Protein AF-A0A9E6FCU4-F1 (afdb_monomer_lite)

pLDDT: mean 78.34, std 20.37, range [23.69, 98.44]

Structure (mmCIF, N/CA/C/O backbone):
data_AF-A0A9E6FCU4-F1
#
_entry.id   AF-A0A9E6FCU4-F1
#
loop_
_atom_site.group_PDB
_atom_site.id
_atom_site.type_symbol
_atom_site.label_atom_id
_atom_site.label_alt_id
_atom_site.label_comp_id
_atom_site.label_asym_id
_atom_site.label_entity_id
_atom_site.label_seq_id
_atom_site.pdbx_PDB_ins_code
_atom_site.Cartn_x
_atom_site.Cartn_y
_atom_site.Cartn_z
_atom_site.occupancy
_atom_site.B_iso_or_equiv
_atom_site.auth_seq_id
_atom_site.auth_comp_id
_atom_site.auth_asym_id
_atom_site.auth_atom_id
_atom_site.pdbx_PDB_model_num
ATOM 1 N N . MET A 1 1 ? 25.385 4.113 11.040 1.00 31.02 1 MET A N 1
ATOM 2 C CA . MET A 1 1 ? 26.387 4.066 9.957 1.00 31.02 1 MET A CA 1
ATOM 3 C C . MET A 1 1 ? 27.296 2.869 10.180 1.00 31.02 1 MET A C 1
ATOM 5 O O . MET A 1 1 ? 28.264 2.960 10.919 1.00 31.02 1 MET A O 1
ATOM 9 N N . THR A 1 2 ? 26.957 1.743 9.569 1.00 23.69 2 THR A N 1
ATOM 10 C CA . THR A 1 2 ? 27.849 0.593 9.388 1.00 23.69 2 THR A CA 1
ATOM 11 C C . THR A 1 2 ? 27.765 0.268 7.907 1.00 23.69 2 THR A C 1
ATOM 13 O O . THR A 1 2 ? 26.888 -0.458 7.452 1.00 23.69 2 THR A O 1
ATOM 16 N N . THR A 1 3 ? 28.608 0.938 7.126 1.00 30.56 3 THR A N 1
ATOM 17 C CA . THR A 1 3 ? 28.794 0.664 5.705 1.00 30.56 3 THR A CA 1
ATOM 18 C C . THR A 1 3 ? 29.503 -0.679 5.584 1.00 30.56 3 THR A C 1
ATOM 20 O O . THR A 1 3 ? 30.728 -0.763 5.656 1.00 30.56 3 THR A O 1
ATOM 23 N N . ASN A 1 4 ? 28.729 -1.752 5.419 1.00 32.12 4 ASN A N 1
ATOM 24 C CA . ASN A 1 4 ? 29.266 -3.013 4.924 1.00 32.12 4 ASN A CA 1
ATOM 25 C C . ASN A 1 4 ? 29.733 -2.779 3.483 1.00 32.12 4 ASN A C 1
ATOM 27 O O . ASN A 1 4 ? 28.962 -2.889 2.534 1.00 32.12 4 ASN A O 1
ATOM 31 N N . LYS A 1 5 ? 31.009 -2.413 3.320 1.00 40.81 5 LYS A N 1
ATOM 32 C CA . LYS A 1 5 ? 31.695 -2.514 2.031 1.00 40.81 5 LYS A CA 1
ATOM 33 C C . LYS A 1 5 ? 31.618 -3.972 1.584 1.00 40.81 5 LYS A C 1
ATOM 35 O O . LYS A 1 5 ? 32.021 -4.863 2.330 1.00 40.81 5 LYS A O 1
ATOM 40 N N . ILE A 1 6 ? 31.090 -4.182 0.379 1.00 40.72 6 ILE A N 1
ATOM 41 C CA . ILE A 1 6 ? 30.905 -5.489 -0.257 1.00 40.72 6 ILE A CA 1
ATOM 42 C C . ILE A 1 6 ? 32.173 -6.339 -0.102 1.00 40.72 6 ILE A C 1
ATOM 44 O O . ILE A 1 6 ? 33.258 -5.961 -0.556 1.00 40.72 6 ILE A O 1
ATOM 48 N N . SER A 1 7 ? 32.025 -7.513 0.515 1.00 33.94 7 SER A N 1
ATOM 49 C CA . SER A 1 7 ? 33.031 -8.567 0.427 1.00 33.94 7 SER A CA 1
ATOM 50 C C . SER A 1 7 ? 33.050 -9.099 -1.011 1.00 33.94 7 SER A C 1
ATOM 52 O O . SER A 1 7 ? 32.006 -9.390 -1.596 1.00 33.94 7 SER A O 1
ATOM 54 N N . LYS A 1 8 ? 34.240 -9.163 -1.621 1.00 34.34 8 LYS A N 1
ATOM 55 C CA . LYS A 1 8 ? 34.468 -9.732 -2.959 1.00 34.34 8 LYS A CA 1
ATOM 56 C C . LYS A 1 8 ? 33.930 -11.173 -2.998 1.00 34.34 8 LYS A C 1
ATOM 58 O O . LYS A 1 8 ? 34.639 -12.088 -2.594 1.00 34.34 8 LYS A O 1
ATOM 63 N N . GLY A 1 9 ? 32.695 -11.376 -3.461 1.00 36.59 9 GLY A N 1
ATOM 64 C CA . GLY A 1 9 ? 32.106 -12.713 -3.576 1.00 36.59 9 GLY A CA 1
ATOM 65 C C . GLY A 1 9 ? 30.594 -12.788 -3.813 1.00 36.59 9 GLY A C 1
ATOM 66 O O . GLY A 1 9 ? 30.138 -13.797 -4.347 1.00 36.59 9 GLY A O 1
ATOM 67 N N . GLU A 1 10 ? 29.804 -11.761 -3.480 1.00 49.94 10 GLU A N 1
ATOM 68 C CA . GLU A 1 10 ? 28.360 -11.797 -3.759 1.00 49.94 10 GLU A CA 1
ATOM 69 C C . GLU A 1 10 ? 28.079 -11.655 -5.262 1.00 49.94 10 GLU A C 1
ATOM 71 O O . GLU A 1 10 ? 28.396 -10.642 -5.889 1.00 49.94 10 GLU A O 1
ATOM 76 N N . LYS A 1 11 ? 27.466 -12.683 -5.862 1.00 61.94 11 LYS A N 1
ATOM 77 C CA . LYS A 1 11 ? 26.973 -12.625 -7.242 1.00 61.94 11 LYS A CA 1
ATOM 78 C C . LYS A 1 11 ? 25.772 -11.678 -7.308 1.00 61.94 11 LYS A C 1
ATOM 80 O O . LYS A 1 11 ? 24.635 -12.104 -7.129 1.00 61.94 11 LYS A O 1
ATOM 85 N N . LEU A 1 12 ? 26.023 -10.409 -7.634 1.00 76.25 12 LEU A N 1
ATOM 86 C CA . LEU A 1 12 ? 24.988 -9.388 -7.866 1.00 76.25 12 LEU A CA 1
ATOM 87 C C . LEU A 1 12 ? 23.916 -9.832 -8.886 1.00 76.25 12 LEU A C 1
ATOM 89 O O . LEU A 1 12 ? 22.788 -9.355 -8.836 1.00 76.25 12 LEU A O 1
ATOM 93 N N . SER A 1 13 ? 24.216 -10.792 -9.767 1.00 70.50 13 SER A N 1
ATOM 94 C CA . SER A 1 13 ? 23.256 -11.365 -10.722 1.00 70.50 13 SER A CA 1
ATOM 95 C C . SER A 1 13 ? 22.034 -12.039 -10.074 1.00 70.50 13 SER A C 1
ATOM 97 O O . SER A 1 13 ? 20.993 -12.161 -10.719 1.00 70.50 13 SER A O 1
ATOM 99 N N . GLU A 1 14 ? 22.146 -12.483 -8.816 1.00 82.50 14 GLU A N 1
ATOM 100 C CA . GLU A 1 14 ? 21.057 -13.115 -8.050 1.00 82.50 14 GLU A CA 1
ATOM 101 C C . GLU A 1 14 ? 20.268 -12.114 -7.186 1.00 82.50 14 GLU A C 1
ATOM 103 O O . GLU A 1 14 ? 19.263 -12.483 -6.574 1.00 82.50 14 GLU A O 1
ATOM 108 N N . LEU A 1 15 ? 20.673 -10.838 -7.179 1.00 89.94 15 LEU A N 1
ATOM 109 C CA . LEU A 1 15 ? 20.089 -9.787 -6.344 1.00 89.94 15 LEU A CA 1
ATOM 110 C C . LEU A 1 15 ? 18.553 -9.703 -6.438 1.00 89.94 15 LEU A C 1
ATOM 112 O O . LEU A 1 15 ? 17.900 -9.670 -5.394 1.00 89.94 15 LEU A O 1
ATOM 116 N N . PRO A 1 16 ? 17.925 -9.713 -7.632 1.00 92.56 16 PRO A N 1
ATOM 117 C CA . PRO A 1 16 ? 16.468 -9.600 -7.715 1.00 92.56 16 PRO A CA 1
ATOM 118 C C . PRO A 1 16 ? 15.739 -10.815 -7.119 1.00 92.56 16 PRO A C 1
ATOM 120 O O . PRO A 1 16 ? 14.671 -10.661 -6.525 1.00 92.56 16 PRO A O 1
ATOM 123 N N . LYS A 1 17 ? 16.326 -12.018 -7.200 1.00 91.31 17 LYS A N 1
ATOM 124 C CA . LYS A 1 17 ? 15.747 -13.222 -6.586 1.00 91.31 17 LYS A CA 1
ATOM 125 C C . LYS A 1 17 ? 15.840 -13.172 -5.066 1.00 91.31 17 LYS A C 1
ATOM 127 O O . LYS A 1 17 ? 14.868 -13.522 -4.397 1.00 91.31 17 LYS A O 1
ATOM 132 N N . GLU A 1 18 ? 16.971 -12.709 -4.537 1.00 93.56 18 GLU A N 1
ATOM 133 C CA . GLU A 1 18 ? 17.163 -12.465 -3.104 1.00 93.56 18 GLU A CA 1
ATOM 134 C C . GLU A 1 18 ? 16.135 -11.445 -2.585 1.00 93.56 18 GLU A C 1
ATOM 136 O O . GLU A 1 18 ? 15.407 -11.721 -1.632 1.00 93.56 18 GLU A O 1
ATOM 141 N N . LEU A 1 19 ? 15.985 -10.310 -3.277 1.00 93.25 19 LEU A N 1
ATOM 142 C CA . LEU A 1 19 ? 14.985 -9.288 -2.957 1.00 93.25 19 LEU A CA 1
ATOM 143 C C . LEU A 1 19 ? 13.560 -9.843 -2.986 1.00 93.25 19 LEU A C 1
ATOM 145 O O . LEU A 1 19 ? 12.800 -9.651 -2.037 1.00 93.25 19 LEU A O 1
ATOM 149 N N . SER A 1 20 ? 13.200 -10.563 -4.052 1.00 93.69 20 SER A N 1
ATOM 150 C CA . SER A 1 20 ? 11.894 -11.217 -4.175 1.00 93.69 20 SER A CA 1
ATOM 151 C C . SER A 1 20 ? 11.645 -12.1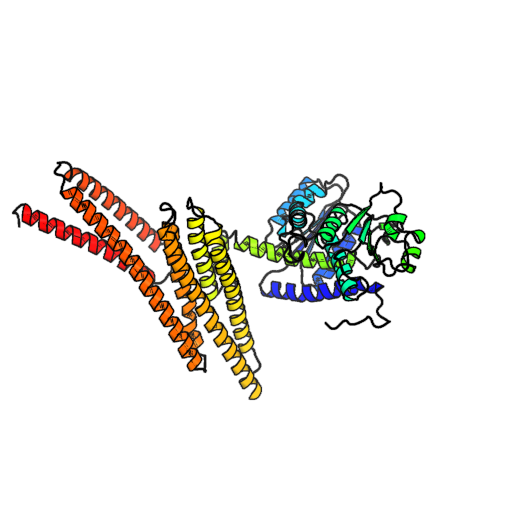62 -2.996 1.00 93.69 20 SER A C 1
ATOM 153 O O . SER A 1 20 ? 10.561 -12.147 -2.414 1.00 93.69 20 SER A O 1
ATOM 155 N N . HIS A 1 21 ? 12.640 -12.967 -2.608 1.00 94.44 21 HIS A N 1
ATOM 156 C CA . HIS A 1 21 ? 12.544 -13.859 -1.453 1.00 94.44 21 HIS A CA 1
ATOM 157 C C . HIS A 1 21 ? 12.291 -13.089 -0.152 1.00 94.44 21 HIS A C 1
ATOM 159 O O . HIS A 1 21 ? 11.331 -13.400 0.549 1.00 94.44 21 HIS A O 1
ATOM 165 N N . ASN A 1 22 ? 13.076 -12.048 0.125 1.00 93.38 22 ASN A N 1
ATOM 166 C CA . ASN A 1 22 ? 12.944 -11.242 1.340 1.00 93.38 22 ASN A CA 1
ATOM 167 C C . ASN A 1 22 ? 11.566 -10.569 1.440 1.00 93.38 22 ASN A C 1
ATOM 169 O O . ASN A 1 22 ? 10.928 -10.623 2.491 1.00 93.38 22 ASN A O 1
ATOM 173 N N . ILE A 1 23 ? 11.066 -10.007 0.332 1.00 93.62 23 ILE A N 1
ATOM 174 C CA . ILE A 1 23 ? 9.724 -9.408 0.267 1.00 93.62 23 ILE A CA 1
ATOM 175 C C . ILE A 1 23 ? 8.652 -10.465 0.555 1.00 93.62 23 ILE A C 1
ATOM 177 O O . ILE A 1 23 ? 7.757 -10.232 1.360 1.00 93.62 23 ILE A O 1
ATOM 181 N N . LYS A 1 24 ? 8.743 -11.647 -0.065 1.00 94.00 24 LYS A N 1
ATOM 182 C CA . LYS A 1 24 ? 7.774 -12.734 0.151 1.00 94.00 24 LYS A CA 1
ATOM 183 C C . LYS A 1 24 ? 7.777 -13.240 1.596 1.00 94.00 24 LYS A C 1
ATOM 185 O O . LYS A 1 24 ? 6.712 -13.537 2.126 1.00 94.00 24 LYS A O 1
ATOM 190 N N . THR A 1 25 ? 8.939 -13.311 2.241 1.00 94.25 25 THR A N 1
ATOM 191 C CA . THR A 1 25 ? 9.047 -13.705 3.654 1.00 94.25 25 THR A CA 1
ATOM 192 C C . THR A 1 25 ? 8.334 -12.711 4.571 1.00 94.25 25 THR A C 1
ATOM 194 O O . THR A 1 25 ? 7.555 -13.133 5.421 1.00 94.25 25 THR A O 1
ATOM 197 N N . ASP A 1 26 ? 8.529 -11.405 4.363 1.00 92.62 26 ASP A N 1
ATOM 198 C CA . ASP A 1 26 ? 7.813 -10.354 5.105 1.00 92.62 26 ASP A CA 1
ATOM 199 C C . ASP A 1 26 ? 6.294 -10.418 4.864 1.00 92.62 26 ASP A C 1
ATOM 201 O O . ASP A 1 26 ? 5.499 -10.403 5.805 1.00 92.62 26 ASP A O 1
ATOM 205 N N . LEU A 1 27 ? 5.878 -10.571 3.602 1.00 96.00 27 LEU A N 1
ATOM 206 C CA . LEU A 1 27 ? 4.463 -10.659 3.235 1.00 96.00 27 LEU A CA 1
ATOM 207 C C . LEU A 1 27 ? 3.765 -11.875 3.837 1.00 96.00 27 LEU A C 1
ATOM 209 O O . LEU A 1 27 ? 2.614 -11.763 4.244 1.00 96.00 27 LEU A O 1
ATOM 213 N N . ARG A 1 28 ? 4.446 -13.021 3.931 1.00 95.31 28 ARG A N 1
ATOM 214 C CA . ARG A 1 28 ? 3.875 -14.230 4.534 1.00 95.31 28 ARG A CA 1
ATOM 215 C C . ARG A 1 28 ? 3.437 -13.988 5.978 1.00 95.31 28 ARG A C 1
ATOM 217 O O . ARG A 1 28 ? 2.366 -14.443 6.364 1.00 95.31 28 ARG A O 1
ATOM 224 N N . THR A 1 29 ? 4.240 -13.266 6.757 1.00 92.38 29 THR A N 1
ATOM 225 C CA . THR A 1 29 ? 3.880 -12.898 8.133 1.00 92.38 29 THR A CA 1
ATOM 226 C C . THR A 1 29 ? 2.654 -11.989 8.143 1.00 92.38 29 THR A C 1
ATOM 228 O O . THR A 1 29 ? 1.695 -12.265 8.852 1.00 92.38 29 THR A O 1
ATOM 231 N N . LYS A 1 30 ? 2.622 -10.967 7.280 1.00 93.00 30 LYS A N 1
ATOM 232 C CA . LYS A 1 30 ? 1.506 -10.009 7.227 1.00 93.00 30 LYS A CA 1
ATOM 233 C C . LYS A 1 30 ? 0.189 -10.634 6.766 1.00 93.00 30 LYS A C 1
ATOM 235 O O . LYS A 1 30 ? -0.863 -10.286 7.286 1.00 93.00 30 LYS A O 1
ATOM 240 N N . PHE A 1 31 ? 0.225 -11.568 5.817 1.00 96.44 31 PHE A N 1
ATOM 241 C CA . PHE A 1 31 ? -0.972 -12.312 5.419 1.00 96.44 31 PHE A CA 1
ATOM 242 C C . PHE A 1 31 ? -1.431 -13.295 6.500 1.00 96.44 31 PHE A C 1
ATOM 244 O O . PHE A 1 31 ? -2.633 -13.480 6.667 1.00 96.44 31 PHE A O 1
ATOM 251 N N . ALA A 1 32 ? -0.510 -13.875 7.276 1.00 90.62 32 ALA A N 1
ATOM 252 C CA . ALA A 1 32 ? -0.879 -14.673 8.443 1.00 90.62 32 ALA A CA 1
ATOM 253 C C . ALA A 1 32 ? -1.564 -13.822 9.527 1.00 90.62 32 ALA A C 1
ATOM 255 O O . ALA A 1 32 ? -2.546 -14.274 10.114 1.00 90.62 32 ALA A O 1
ATOM 256 N N . ASP A 1 33 ? -1.097 -12.589 9.748 1.00 87.88 33 ASP A N 1
ATOM 257 C CA . ASP A 1 33 ? -1.744 -11.640 10.660 1.00 87.88 33 ASP A CA 1
ATOM 258 C C . ASP A 1 33 ? -3.163 -11.286 10.179 1.00 87.88 33 ASP A C 1
ATOM 260 O O . ASP A 1 33 ? -4.108 -11.345 10.962 1.00 87.88 33 ASP A O 1
ATOM 264 N N . LEU A 1 34 ? -3.350 -11.020 8.879 1.00 88.31 34 LEU A N 1
ATOM 265 C CA . LEU A 1 34 ? -4.681 -10.775 8.303 1.00 88.31 34 LEU A CA 1
ATOM 266 C C . LEU A 1 34 ? -5.623 -11.965 8.454 1.00 88.31 34 LEU A C 1
ATOM 268 O O . LEU A 1 34 ? -6.785 -11.788 8.816 1.00 88.31 34 LEU A O 1
ATOM 272 N N . LEU A 1 35 ? -5.119 -13.177 8.233 1.00 89.50 35 LEU A N 1
ATOM 273 C CA . LEU A 1 35 ? -5.906 -14.385 8.431 1.00 89.50 35 LEU A CA 1
ATOM 274 C C . LEU A 1 35 ? -6.330 -14.539 9.900 1.00 89.50 35 LEU A C 1
ATOM 276 O O . LEU A 1 35 ? -7.462 -14.931 10.174 1.00 89.50 35 LEU A O 1
ATOM 280 N N . ALA A 1 36 ? -5.458 -14.185 10.851 1.00 82.00 36 ALA A N 1
ATOM 281 C CA . ALA A 1 36 ? -5.790 -14.171 12.276 1.00 82.00 36 ALA A CA 1
ATOM 282 C C . ALA A 1 36 ? -6.834 -13.095 12.639 1.00 82.00 36 ALA A C 1
ATOM 284 O O . ALA A 1 36 ? -7.600 -13.288 13.582 1.00 82.00 36 ALA A O 1
ATOM 285 N N . GLU A 1 37 ? -6.904 -12.001 11.877 1.00 81.44 37 GLU A N 1
ATOM 286 C CA . GLU A 1 37 ? -7.974 -10.993 11.943 1.00 81.44 37 GLU A CA 1
ATOM 287 C C . GLU A 1 37 ? -9.275 -11.434 11.232 1.00 81.44 37 GLU A C 1
ATOM 289 O O . GLU A 1 37 ? -10.272 -10.711 11.254 1.00 81.44 37 GLU A O 1
ATOM 294 N N . GLY A 1 38 ? -9.294 -12.622 10.616 1.00 85.25 38 GLY A N 1
ATOM 295 C CA . GLY A 1 38 ? -10.441 -13.162 9.882 1.00 85.25 38 GLY A CA 1
ATOM 296 C C . GLY A 1 38 ? -10.545 -12.690 8.429 1.00 85.25 38 GLY A C 1
ATOM 297 O O . GLY A 1 38 ? -11.595 -12.861 7.813 1.00 85.25 38 GLY A O 1
ATOM 298 N N . ILE A 1 39 ? -9.483 -12.097 7.877 1.00 88.19 39 ILE A N 1
ATOM 299 C CA . ILE A 1 39 ? -9.415 -11.642 6.485 1.00 88.19 39 ILE A CA 1
ATOM 300 C C . ILE A 1 39 ? -8.640 -12.672 5.660 1.00 88.19 39 ILE A C 1
ATOM 302 O O . ILE A 1 39 ? -7.412 -12.756 5.713 1.00 88.19 39 ILE A O 1
ATOM 306 N N . GLU A 1 40 ? -9.365 -13.441 4.853 1.00 94.81 40 GLU A N 1
ATOM 307 C CA . GLU A 1 40 ? -8.783 -14.361 3.874 1.00 94.81 40 GLU A CA 1
ATOM 308 C C . GLU A 1 40 ? -8.384 -13.585 2.612 1.00 94.81 40 GLU A C 1
ATOM 310 O O . GLU A 1 40 ? -9.202 -13.326 1.730 1.00 94.81 40 GLU A O 1
ATOM 315 N N . ALA A 1 41 ? -7.117 -13.169 2.538 1.00 97.50 41 ALA A N 1
ATOM 316 C CA . ALA A 1 41 ? -6.607 -12.410 1.401 1.00 97.50 41 ALA A CA 1
ATOM 317 C C . ALA A 1 41 ? -6.791 -13.186 0.087 1.00 97.50 41 ALA A C 1
ATOM 319 O O . ALA A 1 41 ? -6.353 -14.332 -0.041 1.00 97.50 41 ALA A O 1
ATOM 320 N N . ARG A 1 42 ? -7.387 -12.524 -0.910 1.00 97.94 42 ARG A N 1
ATOM 321 C CA . ARG A 1 42 ? -7.747 -13.131 -2.194 1.00 97.94 42 ARG A CA 1
ATOM 322 C C . ARG A 1 42 ? -7.466 -12.202 -3.370 1.00 97.94 42 ARG A C 1
ATOM 324 O O . ARG A 1 42 ? -7.858 -11.035 -3.345 1.00 97.94 42 ARG A O 1
ATOM 331 N N . LEU A 1 43 ? -6.829 -12.749 -4.401 1.00 98.44 43 LEU A N 1
ATOM 332 C CA . LEU A 1 43 ? -6.536 -12.098 -5.675 1.00 98.44 43 LEU A CA 1
ATOM 333 C C . LEU A 1 43 ? -7.205 -12.856 -6.831 1.00 98.44 43 LEU A C 1
ATOM 335 O O . LEU A 1 43 ? -6.975 -14.048 -7.027 1.00 98.44 43 LEU A O 1
ATOM 339 N N . ASP A 1 44 ? -7.969 -12.142 -7.649 1.00 98.38 44 ASP A N 1
ATOM 340 C CA . ASP A 1 44 ? -8.640 -12.691 -8.821 1.00 98.38 44 ASP A CA 1
ATOM 341 C C . ASP A 1 44 ? -7.908 -12.252 -10.096 1.00 98.38 44 ASP A C 1
ATOM 343 O O . ASP A 1 44 ? -7.785 -11.064 -10.392 1.00 98.38 44 ASP A O 1
ATOM 347 N N . VAL A 1 45 ? -7.414 -13.225 -10.860 1.00 97.81 45 VAL A N 1
ATOM 348 C CA . VAL A 1 45 ? -6.710 -13.003 -12.130 1.00 97.81 45 VAL A CA 1
ATOM 349 C C . VAL A 1 45 ? -7.675 -13.260 -13.281 1.00 97.81 45 VAL A C 1
ATOM 351 O O . VAL A 1 45 ? -8.268 -14.333 -13.358 1.00 97.81 45 VAL A O 1
ATOM 354 N N . VAL A 1 46 ? -7.838 -12.293 -14.179 1.00 97.12 46 VAL A N 1
ATOM 355 C CA . VAL A 1 46 ? -8.677 -12.392 -15.378 1.00 97.12 46 VAL A CA 1
ATOM 356 C C . VAL A 1 46 ? -7.774 -12.623 -16.587 1.00 97.12 46 VAL A C 1
ATOM 358 O O . VAL A 1 46 ? -6.985 -11.752 -16.952 1.00 97.12 46 VAL A O 1
ATOM 361 N N . LEU A 1 47 ? -7.893 -13.806 -17.189 1.00 95.31 47 LEU A N 1
ATOM 362 C CA . LEU A 1 47 ? -7.257 -14.170 -18.454 1.00 95.31 47 LEU A CA 1
ATOM 363 C C . LEU A 1 47 ? -8.282 -14.017 -19.571 1.00 95.31 47 LEU A C 1
ATOM 365 O O . LEU A 1 47 ? -9.394 -14.536 -19.454 1.00 95.31 47 LEU A O 1
ATOM 369 N N . VAL A 1 48 ? -7.914 -13.309 -20.633 1.00 94.38 48 VAL A N 1
ATOM 370 C CA . VAL A 1 48 ? -8.795 -13.061 -21.774 1.00 94.38 48 VAL A CA 1
ATOM 371 C C . VAL A 1 48 ? -8.100 -13.535 -23.039 1.00 94.38 48 VAL A C 1
ATOM 373 O O . VAL A 1 48 ? -7.176 -12.872 -23.508 1.00 94.38 48 VAL A O 1
ATOM 376 N N . GLY A 1 49 ? -8.533 -14.688 -23.544 1.00 90.44 49 GLY A N 1
ATOM 377 C CA . GLY A 1 49 ? -7.903 -15.375 -24.667 1.00 90.44 49 GLY A CA 1
ATOM 378 C C . GLY A 1 49 ? -7.024 -16.552 -24.266 1.00 90.44 49 GLY A C 1
ATOM 379 O O . GLY A 1 49 ? -6.867 -16.867 -23.086 1.00 90.44 49 GLY A O 1
ATOM 380 N N . ASP A 1 50 ? -6.426 -17.186 -25.273 1.00 86.19 50 ASP A N 1
ATOM 381 C CA . ASP A 1 50 ? -5.706 -18.463 -25.133 1.00 86.19 50 ASP A CA 1
ATOM 382 C C . ASP A 1 50 ? -4.168 -18.298 -25.139 1.00 86.19 50 ASP A C 1
ATOM 384 O O . ASP A 1 50 ? -3.419 -19.156 -25.612 1.00 86.19 50 ASP A O 1
ATOM 388 N N . ASN A 1 51 ? -3.651 -17.177 -24.620 1.00 85.62 51 ASN A N 1
ATOM 389 C CA . ASN A 1 51 ? -2.209 -16.926 -24.587 1.00 85.62 51 ASN A CA 1
ATOM 390 C C . ASN A 1 51 ? -1.492 -17.794 -23.528 1.00 85.62 51 ASN A C 1
ATOM 392 O O . ASN A 1 51 ? -1.571 -17.538 -22.324 1.00 85.62 51 ASN A O 1
ATOM 396 N N . GLU A 1 52 ? -0.717 -18.784 -23.981 1.00 85.38 52 GLU A N 1
ATOM 397 C CA . GLU A 1 52 ? 0.018 -19.713 -23.105 1.00 85.38 52 GLU A CA 1
ATOM 398 C C . GLU A 1 52 ? 1.027 -19.019 -22.169 1.00 85.38 52 GLU A C 1
ATOM 400 O O . GLU A 1 52 ? 1.206 -19.444 -21.027 1.00 85.38 52 GLU A O 1
ATOM 405 N N . SER A 1 53 ? 1.654 -17.915 -22.595 1.00 82.88 53 SER A N 1
ATOM 406 C CA . SER A 1 53 ? 2.582 -17.161 -21.737 1.00 82.88 53 SER A CA 1
ATOM 407 C C . SER A 1 53 ? 1.848 -16.457 -20.590 1.00 82.88 53 SER A C 1
ATOM 409 O O . SER A 1 53 ? 2.310 -16.499 -19.447 1.00 82.88 53 SER A O 1
ATOM 411 N N . ALA A 1 54 ? 0.698 -15.839 -20.873 1.00 86.50 54 ALA A N 1
ATOM 412 C CA . ALA A 1 54 ? -0.156 -15.208 -19.867 1.00 86.50 54 ALA A CA 1
ATOM 413 C C . ALA A 1 54 ? -0.663 -16.246 -18.853 1.00 86.50 54 ALA A C 1
ATOM 415 O O . ALA A 1 54 ? -0.560 -16.049 -17.639 1.00 86.50 54 ALA A O 1
ATOM 416 N N . LYS A 1 55 ? -1.111 -17.408 -19.342 1.00 88.50 55 LYS A N 1
ATOM 417 C CA . LYS A 1 55 ? -1.551 -18.530 -18.507 1.00 88.50 55 LYS A CA 1
ATOM 418 C C . LYS A 1 55 ? -0.438 -19.054 -17.598 1.00 88.50 55 LYS A C 1
ATOM 420 O O . LYS A 1 55 ? -0.634 -19.152 -16.386 1.00 88.50 55 LYS A O 1
ATOM 425 N N . ALA A 1 56 ? 0.750 -19.318 -18.143 1.00 87.31 56 ALA A N 1
ATOM 426 C CA . ALA A 1 56 ? 1.895 -19.783 -17.362 1.00 87.31 56 ALA A CA 1
ATOM 427 C C . ALA A 1 56 ? 2.299 -18.779 -16.265 1.00 87.31 56 ALA A C 1
ATOM 429 O O . ALA A 1 56 ? 2.692 -19.172 -15.159 1.00 87.31 56 ALA A O 1
ATOM 430 N N . TYR A 1 57 ? 2.183 -17.478 -16.545 1.00 85.31 57 TYR A N 1
ATOM 431 C CA . TYR A 1 57 ? 2.474 -16.429 -15.572 1.00 85.31 57 TYR A CA 1
ATOM 432 C C . TYR A 1 57 ? 1.401 -16.333 -14.474 1.00 85.31 57 TYR A C 1
ATOM 434 O O . TYR A 1 57 ? 1.744 -16.218 -13.293 1.00 85.31 57 TYR A O 1
ATOM 442 N N . ALA A 1 58 ? 0.119 -16.490 -14.814 1.00 91.31 58 ALA A N 1
ATOM 443 C CA . ALA A 1 58 ? -0.964 -16.579 -13.833 1.00 91.31 58 ALA A CA 1
ATOM 444 C C . ALA A 1 58 ? -0.816 -17.806 -12.913 1.00 91.31 58 ALA A C 1
ATOM 446 O O . ALA A 1 58 ? -0.903 -17.687 -11.687 1.00 91.31 58 ALA A O 1
ATOM 447 N N . GLU A 1 59 ? -0.487 -18.975 -13.468 1.00 91.19 59 GLU A N 1
ATOM 448 C CA . GLU A 1 59 ? -0.198 -20.190 -12.692 1.00 91.19 59 GLU A CA 1
ATOM 449 C C . GLU A 1 59 ? 1.038 -20.018 -11.793 1.00 91.19 59 GLU A C 1
ATOM 451 O O . GLU A 1 59 ? 1.089 -20.499 -10.655 1.00 91.19 59 GLU A O 1
ATOM 456 N N . PHE A 1 60 ? 2.057 -19.294 -12.263 1.00 89.38 60 PHE A N 1
ATOM 457 C CA . PHE A 1 60 ? 3.207 -18.931 -11.440 1.00 89.38 60 PHE A CA 1
ATOM 458 C C . PHE A 1 60 ? 2.816 -18.055 -10.240 1.00 89.38 60 PHE A C 1
ATOM 460 O O . PHE A 1 60 ? 3.232 -18.362 -9.117 1.00 89.38 60 PHE A O 1
ATOM 467 N N . LYS A 1 61 ? 1.968 -17.035 -10.436 1.00 91.56 61 LYS A N 1
ATOM 468 C CA . LYS A 1 61 ? 1.420 -16.216 -9.339 1.00 91.56 61 LYS A CA 1
ATOM 469 C C . LYS A 1 61 ? 0.625 -17.072 -8.353 1.00 91.56 61 LYS A C 1
ATOM 471 O O . LYS A 1 61 ? 0.838 -16.949 -7.149 1.00 91.56 61 LYS A O 1
ATOM 476 N N . GLN A 1 62 ? -0.206 -17.996 -8.837 1.00 94.25 62 GLN A N 1
ATOM 477 C CA . GLN A 1 62 ? -0.976 -18.904 -7.982 1.00 94.25 62 GLN A CA 1
ATOM 478 C C . GLN A 1 62 ? -0.073 -19.792 -7.105 1.00 94.25 62 GLN A C 1
ATOM 480 O O . GLN A 1 62 ? -0.329 -19.959 -5.910 1.00 94.25 62 GLN A O 1
ATOM 485 N N . ARG A 1 63 ? 1.037 -20.310 -7.652 1.00 93.12 63 ARG A N 1
ATOM 486 C CA . ARG A 1 63 ? 2.027 -21.070 -6.862 1.00 93.12 63 ARG A CA 1
ATOM 487 C C . ARG A 1 63 ? 2.666 -20.225 -5.761 1.00 93.12 63 ARG A C 1
ATOM 489 O O . ARG A 1 63 ? 2.841 -20.721 -4.650 1.00 93.12 63 ARG A O 1
ATOM 496 N N . ILE A 1 64 ? 3.001 -18.966 -6.050 1.00 92.38 64 ILE A N 1
ATOM 497 C CA . ILE A 1 64 ? 3.554 -18.042 -5.048 1.00 92.38 64 ILE A CA 1
ATOM 498 C C . ILE A 1 64 ? 2.513 -17.718 -3.974 1.00 92.38 64 ILE A C 1
ATOM 500 O O . ILE A 1 64 ? 2.832 -17.791 -2.789 1.00 92.38 64 ILE A O 1
ATOM 504 N N . ALA A 1 65 ? 1.275 -17.426 -4.369 1.00 94.44 65 ALA A N 1
ATOM 505 C CA . ALA A 1 65 ? 0.181 -17.104 -3.457 1.00 94.44 65 ALA A CA 1
ATOM 506 C C . ALA A 1 65 ? -0.050 -18.203 -2.414 1.00 94.44 65 ALA A C 1
ATOM 508 O O . ALA A 1 65 ? -0.152 -17.915 -1.222 1.00 94.44 65 ALA A O 1
ATOM 509 N N . LYS A 1 66 ? 0.009 -19.474 -2.833 1.00 93.50 66 LYS A N 1
ATOM 510 C CA . LYS A 1 66 ? -0.106 -20.625 -1.927 1.00 93.50 66 LYS A CA 1
ATOM 511 C C . LYS A 1 66 ? 0.960 -20.629 -0.825 1.00 93.50 66 LYS A C 1
ATOM 513 O O . LYS A 1 66 ? 0.668 -21.008 0.304 1.00 93.50 66 LYS A O 1
ATOM 518 N N . VAL A 1 67 ? 2.188 -20.201 -1.129 1.00 92.25 67 VAL A N 1
ATOM 519 C CA . VAL A 1 67 ? 3.276 -20.089 -0.136 1.00 92.25 67 VAL A CA 1
ATOM 520 C C . VAL A 1 67 ? 3.040 -18.919 0.825 1.00 92.25 67 VAL A C 1
ATOM 522 O O . VAL A 1 67 ? 3.436 -18.990 1.989 1.00 92.25 67 VAL A O 1
ATOM 525 N N . LEU A 1 68 ? 2.392 -17.857 0.345 1.00 94.69 68 LEU A N 1
ATOM 526 C CA . LEU A 1 68 ? 2.064 -16.661 1.121 1.00 94.69 68 LEU A CA 1
ATOM 527 C C . LEU A 1 68 ? 0.790 -16.805 1.966 1.00 94.69 68 LEU A C 1
ATOM 529 O O . LEU A 1 68 ? 0.566 -15.966 2.830 1.00 94.69 68 LEU A O 1
ATOM 533 N N . GLY A 1 69 ? -0.016 -17.850 1.747 1.00 94.94 69 GLY A N 1
ATOM 534 C CA . GLY A 1 69 ? -1.320 -18.009 2.401 1.00 94.94 69 GLY A CA 1
ATOM 535 C C . GLY A 1 69 ? -2.421 -17.142 1.781 1.00 94.94 69 GLY A C 1
ATOM 536 O O . GLY A 1 69 ? -3.353 -16.760 2.477 1.00 94.94 69 GLY A O 1
ATOM 537 N N . VAL A 1 70 ? -2.298 -16.817 0.492 1.00 97.50 70 VAL A N 1
ATOM 538 C CA . VAL A 1 70 ? -3.247 -15.991 -0.270 1.00 97.50 70 VAL A CA 1
ATOM 539 C C . VAL A 1 70 ? -4.018 -16.876 -1.248 1.00 97.50 70 VAL A C 1
ATOM 541 O O . VAL A 1 70 ? -3.420 -17.700 -1.947 1.00 97.50 70 VAL A O 1
ATOM 544 N N . GLU A 1 71 ? -5.335 -16.697 -1.333 1.00 97.44 71 GLU A N 1
ATOM 545 C CA . GLU A 1 71 ? -6.162 -17.343 -2.351 1.00 97.44 71 GLU A CA 1
ATOM 546 C C . GLU A 1 71 ? -5.961 -16.650 -3.708 1.00 97.44 71 GLU A C 1
ATOM 548 O O . GLU A 1 71 ? -6.039 -15.427 -3.813 1.00 97.44 71 GLU A O 1
ATOM 553 N N . VAL A 1 72 ? -5.707 -17.425 -4.768 1.00 97.62 72 VAL A N 1
ATOM 554 C CA . VAL A 1 72 ? -5.692 -16.911 -6.145 1.00 97.62 72 VAL A CA 1
ATOM 555 C C . VAL A 1 72 ? -6.670 -17.689 -7.004 1.00 97.62 72 VAL A C 1
ATOM 557 O O . VAL A 1 72 ? -6.496 -18.894 -7.217 1.00 97.62 72 VAL A O 1
ATOM 560 N N . VAL A 1 73 ? -7.656 -16.972 -7.542 1.00 97.56 73 VAL A N 1
ATOM 561 C CA . VAL A 1 73 ? -8.663 -17.513 -8.457 1.00 97.56 73 VAL A CA 1
ATOM 562 C C . VAL A 1 73 ? -8.374 -17.012 -9.865 1.00 97.56 73 VAL A C 1
ATOM 564 O O . VAL A 1 73 ? -8.335 -15.809 -10.107 1.00 97.56 73 VAL A O 1
ATOM 567 N N . ILE A 1 74 ? -8.173 -17.939 -10.800 1.00 97.12 74 ILE A N 1
ATOM 568 C CA . ILE A 1 74 ? -7.934 -17.624 -12.210 1.00 97.12 74 ILE A CA 1
ATOM 569 C C . ILE A 1 74 ? -9.255 -17.775 -12.965 1.00 97.12 74 ILE A C 1
ATOM 571 O O . ILE A 1 74 ? -9.862 -18.845 -12.967 1.00 97.12 74 ILE A O 1
ATOM 575 N N . HIS A 1 75 ? -9.693 -16.702 -13.615 1.00 96.50 75 HIS A N 1
ATOM 576 C CA . HIS A 1 75 ? -10.887 -16.660 -14.452 1.00 96.50 75 HIS A CA 1
ATOM 577 C C . HIS A 1 75 ? -10.464 -16.663 -15.910 1.00 96.50 75 HIS A C 1
ATOM 579 O O . HIS A 1 75 ? -9.967 -15.657 -16.409 1.00 96.50 75 HIS A O 1
ATOM 585 N N . HIS A 1 76 ? -10.667 -17.793 -16.577 1.00 95.56 76 HIS A N 1
ATOM 586 C CA . HIS A 1 76 ? -10.366 -17.935 -17.993 1.00 95.56 76 HIS A CA 1
ATOM 587 C C . HIS A 1 76 ? -11.582 -17.541 -18.833 1.00 95.56 76 HIS A C 1
ATOM 589 O O . HIS A 1 76 ? -12.638 -18.169 -18.725 1.00 95.56 76 HIS A O 1
ATOM 595 N N . LEU A 1 77 ? -11.439 -16.506 -19.656 1.00 94.44 77 LEU A N 1
ATOM 596 C CA . LEU A 1 77 ? -12.413 -16.108 -20.668 1.00 94.44 77 LEU A CA 1
ATOM 597 C C . LEU A 1 77 ? -11.856 -16.502 -22.039 1.00 94.44 77 LEU A C 1
ATOM 599 O O . LEU A 1 77 ? -10.679 -16.278 -22.310 1.00 94.44 77 LEU A O 1
ATOM 603 N N . HIS A 1 78 ? -12.679 -17.155 -22.857 1.00 91.31 78 HIS A N 1
ATOM 604 C CA . HIS A 1 78 ? -12.236 -17.748 -24.121 1.00 91.31 78 HIS A CA 1
ATOM 605 C C . HIS A 1 78 ? -11.782 -16.692 -25.142 1.00 91.31 78 HIS A C 1
ATOM 607 O O . HIS A 1 78 ? -12.190 -15.531 -25.077 1.00 91.31 78 HIS A O 1
ATOM 613 N N . GLU A 1 79 ? -11.000 -17.118 -26.135 1.00 91.19 79 GLU A N 1
ATOM 614 C CA . GLU A 1 79 ? -10.648 -16.282 -27.287 1.00 91.19 79 GLU A CA 1
ATOM 615 C C . GLU A 1 79 ? -11.907 -15.780 -28.015 1.00 91.19 79 GLU A C 1
ATOM 617 O O . GLU A 1 79 ? -12.846 -16.542 -28.257 1.00 91.19 79 GLU A O 1
ATOM 622 N N . GLY A 1 80 ? -11.962 -14.487 -28.339 1.00 87.62 80 GLY A N 1
ATOM 623 C CA . GLY A 1 80 ? -13.129 -13.869 -28.981 1.00 87.62 80 GLY A CA 1
ATOM 624 C C . GLY A 1 80 ? -14.331 -13.617 -28.059 1.00 87.62 80 GLY A C 1
ATOM 625 O O . GLY A 1 80 ? -15.429 -13.355 -28.553 1.00 87.62 80 GLY A O 1
ATOM 626 N N . VAL A 1 81 ? -14.161 -13.700 -26.732 1.00 91.81 81 VAL A N 1
ATOM 627 C CA . VAL A 1 81 ? -15.193 -13.281 -25.769 1.00 91.81 81 VAL A CA 1
ATOM 628 C C . VAL A 1 81 ? -15.607 -11.817 -26.018 1.00 91.81 81 VAL A C 1
ATOM 630 O O . VAL A 1 81 ? -14.737 -10.963 -26.209 1.00 91.81 81 VAL A O 1
ATOM 633 N N . PRO A 1 82 ? -16.913 -11.477 -26.012 1.00 90.88 82 PRO A N 1
ATOM 634 C CA . PRO A 1 82 ? -17.337 -10.088 -26.147 1.00 90.88 82 PRO A CA 1
ATOM 635 C C . PRO A 1 82 ? -16.803 -9.225 -24.996 1.00 90.88 82 PRO A C 1
ATOM 637 O O . PRO A 1 82 ? -16.907 -9.612 -23.831 1.00 90.88 82 PRO A O 1
ATOM 640 N N . GLU A 1 83 ? -16.311 -8.017 -25.297 1.00 89.00 83 GLU A N 1
ATOM 641 C CA . GLU A 1 83 ? -15.762 -7.095 -24.284 1.00 89.00 83 GLU A CA 1
ATOM 642 C C . GLU A 1 83 ? -16.749 -6.854 -23.125 1.00 89.00 83 GLU A C 1
ATOM 644 O O . GLU A 1 83 ? -16.358 -6.852 -21.958 1.00 89.00 83 GLU A O 1
ATOM 649 N N . ASP A 1 84 ? -18.051 -6.749 -23.412 1.00 84.94 84 ASP A N 1
ATOM 650 C CA . ASP A 1 84 ? -19.095 -6.571 -22.396 1.00 84.94 84 ASP A CA 1
ATOM 651 C C . ASP A 1 84 ? -19.185 -7.721 -21.380 1.00 84.94 84 ASP A C 1
ATOM 653 O O . ASP A 1 84 ? -19.570 -7.497 -20.228 1.00 84.94 84 ASP A O 1
ATOM 657 N N . GLU A 1 85 ? -18.831 -8.949 -21.758 1.00 89.19 85 GLU A N 1
ATOM 658 C CA . GLU A 1 85 ? -18.767 -10.066 -20.812 1.00 89.19 85 GLU A CA 1
ATOM 659 C C . GLU A 1 85 ? -17.563 -9.937 -19.878 1.00 89.19 85 GLU A C 1
ATOM 661 O O . GLU A 1 85 ? -17.698 -10.143 -18.666 1.00 89.19 85 GLU A O 1
ATOM 666 N N . VAL A 1 86 ? -16.418 -9.494 -20.406 1.00 91.88 86 VAL A N 1
ATOM 667 C CA . VAL A 1 86 ? -15.230 -9.174 -19.603 1.00 91.88 86 VAL A CA 1
ATOM 668 C C . VAL A 1 86 ? -15.540 -8.037 -18.625 1.00 91.88 86 VAL A C 1
ATOM 670 O O . VAL A 1 86 ? -15.255 -8.145 -17.430 1.00 91.88 86 VAL A O 1
ATOM 673 N N . ARG A 1 87 ? -16.230 -6.985 -19.086 1.00 88.81 87 ARG A N 1
ATOM 674 C CA . ARG A 1 87 ? -16.693 -5.874 -18.236 1.00 88.81 87 ARG A CA 1
ATOM 675 C C . ARG A 1 87 ? -17.601 -6.359 -17.109 1.00 88.81 87 ARG A C 1
ATOM 677 O O . ARG A 1 87 ? -17.361 -6.032 -15.948 1.00 88.81 87 ARG A O 1
ATOM 684 N N . LYS A 1 88 ? -18.623 -7.166 -17.421 1.00 85.06 88 LYS A N 1
ATOM 685 C CA . LYS A 1 88 ? -19.530 -7.751 -16.411 1.00 85.06 88 LYS A CA 1
ATOM 686 C C . LYS A 1 88 ? -18.764 -8.577 -15.384 1.00 85.06 88 LYS A C 1
ATOM 688 O O . LYS A 1 88 ? -19.088 -8.526 -14.196 1.00 85.06 88 LYS A O 1
ATOM 693 N N . LYS A 1 89 ? -17.745 -9.319 -15.824 1.00 94.00 89 LYS A N 1
ATOM 694 C CA . LYS A 1 89 ? -16.888 -10.092 -14.930 1.00 94.00 89 LYS A CA 1
ATOM 695 C C . LYS A 1 89 ? -16.119 -9.188 -13.966 1.00 94.00 89 LYS A C 1
ATOM 697 O O . LYS A 1 89 ? -16.194 -9.431 -12.765 1.00 94.00 89 LYS A O 1
ATOM 702 N N . ILE A 1 90 ? -15.455 -8.143 -14.458 1.00 90.50 90 ILE A N 1
ATOM 703 C CA . ILE A 1 90 ? -14.711 -7.186 -13.620 1.00 90.50 90 ILE A CA 1
ATOM 704 C C . ILE A 1 90 ? -15.646 -6.487 -12.624 1.00 90.50 90 ILE A C 1
ATOM 706 O O . ILE A 1 90 ? -15.349 -6.450 -11.434 1.00 90.50 90 ILE A O 1
ATOM 710 N N . ILE A 1 91 ? -16.823 -6.028 -13.067 1.00 85.25 91 ILE A N 1
ATOM 711 C CA . ILE A 1 91 ? -17.831 -5.403 -12.191 1.00 85.25 91 ILE A CA 1
ATOM 712 C C . ILE A 1 91 ? -18.268 -6.363 -11.078 1.00 85.25 91 ILE A C 1
ATOM 714 O O . ILE A 1 91 ? -18.361 -5.970 -9.916 1.00 85.25 91 ILE A O 1
ATOM 718 N N . LYS A 1 92 ? -18.509 -7.638 -11.407 1.00 89.00 92 LYS A N 1
ATOM 719 C CA . LYS A 1 92 ? -18.847 -8.654 -10.405 1.00 89.00 92 LYS A CA 1
ATOM 720 C C . LYS A 1 92 ? -17.727 -8.834 -9.377 1.00 89.00 92 LYS A C 1
ATOM 722 O O . LYS A 1 92 ? -18.029 -8.956 -8.198 1.00 89.00 92 LYS A O 1
ATOM 727 N N . LEU A 1 93 ? -16.468 -8.859 -9.817 1.00 93.94 93 LEU A N 1
ATOM 728 C CA . LEU A 1 93 ? -15.310 -8.993 -8.928 1.00 93.94 93 LEU A CA 1
ATOM 729 C C . LEU A 1 93 ? -15.126 -7.762 -8.031 1.00 93.94 93 LEU A C 1
ATOM 731 O O . LEU A 1 93 ? -14.840 -7.912 -6.849 1.00 93.94 93 LEU A O 1
ATOM 735 N N . ASN A 1 94 ? -15.351 -6.554 -8.551 1.00 85.88 94 ASN A N 1
ATOM 736 C CA . ASN A 1 94 ? -15.310 -5.337 -7.739 1.00 85.88 94 ASN A CA 1
ATOM 737 C C . ASN A 1 94 ? -16.333 -5.367 -6.601 1.00 85.88 94 ASN A C 1
ATOM 739 O O . ASN A 1 94 ? -15.992 -5.016 -5.477 1.00 85.88 94 ASN A O 1
ATOM 743 N N . ASN A 1 95 ? -17.554 -5.828 -6.880 1.00 84.50 95 ASN A N 1
ATOM 744 C CA . ASN A 1 95 ? -18.644 -5.869 -5.900 1.00 84.50 95 ASN A CA 1
ATOM 745 C C . ASN A 1 95 ? -18.555 -7.050 -4.916 1.00 84.50 95 ASN A C 1
ATOM 747 O O . ASN A 1 95 ? -19.349 -7.129 -3.981 1.00 84.50 95 ASN A O 1
ATOM 751 N N . ASP A 1 96 ? -17.630 -7.989 -5.121 1.00 88.62 96 ASP A N 1
ATOM 752 C CA . ASP A 1 96 ? -17.426 -9.110 -4.207 1.00 88.62 96 ASP A CA 1
ATOM 753 C C . ASP A 1 96 ? -16.502 -8.687 -3.056 1.00 88.62 96 ASP A C 1
ATOM 755 O O . ASP A 1 96 ? -15.315 -8.420 -3.254 1.00 88.62 96 ASP A O 1
ATOM 759 N N . GLN A 1 97 ? -17.053 -8.647 -1.842 1.00 88.94 97 GLN A N 1
ATOM 760 C CA . GLN A 1 97 ? -16.328 -8.288 -0.617 1.00 88.94 97 GLN A CA 1
ATOM 761 C C . GLN A 1 97 ? -15.250 -9.310 -0.230 1.00 88.94 97 GLN A C 1
ATOM 763 O O . GLN A 1 97 ? -14.380 -9.013 0.580 1.00 88.94 97 GLN A O 1
ATOM 768 N N . LYS A 1 98 ? -15.272 -10.516 -0.812 1.00 94.06 98 LYS A N 1
ATOM 769 C CA . LYS A 1 98 ? -14.200 -11.503 -0.626 1.00 94.06 98 LYS A CA 1
ATOM 770 C C . LYS A 1 98 ? -13.017 -11.265 -1.559 1.00 94.06 98 LYS A C 1
ATOM 772 O O . LYS A 1 98 ? -11.955 -11.835 -1.334 1.00 94.06 98 LYS A O 1
ATOM 777 N N . VAL A 1 99 ? -13.186 -10.479 -2.623 1.00 97.06 99 VAL A N 1
ATOM 778 C CA . VAL A 1 99 ? -12.135 -10.205 -3.611 1.00 97.06 99 VAL A CA 1
ATOM 779 C C . VAL A 1 99 ? -11.401 -8.939 -3.207 1.00 97.06 99 VAL A C 1
ATOM 781 O O . VAL A 1 99 ? -11.973 -7.854 -3.245 1.00 97.06 99 VAL A O 1
ATOM 784 N N . HIS A 1 100 ? -10.121 -9.073 -2.878 1.00 98.06 100 HIS A N 1
ATOM 785 C CA . HIS A 1 100 ? -9.310 -7.961 -2.388 1.00 98.06 100 HIS A CA 1
ATOM 786 C C . HIS A 1 100 ? -8.405 -7.360 -3.463 1.00 98.06 100 HIS A C 1
ATOM 788 O O . HIS A 1 100 ? -7.950 -6.228 -3.329 1.00 98.06 100 HIS A O 1
ATOM 794 N N . GLY A 1 101 ? -8.129 -8.111 -4.526 1.00 98.19 101 GLY A N 1
ATOM 795 C CA . GLY A 1 101 ? -7.334 -7.651 -5.650 1.00 98.19 101 GLY A CA 1
ATOM 796 C C . GLY A 1 101 ? -7.821 -8.248 -6.956 1.00 98.19 101 GLY A C 1
ATOM 797 O O . GLY A 1 101 ? -8.295 -9.382 -6.986 1.00 98.19 101 GLY A O 1
ATOM 798 N N . ILE A 1 102 ? -7.684 -7.485 -8.033 1.00 98.44 102 ILE A N 1
ATOM 799 C CA . ILE A 1 102 ? -8.021 -7.882 -9.394 1.00 98.44 102 ILE A CA 1
ATOM 800 C C . ILE A 1 102 ? -6.817 -7.575 -10.279 1.00 98.44 102 ILE A C 1
ATOM 802 O O . ILE A 1 102 ? -6.230 -6.497 -10.194 1.00 98.44 102 ILE A O 1
ATOM 806 N N . LEU A 1 103 ? -6.457 -8.529 -11.132 1.00 96.88 103 LEU A N 1
ATOM 807 C CA . LEU A 1 103 ? -5.409 -8.369 -12.132 1.00 96.88 103 LEU A CA 1
ATOM 808 C C . LEU A 1 103 ? -5.922 -8.870 -13.480 1.00 96.88 103 LEU A C 1
ATOM 810 O O . LEU A 1 103 ? -6.376 -10.006 -13.573 1.00 96.88 103 LEU A O 1
ATOM 814 N N . ILE A 1 104 ? -5.832 -8.045 -14.521 1.00 95.38 104 ILE A N 1
ATOM 815 C CA . ILE A 1 104 ? -6.065 -8.473 -15.906 1.00 95.38 104 ILE A CA 1
ATOM 816 C C . ILE A 1 104 ? -4.703 -8.827 -16.489 1.00 95.38 104 ILE A C 1
ATOM 818 O O . ILE A 1 104 ? -3.801 -7.993 -16.495 1.00 95.38 104 ILE A O 1
ATOM 822 N N . GLU A 1 105 ? -4.525 -10.067 -16.931 1.00 91.81 105 GLU A N 1
ATOM 823 C CA . GLU A 1 105 ? -3.250 -10.475 -17.516 1.00 91.81 105 GLU A CA 1
ATOM 824 C C . GLU A 1 105 ? -3.142 -9.993 -18.963 1.00 91.81 105 GLU A C 1
ATOM 826 O O . GLU A 1 105 ? -4.109 -10.038 -19.722 1.00 91.81 105 GLU A O 1
ATOM 831 N N . SER A 1 106 ? -1.945 -9.553 -19.339 1.00 86.69 106 SER A N 1
ATOM 832 C CA . SER A 1 106 ? -1.618 -9.116 -20.694 1.00 86.69 106 SER A CA 1
ATOM 833 C C . SER A 1 106 ? -0.707 -10.149 -21.379 1.00 86.69 106 SER A C 1
ATOM 835 O O . SER A 1 106 ? 0.144 -10.736 -20.701 1.00 86.69 106 SER A O 1
ATOM 837 N N . PRO A 1 107 ? -0.831 -10.377 -22.703 1.00 87.31 107 PRO A N 1
ATOM 838 C CA . PRO A 1 107 ? -1.762 -9.728 -23.631 1.00 87.31 107 PRO A CA 1
ATOM 839 C C . PRO A 1 107 ? -3.201 -10.248 -23.500 1.00 87.31 107 PRO A C 1
ATOM 841 O O . PRO A 1 107 ? -3.417 -11.412 -23.171 1.00 87.31 107 PRO A O 1
ATOM 844 N N . VAL A 1 108 ? -4.166 -9.376 -23.796 1.00 89.62 108 VAL A N 1
ATOM 845 C CA . VAL A 1 108 ? -5.587 -9.733 -23.960 1.00 89.62 108 VAL A CA 1
ATOM 846 C C . VAL A 1 108 ? -5.889 -10.052 -25.428 1.00 89.62 108 VAL A C 1
ATOM 848 O O . VAL A 1 108 ? -5.148 -9.606 -26.308 1.00 89.62 108 VAL A O 1
ATOM 851 N N . SER A 1 109 ? -6.967 -10.801 -25.693 1.00 88.56 109 SER A N 1
ATOM 852 C CA . SER A 1 109 ? -7.454 -11.093 -27.052 1.00 88.56 109 SER A CA 1
ATOM 853 C C . SER A 1 109 ? -7.562 -9.854 -27.945 1.00 88.56 109 SER A C 1
ATOM 855 O O . SER A 1 109 ? -7.835 -8.739 -27.488 1.00 88.56 109 SER A O 1
ATOM 857 N N . GLU A 1 110 ? -7.390 -10.066 -29.248 1.00 86.69 110 GLU A N 1
ATOM 858 C CA . GLU A 1 110 ? -7.458 -9.002 -30.247 1.00 86.69 110 GLU A CA 1
ATOM 859 C C . GLU A 1 110 ? -8.845 -8.330 -30.263 1.00 86.69 110 GLU A C 1
ATOM 861 O O . GLU A 1 110 ? -9.881 -8.983 -30.145 1.00 86.69 110 GLU A O 1
ATOM 866 N N . GLY A 1 111 ? -8.870 -7.000 -30.396 1.00 84.44 111 GLY A N 1
ATOM 867 C CA . GLY A 1 111 ? -10.107 -6.210 -30.413 1.00 84.44 111 GLY A CA 1
ATOM 868 C C . GLY A 1 111 ? -10.649 -5.804 -29.038 1.00 84.44 111 GLY A C 1
ATOM 869 O O . GLY A 1 111 ? -11.614 -5.044 -28.991 1.00 84.44 111 GLY A O 1
ATOM 870 N N . ILE A 1 112 ? -10.027 -6.247 -27.942 1.00 89.00 112 ILE A N 1
ATOM 871 C CA . ILE A 1 112 ? -10.379 -5.825 -26.581 1.00 89.00 112 ILE A CA 1
ATOM 872 C C . ILE A 1 112 ? -9.562 -4.605 -26.165 1.00 89.00 112 ILE A C 1
ATOM 874 O O . ILE A 1 112 ? -8.332 -4.589 -26.254 1.00 89.00 112 ILE A O 1
ATOM 878 N N . ASP A 1 113 ? -10.248 -3.586 -25.653 1.00 88.81 113 ASP A N 1
ATOM 879 C CA . ASP A 1 113 ? -9.606 -2.383 -25.134 1.00 88.81 113 ASP A CA 1
ATOM 880 C C . ASP A 1 113 ? -9.122 -2.597 -23.688 1.00 88.81 113 ASP A C 1
ATOM 882 O O . ASP A 1 113 ? -9.859 -2.408 -22.714 1.00 88.81 113 ASP A O 1
ATOM 886 N N . TYR A 1 114 ? -7.857 -3.009 -23.548 1.00 90.31 114 TYR A N 1
ATOM 887 C CA . TYR A 1 114 ? -7.219 -3.248 -22.248 1.00 90.31 114 TYR A CA 1
ATOM 888 C C . TYR A 1 114 ? -7.333 -2.045 -21.303 1.00 90.31 114 TYR A C 1
ATOM 890 O O . TYR A 1 114 ? -7.622 -2.219 -20.121 1.00 90.31 114 TYR A O 1
ATOM 898 N N . ASP A 1 115 ? -7.138 -0.825 -21.810 1.00 87.69 115 ASP A N 1
ATOM 899 C CA . ASP A 1 115 ? -7.139 0.380 -20.982 1.00 87.69 115 ASP A CA 1
ATOM 900 C C . ASP A 1 115 ? -8.541 0.695 -20.445 1.00 87.69 115 ASP A C 1
ATOM 902 O O . ASP A 1 115 ? -8.683 1.076 -19.278 1.00 87.69 115 ASP A O 1
ATOM 906 N N . LYS A 1 116 ? -9.593 0.474 -21.245 1.00 87.75 116 LYS A N 1
ATOM 907 C CA . LYS A 1 116 ? -10.975 0.579 -20.751 1.00 87.75 116 LYS A CA 1
ATOM 908 C C . LYS A 1 116 ? -11.269 -0.442 -19.665 1.00 87.75 116 LYS A C 1
ATOM 910 O O . LYS A 1 116 ? -11.865 -0.079 -18.655 1.00 87.75 116 LYS A O 1
ATOM 915 N N . LEU A 1 117 ? -10.865 -1.698 -19.855 1.00 89.62 117 LEU A N 1
ATOM 916 C CA . LEU A 1 117 ? -11.087 -2.744 -18.856 1.00 89.62 117 LEU A CA 1
ATOM 917 C C . LEU A 1 117 ? -10.311 -2.475 -17.565 1.00 89.62 117 LEU A C 1
ATOM 919 O O . LEU A 1 117 ? -10.867 -2.626 -16.478 1.00 89.62 117 LEU A O 1
ATOM 923 N N . MET A 1 118 ? -9.058 -2.033 -17.680 1.00 91.94 118 MET A N 1
ATOM 924 C CA . MET A 1 118 ? -8.208 -1.706 -16.539 1.00 91.94 118 MET A CA 1
ATOM 925 C C . MET A 1 118 ? -8.857 -0.639 -15.655 1.00 91.94 118 MET A C 1
ATOM 927 O O . MET A 1 118 ? -8.934 -0.805 -14.442 1.00 91.94 118 MET A O 1
ATOM 931 N N . ASN A 1 119 ? -9.402 0.418 -16.260 1.00 89.50 119 ASN A N 1
ATOM 932 C CA . ASN A 1 119 ? -10.068 1.507 -15.544 1.00 89.50 119 ASN A CA 1
ATOM 933 C C . ASN A 1 119 ? -11.437 1.138 -14.943 1.00 89.50 119 ASN A C 1
ATOM 935 O O . ASN A 1 119 ? -12.027 1.955 -14.238 1.00 89.50 119 ASN A O 1
ATOM 939 N N . LEU A 1 120 ? -11.953 -0.073 -15.184 1.00 89.69 120 LEU A N 1
ATOM 940 C CA . LEU A 1 120 ? -13.123 -0.579 -14.462 1.00 89.69 120 LEU A CA 1
ATOM 941 C C . LEU A 1 120 ? -12.761 -1.158 -13.099 1.00 89.69 120 LEU A C 1
ATOM 943 O O . LEU A 1 120 ? -13.651 -1.300 -12.267 1.00 89.69 120 LEU A O 1
ATOM 947 N N . ILE A 1 121 ? -11.503 -1.535 -12.863 1.00 94.56 121 ILE A N 1
ATOM 948 C CA . ILE A 1 121 ? -11.068 -2.090 -11.579 1.00 94.56 121 ILE A CA 1
ATOM 949 C C . ILE A 1 121 ? -11.122 -0.990 -10.517 1.00 94.56 121 ILE A C 1
ATOM 951 O O . ILE A 1 121 ? -10.641 0.121 -10.736 1.00 94.56 121 ILE A O 1
ATOM 955 N N . HIS A 1 122 ? -11.691 -1.301 -9.349 1.00 93.81 122 HIS A N 1
ATOM 956 C CA . HIS A 1 122 ? -11.692 -0.364 -8.231 1.00 93.81 122 HIS A CA 1
ATOM 957 C C . HIS A 1 122 ? -10.242 -0.024 -7.830 1.00 93.81 122 HIS A C 1
ATOM 959 O O . HIS A 1 122 ? -9.446 -0.952 -7.662 1.00 93.81 122 HIS A O 1
ATOM 965 N N . PRO A 1 123 ? -9.865 1.252 -7.619 1.00 92.00 123 PRO A N 1
ATOM 966 C CA . PRO A 1 123 ? -8.470 1.624 -7.362 1.00 92.00 123 PRO A CA 1
ATOM 967 C C . PRO A 1 123 ? -7.831 0.915 -6.159 1.00 92.00 123 PRO A C 1
ATOM 969 O O . PRO A 1 123 ? -6.636 0.630 -6.189 1.00 92.00 123 PRO A O 1
ATOM 972 N N . SER A 1 124 ? -8.607 0.581 -5.119 1.00 94.38 124 SER A N 1
ATOM 973 C CA . SER A 1 124 ? -8.120 -0.187 -3.958 1.00 94.38 124 SER A CA 1
ATOM 974 C C . SER A 1 124 ? -7.974 -1.696 -4.216 1.00 94.38 124 SER A C 1
ATOM 976 O O . SER A 1 124 ? -7.339 -2.387 -3.422 1.00 94.38 124 SER A O 1
ATOM 978 N N . LYS A 1 125 ? -8.502 -2.213 -5.336 1.00 97.81 125 LYS A N 1
ATOM 979 C CA . LYS A 1 125 ? -8.348 -3.605 -5.803 1.00 97.81 125 LYS A CA 1
ATOM 980 C C . LYS A 1 125 ? -7.364 -3.738 -6.974 1.00 97.81 125 LYS A C 1
ATOM 982 O O . LYS A 1 125 ? -7.049 -4.851 -7.384 1.00 97.81 125 LYS A O 1
ATOM 987 N N . ASP A 1 126 ? -6.851 -2.635 -7.506 1.00 97.00 126 ASP A N 1
ATOM 988 C CA . ASP A 1 126 ? -5.877 -2.609 -8.600 1.00 97.00 126 ASP A CA 1
ATOM 989 C C . ASP A 1 126 ? -4.463 -2.941 -8.093 1.00 97.00 126 ASP A C 1
ATOM 991 O O . ASP A 1 126 ? -3.668 -2.066 -7.749 1.00 97.00 126 ASP A O 1
ATOM 995 N N . VAL A 1 127 ? -4.140 -4.234 -8.044 1.00 96.81 127 VAL A N 1
ATOM 996 C CA . VAL A 1 127 ? -2.848 -4.708 -7.518 1.00 96.81 127 VAL A CA 1
ATOM 997 C C . VAL A 1 127 ? -1.667 -4.421 -8.447 1.00 96.81 127 VAL A C 1
ATOM 999 O O . VAL A 1 127 ? -0.517 -4.497 -8.008 1.00 96.81 127 VAL A O 1
ATOM 1002 N N . ASP A 1 128 ? -1.929 -4.092 -9.712 1.00 94.44 128 ASP A N 1
ATOM 1003 C CA . ASP A 1 128 ? -0.887 -3.751 -10.682 1.00 94.44 128 ASP A CA 1
ATOM 1004 C C . ASP A 1 128 ? -0.621 -2.240 -10.750 1.00 94.44 128 ASP A C 1
ATOM 1006 O O . ASP A 1 128 ? 0.406 -1.825 -11.279 1.00 94.44 128 ASP A O 1
ATOM 1010 N N . GLY A 1 129 ? -1.497 -1.421 -10.156 1.00 94.31 129 GLY A N 1
ATOM 1011 C CA . GLY A 1 129 ? -1.379 0.033 -10.034 1.00 94.31 129 GLY A CA 1
ATOM 1012 C C . GLY A 1 129 ? -1.622 0.803 -11.336 1.00 94.31 129 GLY A C 1
ATOM 1013 O O . GLY A 1 129 ? -1.172 1.942 -11.449 1.00 94.31 129 GLY A O 1
ATOM 1014 N N . LEU A 1 130 ? -2.269 0.195 -12.336 1.00 93.94 130 LEU A N 1
ATOM 1015 C CA . LEU A 1 130 ? -2.377 0.746 -13.696 1.00 93.94 130 LEU A CA 1
ATOM 1016 C C . LEU A 1 130 ? -3.676 1.513 -13.981 1.00 93.94 130 LEU A C 1
ATOM 1018 O O . LEU A 1 130 ? -3.809 2.080 -15.069 1.00 93.94 130 LEU A O 1
ATOM 1022 N N . THR A 1 131 ? -4.621 1.557 -13.039 1.00 93.12 131 THR A N 1
ATOM 1023 C CA . THR A 1 131 ? -5.803 2.427 -13.155 1.00 93.12 131 THR A CA 1
ATOM 1024 C C . THR A 1 131 ? -5.370 3.888 -13.235 1.00 93.12 131 THR A C 1
ATOM 1026 O O . THR A 1 131 ? -4.440 4.324 -12.553 1.00 93.12 131 THR A O 1
ATOM 1029 N N . GLU A 1 132 ? -6.071 4.688 -14.034 1.00 90.44 132 GLU A N 1
ATOM 1030 C CA . GLU A 1 132 ? -5.791 6.120 -14.168 1.00 90.44 132 GLU A CA 1
ATOM 1031 C C . GLU A 1 132 ? -5.905 6.855 -12.834 1.00 90.44 132 GLU A C 1
ATOM 1033 O O . GLU A 1 132 ? -5.143 7.785 -12.582 1.00 90.44 132 GLU A O 1
ATOM 1038 N N . THR A 1 133 ? -6.791 6.407 -11.940 1.00 88.56 133 THR A N 1
ATOM 1039 C CA . THR A 1 133 ? -6.885 6.946 -10.581 1.00 88.56 133 THR A CA 1
ATOM 1040 C C . THR A 1 133 ? -5.610 6.697 -9.783 1.00 88.56 133 THR A C 1
ATOM 1042 O O . THR A 1 133 ? -5.077 7.640 -9.199 1.00 88.56 133 THR A O 1
ATOM 1045 N N . ASN A 1 134 ? -5.091 5.463 -9.752 1.00 91.19 134 ASN A N 1
ATOM 1046 C CA . ASN A 1 134 ? -3.841 5.178 -9.047 1.00 91.19 134 ASN A CA 1
ATOM 1047 C C . ASN A 1 134 ? -2.671 5.928 -9.684 1.00 91.19 134 ASN A C 1
ATOM 1049 O O . ASN A 1 134 ? -1.946 6.620 -8.973 1.00 91.19 134 ASN A O 1
ATOM 1053 N N . LEU A 1 135 ? -2.540 5.888 -11.012 1.00 91.06 135 LEU A N 1
ATOM 1054 C CA . LEU A 1 135 ? -1.508 6.629 -11.737 1.00 91.06 135 LEU A CA 1
ATOM 1055 C C . LEU A 1 135 ? -1.573 8.134 -11.449 1.00 91.06 135 LEU A C 1
ATOM 1057 O O . LEU A 1 135 ? -0.549 8.737 -11.139 1.00 91.06 135 LEU A O 1
ATOM 1061 N N . GLY A 1 136 ? -2.766 8.731 -11.485 1.00 89.25 136 GLY A N 1
ATOM 1062 C CA . GLY A 1 136 ? -2.995 10.134 -11.151 1.00 89.25 136 GLY A CA 1
ATOM 1063 C C . GLY A 1 136 ? -2.547 10.454 -9.729 1.00 89.25 136 GLY A C 1
ATOM 1064 O O . GLY A 1 136 ? -1.753 11.371 -9.534 1.00 89.25 136 GLY A O 1
ATOM 1065 N N . LYS A 1 137 ? -2.949 9.638 -8.746 1.00 87.12 137 LYS A N 1
ATOM 1066 C CA . LYS A 1 137 ? -2.491 9.776 -7.357 1.00 87.12 137 LYS A CA 1
ATOM 1067 C C . LYS A 1 137 ? -0.968 9.720 -7.260 1.00 87.12 137 LYS A C 1
ATOM 1069 O O . LYS A 1 137 ? -0.399 10.581 -6.599 1.00 87.12 137 LYS A O 1
ATOM 1074 N N . ILE A 1 138 ? -0.306 8.767 -7.931 1.00 88.06 138 ILE A N 1
ATOM 1075 C CA . ILE A 1 138 ? 1.164 8.651 -7.930 1.00 88.06 138 ILE A CA 1
ATOM 1076 C C . ILE A 1 138 ? 1.834 9.884 -8.551 1.00 88.06 138 ILE A C 1
ATOM 1078 O O . ILE A 1 138 ? 2.781 10.439 -7.993 1.00 88.06 138 ILE A O 1
ATOM 1082 N N . LEU A 1 139 ? 1.343 10.351 -9.696 1.00 84.75 139 LEU A N 1
ATOM 1083 C CA . LEU A 1 139 ? 1.919 11.496 -10.402 1.00 84.75 139 LEU A CA 1
ATOM 1084 C C . LEU A 1 139 ? 1.662 12.829 -9.683 1.00 84.75 139 LEU A C 1
ATOM 1086 O O . LEU A 1 139 ? 2.477 13.749 -9.784 1.00 84.75 139 LEU A O 1
ATOM 1090 N N . SER A 1 140 ? 0.585 12.926 -8.905 1.00 81.69 140 SER A N 1
ATOM 1091 C CA . SER A 1 140 ? 0.258 14.090 -8.075 1.00 81.69 140 SER A CA 1
ATOM 1092 C C . SER A 1 140 ? 1.019 14.145 -6.745 1.00 81.69 140 SER A C 1
ATOM 1094 O O . SER A 1 140 ? 0.874 15.117 -6.007 1.00 81.69 140 SER A O 1
ATOM 1096 N N . MET A 1 141 ? 1.855 13.152 -6.426 1.00 77.75 141 MET A N 1
ATOM 1097 C CA . MET A 1 141 ? 2.621 13.137 -5.174 1.00 77.75 141 MET A CA 1
ATOM 1098 C C . MET A 1 141 ? 3.601 14.299 -5.077 1.00 77.75 141 MET A C 1
ATOM 1100 O O . MET A 1 141 ? 4.249 14.667 -6.060 1.00 77.75 141 MET A O 1
ATOM 1104 N N . LYS A 1 142 ? 3.761 14.832 -3.865 1.00 69.31 142 LYS A N 1
ATOM 1105 C CA . LYS A 1 142 ? 4.789 15.833 -3.564 1.00 69.31 142 LYS A CA 1
ATOM 1106 C C . LYS A 1 142 ? 6.178 15.208 -3.708 1.00 69.31 142 LYS A C 1
ATOM 1108 O O . LYS A 1 142 ? 6.402 14.090 -3.245 1.00 69.31 142 LYS A O 1
ATOM 1113 N N . GLY A 1 143 ? 7.075 15.908 -4.397 1.00 60.62 143 GLY A N 1
ATOM 1114 C CA . GLY A 1 143 ? 8.462 15.480 -4.600 1.00 60.62 143 GLY A CA 1
ATOM 1115 C C . GLY A 1 143 ? 9.420 16.070 -3.565 1.00 60.62 143 GLY A C 1
ATOM 1116 O O . GLY A 1 143 ? 9.035 16.913 -2.754 1.00 60.62 143 GLY A O 1
ATOM 1117 N N . GLU A 1 144 ? 10.691 15.683 -3.653 1.00 56.72 144 GLU A N 1
ATOM 1118 C CA . GLU A 1 144 ? 11.752 16.160 -2.751 1.00 56.72 144 GLU A CA 1
ATOM 1119 C C . GLU A 1 144 ? 11.964 17.676 -2.788 1.00 56.72 144 GLU A C 1
ATOM 1121 O O . GLU A 1 144 ? 12.250 18.289 -1.759 1.00 56.72 144 GLU A O 1
ATOM 1126 N N . ALA A 1 145 ? 11.735 18.305 -3.945 1.00 51.34 145 ALA A N 1
ATOM 1127 C CA . ALA A 1 145 ? 11.818 19.756 -4.114 1.00 51.34 145 ALA A CA 1
ATOM 1128 C C . ALA A 1 145 ? 10.820 20.540 -3.232 1.00 51.34 145 ALA A C 1
ATOM 1130 O O . ALA A 1 145 ? 11.019 21.728 -2.993 1.00 51.34 145 ALA A O 1
ATOM 1131 N N . GLU A 1 146 ? 9.775 19.887 -2.708 1.00 53.25 146 GLU A N 1
ATOM 1132 C CA . GLU A 1 146 ? 8.823 20.471 -1.752 1.00 53.25 146 GLU A CA 1
ATOM 1133 C C . GLU A 1 146 ? 9.211 20.208 -0.279 1.00 53.25 146 GLU A C 1
ATOM 1135 O O . GLU A 1 146 ? 8.386 20.360 0.625 1.00 53.25 146 GLU A O 1
ATOM 1140 N N . GLY A 1 147 ? 10.461 19.799 -0.016 1.00 36.41 147 GLY A N 1
ATOM 1141 C CA . GLY A 1 147 ? 11.007 19.604 1.332 1.00 36.41 147 GLY A CA 1
ATOM 1142 C C . GLY A 1 147 ? 10.517 18.339 2.047 1.00 36.41 147 GLY A C 1
ATOM 1143 O O . GLY A 1 147 ? 10.620 18.249 3.271 1.00 36.41 147 GLY A O 1
ATOM 1144 N N . LYS A 1 148 ? 9.962 17.367 1.311 1.00 45.41 148 LYS A N 1
ATOM 1145 C CA . LYS A 1 148 ? 9.486 16.078 1.840 1.00 45.41 148 LYS A CA 1
ATOM 1146 C C . LYS A 1 148 ? 10.129 14.921 1.080 1.00 45.41 148 LYS A C 1
ATOM 1148 O O . LYS A 1 148 ? 10.101 14.908 -0.142 1.00 45.41 148 LYS A O 1
ATOM 1153 N N . GLU A 1 149 ? 10.651 13.932 1.804 1.00 48.97 149 GLU A N 1
ATOM 1154 C CA . GLU A 1 149 ? 11.155 12.681 1.220 1.00 48.97 149 GLU A CA 1
ATOM 1155 C C . GLU A 1 149 ? 10.056 12.021 0.369 1.00 48.97 149 GLU A C 1
ATOM 1157 O O . GLU A 1 149 ? 8.924 11.844 0.840 1.00 48.97 149 GLU A O 1
ATOM 1162 N N . CYS A 1 150 ? 10.371 11.668 -0.884 1.00 54.47 150 CYS A N 1
ATOM 1163 C CA . CYS A 1 150 ? 9.423 11.005 -1.776 1.00 54.47 150 CYS A CA 1
ATOM 1164 C C . CYS A 1 150 ? 9.140 9.586 -1.259 1.00 54.47 150 CYS A C 1
ATOM 1166 O O . CYS A 1 150 ? 9.860 8.627 -1.537 1.00 54.47 150 CYS A O 1
ATOM 1168 N N . ASN A 1 151 ? 8.083 9.449 -0.458 1.00 63.00 151 ASN A N 1
ATOM 1169 C CA . ASN A 1 151 ? 7.754 8.198 0.204 1.00 63.00 151 ASN A CA 1
ATOM 1170 C C . ASN A 1 151 ? 6.628 7.459 -0.529 1.00 63.00 151 ASN A C 1
ATOM 1172 O O . ASN A 1 151 ? 5.446 7.627 -0.229 1.00 63.00 151 ASN A O 1
ATOM 1176 N N . LEU A 1 152 ? 7.019 6.568 -1.443 1.00 64.31 152 LEU A N 1
ATOM 1177 C CA . LEU A 1 152 ? 6.119 5.681 -2.195 1.00 64.31 152 LEU A CA 1
ATOM 1178 C C . LEU A 1 152 ? 5.270 4.751 -1.308 1.00 64.31 152 LEU A C 1
ATOM 1180 O O . LEU A 1 152 ? 4.290 4.174 -1.777 1.00 64.31 152 LEU A O 1
ATOM 1184 N N . VAL A 1 153 ? 5.617 4.598 -0.026 1.00 57.88 153 VAL A N 1
ATOM 1185 C CA . VAL A 1 153 ? 4.824 3.829 0.944 1.00 57.88 153 VAL A CA 1
ATOM 1186 C C . VAL A 1 153 ? 3.670 4.663 1.508 1.00 57.88 153 VAL A C 1
ATOM 1188 O O . VAL A 1 153 ? 2.582 4.125 1.680 1.00 57.88 153 VAL A O 1
ATOM 1191 N N . LYS A 1 154 ? 3.860 5.972 1.732 1.00 60.94 154 LYS A N 1
ATOM 1192 C CA . LYS A 1 154 ? 2.840 6.909 2.274 1.00 60.94 154 LYS A CA 1
ATOM 1193 C C .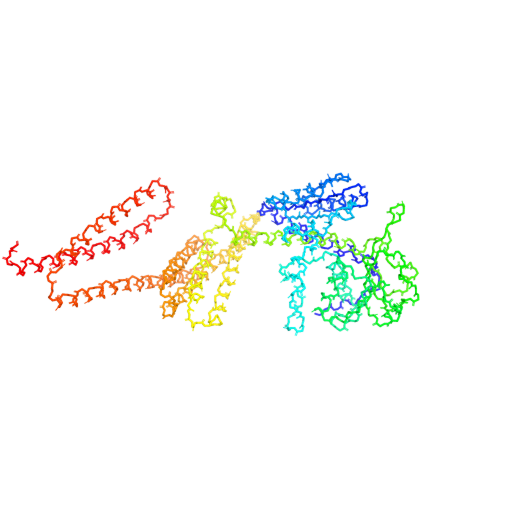 LYS A 1 154 ? 1.926 7.507 1.204 1.00 60.94 154 LYS A C 1
ATOM 1195 O O . LYS A 1 154 ? 1.431 8.619 1.315 1.00 60.94 154 LYS A O 1
ATOM 1200 N N . SER A 1 155 ? 1.810 6.784 0.117 1.00 67.44 155 SER A N 1
ATOM 1201 C CA . SER A 1 155 ? 1.295 7.257 -1.143 1.00 67.44 155 SER A CA 1
ATOM 1202 C C . SER A 1 155 ? -0.199 6.905 -1.213 1.00 67.44 155 SER A C 1
ATOM 1204 O O . SER A 1 155 ? -0.554 5.768 -0.902 1.00 67.44 155 SER A O 1
ATOM 1206 N N . ASP A 1 156 ? -1.079 7.840 -1.591 1.00 75.25 156 ASP A N 1
ATOM 1207 C CA . ASP A 1 156 ? -2.546 7.633 -1.528 1.00 75.25 156 ASP A CA 1
ATOM 1208 C C . ASP A 1 156 ? -3.087 6.632 -2.574 1.00 75.25 156 ASP A C 1
ATOM 1210 O O . ASP A 1 156 ? -4.272 6.281 -2.572 1.00 75.25 156 ASP A O 1
ATOM 1214 N N . GLY A 1 157 ? -2.236 6.204 -3.515 1.00 86.69 157 GLY A N 1
ATOM 1215 C CA . GLY A 1 157 ? -2.557 5.260 -4.590 1.00 86.69 157 GLY A CA 1
ATOM 1216 C C . GLY A 1 157 ? -1.613 4.061 -4.623 1.00 86.69 157 GLY A C 1
ATOM 1217 O O . GLY A 1 157 ? -0.547 4.062 -4.003 1.00 86.69 157 GLY A O 1
ATOM 1218 N N . ILE A 1 158 ? -1.986 3.012 -5.348 1.00 92.75 158 ILE A N 1
ATOM 1219 C CA . ILE A 1 158 ? -1.120 1.844 -5.553 1.00 92.75 158 ILE A CA 1
ATOM 1220 C C . ILE A 1 158 ? -0.070 2.175 -6.623 1.00 92.75 158 ILE A C 1
ATOM 1222 O O . ILE A 1 158 ? -0.400 2.643 -7.709 1.00 92.75 158 ILE A O 1
ATOM 1226 N N . VAL A 1 159 ? 1.213 1.965 -6.307 1.00 92.81 159 VAL A N 1
ATOM 1227 C CA . VAL A 1 159 ? 2.311 2.224 -7.252 1.00 92.81 159 VAL A CA 1
ATOM 1228 C C . VAL A 1 159 ? 2.390 1.072 -8.254 1.00 92.81 159 VAL A C 1
ATOM 1230 O O . VAL A 1 159 ? 2.358 -0.086 -7.816 1.00 92.81 159 VAL A O 1
ATOM 1233 N N . PRO A 1 160 ? 2.560 1.350 -9.561 1.00 94.62 160 PRO A N 1
ATOM 1234 C CA . PRO A 1 160 ? 2.697 0.296 -10.549 1.00 94.62 160 PRO A CA 1
ATOM 1235 C C . PRO A 1 160 ? 3.787 -0.719 -10.214 1.00 94.62 160 PRO A C 1
ATOM 1237 O O . PRO A 1 160 ? 4.910 -0.342 -9.852 1.00 94.62 160 PRO A O 1
ATOM 1240 N N . ALA A 1 161 ? 3.471 -2.008 -10.346 1.00 94.75 161 ALA A N 1
ATOM 1241 C CA . ALA A 1 161 ? 4.310 -3.067 -9.791 1.00 94.75 161 ALA A CA 1
ATOM 1242 C C . ALA A 1 161 ? 5.717 -3.111 -10.413 1.00 94.75 161 ALA A C 1
ATOM 1244 O O . ALA A 1 161 ? 6.709 -3.253 -9.694 1.00 94.75 161 ALA A O 1
ATOM 1245 N N . THR A 1 162 ? 5.825 -2.939 -11.735 1.00 94.81 162 THR A N 1
ATOM 1246 C CA . THR A 1 162 ? 7.116 -2.959 -12.447 1.00 94.81 162 THR A CA 1
ATOM 1247 C C . THR A 1 162 ? 7.968 -1.713 -12.168 1.00 94.81 162 THR A C 1
ATOM 1249 O O . THR A 1 162 ? 9.124 -1.878 -11.777 1.00 94.81 162 THR A O 1
ATOM 1252 N N . PRO A 1 163 ? 7.443 -0.473 -12.256 1.00 95.06 163 PRO A N 1
ATOM 1253 C CA . PRO A 1 163 ? 8.134 0.713 -11.748 1.00 95.06 163 PRO A CA 1
ATOM 1254 C C . PRO A 1 163 ? 8.642 0.564 -10.311 1.00 95.06 163 PRO A C 1
ATOM 1256 O O . PRO A 1 163 ? 9.820 0.804 -10.040 1.00 95.06 163 PRO A O 1
ATOM 1259 N N . GLN A 1 164 ? 7.795 0.092 -9.396 1.00 94.69 164 GLN A N 1
ATOM 1260 C CA . GLN A 1 164 ? 8.180 -0.129 -8.005 1.00 94.69 164 GLN A CA 1
ATOM 1261 C C . GLN A 1 164 ? 9.269 -1.207 -7.870 1.00 94.69 164 GLN A C 1
ATOM 1263 O O . GLN A 1 164 ? 10.147 -1.081 -7.012 1.00 94.69 164 GLN A O 1
ATOM 1268 N N . ALA A 1 165 ? 9.257 -2.247 -8.710 1.00 96.00 165 ALA A N 1
ATOM 1269 C CA . ALA A 1 165 ? 10.305 -3.264 -8.753 1.00 96.00 165 ALA A CA 1
ATOM 1270 C C . ALA A 1 165 ? 11.657 -2.683 -9.195 1.00 96.00 165 ALA A C 1
ATOM 1272 O O . ALA A 1 165 ? 12.660 -2.920 -8.519 1.00 96.00 165 ALA A O 1
ATOM 1273 N N . CYS A 1 166 ? 11.686 -1.870 -10.257 1.00 96.56 166 CYS A N 1
ATOM 1274 C CA . CYS A 1 166 ? 12.900 -1.182 -10.707 1.00 96.56 166 CYS A CA 1
ATOM 1275 C C . CYS A 1 166 ? 13.478 -0.277 -9.611 1.00 96.56 166 CYS A C 1
ATOM 1277 O O . CYS A 1 166 ? 14.672 -0.341 -9.328 1.00 96.56 166 CYS A O 1
ATOM 1279 N N . ILE A 1 167 ? 12.627 0.507 -8.940 1.00 95.62 167 ILE A N 1
ATOM 1280 C CA . ILE A 1 167 ? 13.039 1.371 -7.822 1.00 95.62 167 ILE A CA 1
ATOM 1281 C C . ILE A 1 167 ? 13.586 0.538 -6.663 1.00 95.62 167 ILE A C 1
ATOM 1283 O O . ILE A 1 167 ? 14.614 0.881 -6.090 1.00 95.62 167 ILE A O 1
ATOM 1287 N N . THR A 1 168 ? 12.938 -0.583 -6.337 1.00 95.00 168 THR A N 1
ATOM 1288 C CA . THR A 1 168 ? 13.383 -1.473 -5.253 1.00 95.00 168 THR A CA 1
ATOM 1289 C C . THR A 1 168 ? 14.768 -2.055 -5.544 1.00 95.00 168 THR A C 1
ATOM 1291 O O . THR A 1 168 ? 15.617 -2.091 -4.655 1.00 95.00 168 THR A O 1
ATOM 1294 N N . ILE A 1 169 ? 15.023 -2.469 -6.790 1.00 95.69 169 ILE A N 1
ATOM 1295 C CA . ILE A 1 169 ? 16.343 -2.946 -7.224 1.00 95.69 169 ILE A CA 1
ATOM 1296 C C . ILE A 1 169 ? 17.370 -1.812 -7.144 1.00 95.69 169 ILE A C 1
ATOM 1298 O O . ILE A 1 169 ? 18.439 -2.009 -6.573 1.00 95.69 169 ILE A O 1
ATOM 1302 N N . LEU A 1 170 ? 17.045 -0.620 -7.652 1.00 95.31 170 LEU A N 1
ATOM 1303 C CA . LEU A 1 170 ? 17.937 0.541 -7.608 1.00 95.31 170 LEU A CA 1
ATOM 1304 C C . LEU A 1 170 ? 18.309 0.929 -6.169 1.00 95.31 170 LEU A C 1
ATOM 1306 O O . LEU A 1 170 ? 19.483 1.115 -5.861 1.00 95.31 170 LEU A O 1
ATOM 1310 N N . GLN A 1 171 ? 17.331 0.988 -5.266 1.00 93.81 171 GLN A N 1
ATOM 1311 C CA . GLN A 1 171 ? 17.556 1.274 -3.848 1.00 93.81 171 GLN A CA 1
ATOM 1312 C C . GLN A 1 171 ? 18.461 0.233 -3.186 1.00 93.81 171 GLN A C 1
ATOM 1314 O O . GLN A 1 171 ? 19.293 0.575 -2.348 1.00 93.81 171 GLN A O 1
ATOM 1319 N N . GLU A 1 172 ? 18.324 -1.039 -3.551 1.00 94.00 172 GLU A N 1
ATOM 1320 C CA . GLU A 1 172 ? 19.200 -2.085 -3.036 1.00 94.00 172 GLU A CA 1
ATOM 1321 C C . GLU A 1 172 ? 20.627 -1.967 -3.590 1.00 94.00 172 GLU A C 1
ATOM 1323 O O . GLU A 1 172 ? 21.595 -2.105 -2.843 1.00 94.00 172 GLU A O 1
ATOM 1328 N N . LEU A 1 173 ? 20.779 -1.632 -4.874 1.00 94.19 173 LEU A N 1
ATOM 1329 C CA . LEU A 1 173 ? 22.086 -1.337 -5.468 1.00 94.19 173 LEU A CA 1
ATOM 1330 C C . LEU A 1 173 ? 22.767 -0.149 -4.776 1.00 94.19 173 LEU A C 1
ATOM 1332 O O . LEU A 1 173 ? 23.981 -0.182 -4.571 1.00 94.19 173 LEU A O 1
ATOM 1336 N N . ILE A 1 174 ? 21.995 0.856 -4.357 1.00 93.25 174 ILE A N 1
ATOM 1337 C CA . ILE A 1 174 ? 22.488 1.981 -3.553 1.00 93.25 174 ILE A CA 1
ATOM 1338 C C . ILE A 1 174 ? 22.952 1.514 -2.174 1.00 93.25 174 ILE A C 1
ATOM 1340 O O . ILE A 1 174 ? 24.077 1.798 -1.769 1.00 93.25 174 ILE A O 1
ATOM 1344 N N . LYS A 1 175 ? 22.137 0.724 -1.465 1.00 91.56 175 LYS A N 1
ATOM 1345 C CA . LYS A 1 175 ? 22.503 0.180 -0.144 1.00 91.56 175 LYS A CA 1
ATOM 1346 C C . LYS A 1 175 ? 23.788 -0.641 -0.180 1.00 91.56 175 LYS A C 1
ATOM 1348 O O . LYS A 1 175 ? 24.562 -0.606 0.775 1.00 91.56 175 LYS A O 1
ATOM 1353 N N . ARG A 1 176 ? 24.024 -1.365 -1.277 1.00 92.06 176 ARG A N 1
ATOM 1354 C CA . ARG A 1 176 ? 25.250 -2.146 -1.489 1.00 92.06 176 ARG A CA 1
ATOM 1355 C C . ARG A 1 176 ? 26.429 -1.293 -1.979 1.00 92.06 176 ARG A C 1
ATOM 1357 O O . ARG A 1 176 ? 27.542 -1.795 -2.053 1.00 92.06 176 ARG A O 1
ATOM 1364 N N . GLY A 1 177 ? 26.233 -0.010 -2.283 1.00 91.75 177 GLY A N 1
ATOM 1365 C CA . GLY A 1 177 ? 27.283 0.886 -2.778 1.00 91.75 177 GLY A CA 1
ATOM 1366 C C . GLY A 1 177 ? 27.669 0.635 -4.239 1.00 91.75 177 GLY A C 1
ATOM 1367 O O . GLY A 1 177 ? 28.771 0.987 -4.660 1.00 91.75 177 GLY A O 1
ATOM 1368 N N . VAL A 1 178 ? 26.787 -0.003 -5.017 1.00 93.00 178 VAL A N 1
ATOM 1369 C CA . VAL A 1 178 ? 26.940 -0.145 -6.475 1.00 93.00 178 VAL A CA 1
ATOM 1370 C C . VAL A 1 178 ? 26.572 1.165 -7.173 1.00 93.00 178 VAL A C 1
ATOM 1372 O O . VAL A 1 178 ? 27.237 1.544 -8.136 1.00 93.00 178 VAL A O 1
ATOM 1375 N N . VAL A 1 179 ? 25.564 1.867 -6.660 1.00 93.44 179 VAL A N 1
ATOM 1376 C CA . VAL A 1 179 ? 25.152 3.223 -7.056 1.00 93.44 179 VAL A CA 1
ATOM 1377 C C . VAL A 1 179 ? 25.282 4.123 -5.822 1.00 93.44 179 VAL A C 1
ATOM 1379 O O . VAL A 1 179 ? 25.171 3.630 -4.704 1.00 93.44 179 VAL A O 1
ATOM 1382 N N . GLU A 1 180 ? 25.578 5.412 -5.987 1.00 89.75 180 GLU A N 1
ATOM 1383 C CA . GLU A 1 180 ? 25.835 6.299 -4.842 1.00 89.75 180 GLU A CA 1
ATOM 1384 C C . GLU A 1 180 ? 24.547 6.690 -4.104 1.00 89.75 180 GLU A C 1
ATOM 1386 O O . GLU A 1 180 ? 24.421 6.433 -2.907 1.00 89.75 180 GLU A O 1
ATOM 1391 N N . LYS A 1 181 ? 23.595 7.296 -4.820 1.00 92.50 181 LYS A N 1
ATOM 1392 C CA . LYS A 1 181 ? 22.274 7.728 -4.335 1.00 92.50 181 LYS A CA 1
ATOM 1393 C C . LYS A 1 181 ? 21.359 8.060 -5.524 1.00 92.50 181 LYS A C 1
ATOM 1395 O O . LYS A 1 181 ? 21.817 7.972 -6.659 1.00 92.50 181 LYS A O 1
ATOM 1400 N N . ILE A 1 182 ? 20.087 8.396 -5.288 1.00 90.88 182 ILE A N 1
ATOM 1401 C CA . ILE A 1 182 ? 19.138 8.743 -6.370 1.00 90.88 182 ILE A CA 1
ATOM 1402 C C . ILE A 1 182 ? 19.213 10.238 -6.706 1.00 90.88 182 ILE A C 1
ATOM 1404 O O . ILE A 1 182 ? 19.094 10.617 -7.869 1.00 90.88 182 ILE A O 1
ATOM 1408 N N . GLU A 1 183 ? 19.452 11.089 -5.713 1.00 91.50 183 GLU A N 1
ATOM 1409 C CA . GLU A 1 183 ? 19.454 12.539 -5.870 1.00 91.50 183 GLU A CA 1
ATOM 1410 C C . GLU A 1 183 ? 20.623 12.998 -6.750 1.00 91.50 183 GLU A C 1
ATOM 1412 O O . GLU A 1 183 ? 21.793 12.790 -6.414 1.00 91.50 183 GLU A O 1
ATOM 1417 N N . GLY A 1 184 ? 20.306 13.658 -7.865 1.00 90.12 184 GLY A N 1
ATOM 1418 C CA . GLY A 1 184 ? 21.269 14.103 -8.873 1.00 90.12 184 GLY A CA 1
ATOM 1419 C C . GLY A 1 184 ? 21.791 12.995 -9.791 1.00 90.12 184 GLY A C 1
ATOM 1420 O O . GLY A 1 184 ? 22.672 13.270 -10.598 1.00 90.12 184 GLY A O 1
ATOM 1421 N N . LEU A 1 185 ? 21.271 11.768 -9.677 1.00 93.88 185 LEU A N 1
ATOM 1422 C CA . LEU A 1 185 ? 21.672 10.641 -10.518 1.00 93.88 185 LEU A CA 1
ATOM 1423 C C . LEU A 1 185 ? 21.170 10.836 -11.954 1.00 93.88 185 LEU A C 1
ATOM 1425 O O . LEU A 1 185 ? 19.988 11.123 -12.157 1.00 93.88 185 LEU A O 1
ATOM 1429 N N . GLU A 1 186 ? 22.035 10.629 -12.946 1.00 96.19 186 GLU A N 1
ATOM 1430 C CA . GLU A 1 186 ? 21.666 10.680 -14.363 1.00 96.19 186 GLU A CA 1
ATOM 1431 C C . GLU A 1 186 ? 21.121 9.317 -14.811 1.00 96.19 186 GLU A C 1
ATOM 1433 O O . GLU A 1 186 ? 21.856 8.335 -14.963 1.00 96.19 186 GLU A O 1
ATOM 1438 N N . ILE A 1 187 ? 19.806 9.243 -15.031 1.00 97.44 187 ILE A N 1
ATOM 1439 C CA . ILE A 1 187 ? 19.110 8.022 -15.444 1.00 97.44 187 ILE A CA 1
ATOM 1440 C C . ILE A 1 187 ? 18.644 8.139 -16.895 1.00 97.44 187 ILE A C 1
ATOM 1442 O O . ILE A 1 187 ? 17.860 9.022 -17.245 1.00 97.44 187 ILE A O 1
ATOM 1446 N N . VAL A 1 188 ? 19.043 7.188 -17.739 1.00 97.56 188 VAL A N 1
ATOM 1447 C CA . VAL A 1 188 ? 18.496 7.038 -19.095 1.00 97.56 188 VAL A CA 1
ATOM 1448 C C . VAL A 1 188 ? 17.400 5.974 -19.094 1.00 97.56 188 VAL A C 1
ATOM 1450 O O . VAL A 1 188 ? 17.655 4.796 -18.853 1.00 97.56 188 VAL A O 1
ATOM 1453 N N . MET A 1 189 ? 16.169 6.392 -19.383 1.00 97.50 189 MET A N 1
ATOM 1454 C CA . MET A 1 189 ? 15.000 5.523 -19.522 1.00 97.50 189 MET A CA 1
ATOM 1455 C C . MET A 1 189 ? 14.791 5.164 -20.994 1.00 97.50 189 MET A C 1
ATOM 1457 O O . MET A 1 189 ? 14.403 6.021 -21.781 1.00 97.50 189 MET A O 1
ATOM 1461 N N . VAL A 1 190 ? 14.998 3.909 -21.385 1.00 96.69 190 VAL A N 1
ATOM 1462 C CA . VAL A 1 190 ? 14.805 3.432 -22.763 1.00 96.69 190 VAL A CA 1
ATOM 1463 C C . VAL A 1 190 ? 13.476 2.694 -22.873 1.00 96.69 190 VAL A C 1
ATOM 1465 O O . VAL A 1 190 ? 13.354 1.545 -22.456 1.00 96.69 190 VAL A O 1
ATOM 1468 N N . GLY A 1 191 ? 12.484 3.357 -23.465 1.00 92.75 191 GLY A N 1
ATOM 1469 C CA . GLY A 1 191 ? 11.106 2.878 -23.561 1.00 92.75 191 GLY A CA 1
ATOM 1470 C C . GLY A 1 191 ? 10.172 3.730 -22.705 1.00 92.75 191 GLY A C 1
ATOM 1471 O O . GLY A 1 191 ? 10.303 3.776 -21.489 1.00 92.75 191 GLY A O 1
ATOM 1472 N N . TYR A 1 192 ? 9.207 4.397 -23.344 1.00 89.00 192 TYR A N 1
ATOM 1473 C CA . TYR A 1 192 ? 8.234 5.293 -22.702 1.00 89.00 192 TYR A CA 1
ATOM 1474 C C . TYR A 1 192 ? 6.806 4.727 -22.792 1.00 89.00 192 TYR A C 1
ATOM 1476 O O . TYR A 1 192 ? 5.872 5.389 -23.233 1.00 89.00 192 TYR A O 1
ATOM 1484 N N . GLY A 1 193 ? 6.649 3.448 -22.449 1.00 86.88 193 GLY A N 1
ATOM 1485 C CA . GLY A 1 193 ? 5.338 2.797 -22.387 1.00 86.88 193 GLY A CA 1
ATOM 1486 C C . GLY A 1 193 ? 4.573 3.158 -21.111 1.00 86.88 193 GLY A C 1
ATOM 1487 O O . GLY A 1 193 ? 5.192 3.431 -20.082 1.00 86.88 193 GLY A O 1
ATOM 1488 N N . LYS A 1 194 ? 3.234 3.102 -21.161 1.00 79.94 194 LYS A N 1
ATOM 1489 C CA . LYS A 1 194 ? 2.338 3.405 -20.025 1.00 79.94 194 LYS A CA 1
ATOM 1490 C C . LYS A 1 194 ? 2.660 2.582 -18.771 1.00 79.94 194 LYS A C 1
ATOM 1492 O O . LYS A 1 194 ? 2.613 3.112 -17.673 1.00 79.94 194 LYS A O 1
ATOM 1497 N N . THR A 1 195 ? 3.014 1.309 -18.934 1.00 83.44 195 THR A N 1
ATOM 1498 C CA . THR A 1 195 ? 3.202 0.358 -17.824 1.00 83.44 195 THR A CA 1
ATOM 1499 C C . THR A 1 195 ? 4.517 0.526 -17.068 1.00 83.44 195 THR A C 1
ATOM 1501 O O . THR A 1 195 ? 4.599 0.154 -15.898 1.00 83.44 195 THR A O 1
ATOM 1504 N N . VAL A 1 196 ? 5.558 1.060 -17.718 1.00 91.69 196 VAL A N 1
ATOM 1505 C CA . VAL A 1 196 ? 6.896 1.176 -17.120 1.00 91.69 196 VAL A CA 1
ATOM 1506 C C . VAL A 1 196 ? 7.436 2.592 -17.253 1.00 91.69 196 VAL A C 1
ATOM 1508 O O . VAL A 1 196 ? 7.320 3.370 -16.311 1.00 91.69 196 VAL A O 1
ATOM 1511 N N . GLY A 1 197 ? 8.024 2.955 -18.396 1.00 91.31 197 GLY A N 1
ATOM 1512 C CA . GLY A 1 197 ? 8.772 4.209 -18.522 1.00 91.31 197 GLY A CA 1
ATOM 1513 C C . GLY A 1 197 ? 7.934 5.476 -18.357 1.00 91.31 197 GLY A C 1
ATOM 1514 O O . GLY A 1 197 ? 8.419 6.443 -17.774 1.00 91.31 197 GLY A O 1
ATOM 1515 N N . GLY A 1 198 ? 6.672 5.454 -18.797 1.00 90.25 198 GLY A N 1
ATOM 1516 C CA . GLY A 1 198 ? 5.724 6.564 -18.662 1.00 90.25 198 GLY A CA 1
ATOM 1517 C C . GLY A 1 198 ? 5.457 6.966 -17.213 1.00 90.25 198 GLY A C 1
ATOM 1518 O O . GLY A 1 198 ? 5.292 8.148 -16.923 1.00 90.25 198 GLY A O 1
ATOM 1519 N N . THR A 1 199 ? 5.486 5.997 -16.297 1.00 90.88 199 THR A N 1
ATOM 1520 C CA . THR A 1 199 ? 5.259 6.222 -14.865 1.00 90.88 199 THR A CA 1
ATOM 1521 C C . THR A 1 199 ? 6.556 6.264 -14.066 1.00 90.88 199 THR A C 1
ATOM 1523 O O . THR A 1 199 ? 6.695 7.063 -13.146 1.00 90.88 199 THR A O 1
ATOM 1526 N N . LEU A 1 200 ? 7.537 5.437 -14.418 1.00 94.69 200 LEU A N 1
ATOM 1527 C CA . LEU A 1 200 ? 8.793 5.342 -13.683 1.00 94.69 200 LEU A CA 1
ATOM 1528 C C . LEU A 1 200 ? 9.651 6.603 -13.839 1.00 94.69 200 LEU A C 1
ATOM 1530 O O . LEU A 1 200 ? 10.226 7.059 -12.855 1.00 94.69 200 LEU A O 1
ATOM 1534 N N . ALA A 1 201 ? 9.705 7.199 -15.035 1.00 95.12 201 ALA A N 1
ATOM 1535 C CA . ALA A 1 201 ? 10.464 8.428 -15.262 1.00 95.12 201 ALA A CA 1
ATOM 1536 C C . ALA A 1 201 ? 10.029 9.590 -14.341 1.00 95.12 201 ALA A C 1
ATOM 1538 O O . ALA A 1 201 ? 10.880 10.104 -13.616 1.00 95.12 201 ALA A O 1
ATOM 1539 N N . PRO A 1 202 ? 8.738 9.982 -14.274 1.00 92.19 202 PRO A N 1
ATOM 1540 C CA . PRO A 1 202 ? 8.315 11.057 -13.377 1.00 92.19 202 PRO A CA 1
ATOM 1541 C C . PRO A 1 202 ? 8.470 10.704 -11.892 1.00 92.19 202 PRO A C 1
ATOM 1543 O O . PRO A 1 202 ? 8.751 11.602 -11.100 1.00 92.19 202 PRO A O 1
ATOM 1546 N N . ILE A 1 203 ? 8.333 9.430 -11.495 1.00 91.75 203 ILE A N 1
ATOM 1547 C CA . ILE A 1 203 ? 8.613 9.012 -10.111 1.00 91.75 203 ILE A CA 1
ATOM 1548 C C . ILE A 1 203 ? 10.087 9.254 -9.773 1.00 91.75 203 ILE A C 1
ATOM 1550 O O . ILE A 1 203 ? 10.379 9.901 -8.772 1.00 91.75 203 ILE A O 1
ATOM 1554 N N . LEU A 1 204 ? 11.011 8.793 -10.618 1.00 93.50 204 LEU A N 1
ATOM 1555 C CA . LEU A 1 204 ? 12.449 8.981 -10.406 1.00 93.50 204 LEU A CA 1
ATOM 1556 C C . LEU A 1 204 ? 12.828 10.466 -10.363 1.00 93.50 204 LEU A C 1
ATOM 1558 O O . LEU A 1 204 ? 13.611 10.867 -9.507 1.00 93.50 204 LEU A O 1
ATOM 1562 N N . SER A 1 205 ? 12.214 11.301 -11.207 1.00 92.44 205 SER A N 1
ATOM 1563 C CA . SER A 1 205 ? 12.401 12.755 -11.138 1.00 92.44 205 SER A CA 1
ATOM 1564 C C . SER A 1 205 ? 11.892 13.364 -9.827 1.00 92.44 205 SER A C 1
ATOM 1566 O O . SER A 1 205 ? 12.541 14.247 -9.273 1.00 92.44 205 SER A O 1
ATOM 1568 N N . LYS A 1 206 ? 10.764 12.890 -9.278 1.00 89.31 206 LYS A N 1
ATOM 1569 C CA . LYS A 1 206 ? 10.276 13.328 -7.953 1.00 89.31 206 LYS A CA 1
ATOM 1570 C C . LYS A 1 206 ? 11.184 12.888 -6.801 1.00 89.31 206 LYS A C 1
ATOM 1572 O O . LYS A 1 206 ? 11.189 13.561 -5.771 1.00 89.31 206 LYS A O 1
ATOM 1577 N N . MET A 1 207 ? 11.930 11.799 -6.989 1.00 89.56 207 MET A N 1
ATOM 1578 C CA . MET A 1 207 ? 12.981 11.301 -6.091 1.00 89.56 207 MET A CA 1
ATOM 1579 C C . MET A 1 207 ? 14.346 11.983 -6.328 1.00 89.56 207 MET A C 1
ATOM 1581 O O . MET A 1 207 ? 15.369 11.487 -5.872 1.00 89.56 207 MET A O 1
ATOM 1585 N N . GLY A 1 208 ? 14.391 13.069 -7.110 1.00 89.94 208 GLY A N 1
ATOM 1586 C CA . GLY A 1 208 ? 15.589 13.893 -7.272 1.00 89.94 208 GLY A CA 1
ATOM 1587 C C . GLY A 1 208 ? 16.552 13.476 -8.388 1.00 89.94 208 GLY A C 1
ATOM 1588 O O . GLY A 1 208 ? 17.595 14.114 -8.523 1.00 89.94 208 GLY A O 1
ATOM 1589 N N . ALA A 1 209 ? 16.241 12.461 -9.201 1.00 94.19 209 ALA A N 1
ATOM 1590 C CA . ALA A 1 209 ? 17.088 12.063 -10.332 1.00 94.19 209 ALA A CA 1
ATOM 1591 C C . ALA A 1 209 ? 16.883 12.956 -11.574 1.00 94.19 209 ALA A C 1
ATOM 1593 O O . ALA A 1 209 ? 15.760 13.378 -11.878 1.00 94.19 209 ALA A O 1
ATOM 1594 N N . THR A 1 210 ? 17.941 13.157 -12.364 1.00 95.75 210 THR A N 1
ATOM 1595 C CA . THR A 1 210 ? 17.825 13.684 -13.732 1.00 95.75 210 THR A CA 1
ATOM 1596 C C . THR A 1 210 ? 17.469 12.526 -14.658 1.00 95.75 210 THR A C 1
ATOM 1598 O O . THR A 1 210 ? 18.226 11.567 -14.777 1.00 95.75 210 THR A O 1
ATOM 1601 N N . VAL A 1 211 ? 16.311 12.582 -15.324 1.00 96.69 211 VAL A N 1
ATOM 1602 C CA . VAL A 1 211 ? 15.842 11.474 -16.172 1.00 96.69 211 VAL A CA 1
ATOM 1603 C C . VAL A 1 211 ? 15.791 11.889 -17.639 1.00 96.69 211 VAL A C 1
ATOM 1605 O O . VAL A 1 211 ? 15.002 12.748 -18.028 1.00 96.69 211 VAL A O 1
ATOM 1608 N N . THR A 1 212 ? 16.586 11.225 -18.480 1.00 96.94 212 THR A N 1
ATOM 1609 C CA . THR A 1 212 ? 16.503 11.328 -19.942 1.00 96.94 212 THR A CA 1
ATOM 1610 C C . THR A 1 212 ? 15.624 10.206 -20.486 1.00 96.94 212 THR A C 1
ATOM 1612 O O . THR A 1 212 ? 15.983 9.032 -20.416 1.00 96.94 212 THR A O 1
ATOM 1615 N N . VAL A 1 213 ? 14.474 10.558 -21.061 1.00 96.69 213 VAL A N 1
ATOM 1616 C CA . VAL A 1 213 ? 13.538 9.589 -21.645 1.00 96.69 213 VAL A CA 1
ATOM 1617 C C . VAL A 1 213 ? 13.832 9.376 -23.130 1.00 96.69 213 VAL A C 1
ATOM 1619 O O . VAL A 1 213 ? 13.763 10.303 -23.937 1.00 96.69 213 VAL A O 1
ATOM 1622 N N . CYS A 1 214 ? 14.109 8.129 -23.500 1.00 96.12 214 CYS A N 1
ATOM 1623 C CA . CYS A 1 214 ? 14.349 7.671 -24.860 1.00 96.12 214 CYS A CA 1
ATOM 1624 C C . CYS A 1 214 ? 13.187 6.805 -25.368 1.00 96.12 214 CYS A C 1
ATOM 1626 O O . CYS A 1 214 ? 12.580 6.023 -24.635 1.00 96.12 214 CYS A O 1
ATOM 1628 N N . ASN A 1 215 ? 12.882 6.925 -26.656 1.00 93.94 215 ASN A N 1
ATOM 1629 C CA . ASN A 1 215 ? 11.854 6.156 -27.348 1.00 93.94 215 ASN A CA 1
ATOM 1630 C C . ASN A 1 215 ? 12.333 5.789 -28.763 1.00 93.94 215 ASN A C 1
ATOM 1632 O O . ASN A 1 215 ? 13.448 6.117 -29.160 1.00 93.94 215 ASN A O 1
ATOM 1636 N N . ARG A 1 216 ? 11.482 5.124 -29.551 1.00 92.25 216 ARG A N 1
ATOM 1637 C CA . ARG A 1 216 ? 11.822 4.679 -30.916 1.00 92.25 216 ARG A CA 1
ATOM 1638 C C . ARG A 1 216 ? 12.218 5.801 -31.893 1.00 92.25 216 ARG A C 1
ATOM 1640 O O . ARG A 1 216 ? 12.731 5.508 -32.964 1.00 92.25 216 ARG A O 1
ATOM 1647 N N . HIS A 1 217 ? 11.944 7.063 -31.561 1.00 93.56 217 HIS A N 1
ATOM 1648 C CA . HIS A 1 217 ? 12.290 8.238 -32.365 1.00 93.56 217 HIS A CA 1
ATOM 1649 C C . HIS A 1 217 ? 13.553 8.955 -31.861 1.00 93.56 217 HIS A C 1
ATOM 1651 O O . HIS A 1 217 ? 13.978 9.944 -32.461 1.00 93.56 217 HIS A O 1
ATOM 1657 N N . THR A 1 218 ? 14.151 8.490 -30.761 1.00 94.38 218 THR A N 1
ATOM 1658 C CA . THR A 1 218 ? 15.381 9.058 -30.210 1.00 94.38 218 THR A CA 1
ATOM 1659 C C . THR A 1 218 ? 16.548 8.825 -31.164 1.00 94.38 218 THR A C 1
ATOM 1661 O O . THR A 1 218 ? 16.836 7.695 -31.552 1.00 94.38 218 THR A O 1
ATO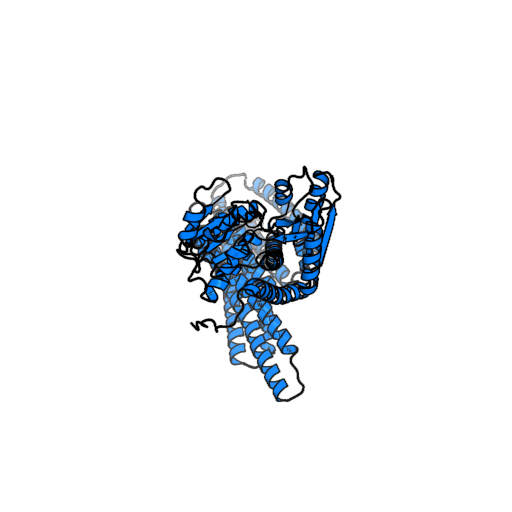M 1664 N N . LYS A 1 219 ? 17.233 9.912 -31.523 1.00 94.06 219 LYS A N 1
ATOM 1665 C CA . LYS A 1 219 ? 18.503 9.876 -32.252 1.00 94.06 219 LYS A CA 1
ATOM 1666 C C . LYS A 1 219 ? 19.660 9.717 -31.270 1.00 94.06 219 LYS A C 1
ATOM 1668 O O . LYS A 1 219 ? 19.538 10.130 -30.117 1.00 94.06 219 LYS A O 1
ATOM 1673 N N . ASP A 1 220 ? 20.753 9.132 -31.750 1.00 90.94 220 ASP A N 1
ATOM 1674 C CA . ASP A 1 220 ? 22.033 9.071 -31.036 1.00 90.94 220 ASP A CA 1
ATOM 1675 C C . ASP A 1 220 ? 21.912 8.450 -29.633 1.00 90.94 220 ASP A C 1
ATOM 1677 O O . ASP A 1 220 ? 22.421 8.973 -28.642 1.00 90.94 220 ASP A O 1
ATOM 1681 N N . LEU A 1 221 ? 21.201 7.316 -29.543 1.00 91.00 221 LEU A N 1
ATOM 1682 C CA . LEU A 1 221 ? 20.952 6.609 -28.279 1.00 91.00 221 LEU A CA 1
ATOM 1683 C C . LEU A 1 221 ? 22.258 6.284 -27.530 1.00 91.00 221 LEU A C 1
ATOM 1685 O O . LEU A 1 221 ? 22.311 6.409 -26.310 1.00 91.00 221 LEU A O 1
ATOM 1689 N N . GLU A 1 222 ? 23.319 5.945 -28.264 1.00 91.00 222 GLU A N 1
ATOM 1690 C CA . GLU A 1 222 ? 24.654 5.672 -27.721 1.00 91.00 222 GLU A CA 1
ATOM 1691 C C . GLU A 1 222 ? 25.237 6.870 -26.952 1.00 91.00 222 GLU A C 1
ATOM 1693 O O . GLU A 1 222 ? 25.776 6.696 -25.862 1.00 91.00 222 GLU A O 1
ATOM 1698 N N . GLU A 1 223 ? 25.065 8.102 -27.449 1.00 92.69 223 GLU A N 1
ATOM 1699 C CA . GLU A 1 223 ? 25.568 9.308 -26.772 1.00 92.69 223 GLU A CA 1
ATOM 1700 C C . GLU A 1 223 ? 24.894 9.506 -25.407 1.00 92.69 223 GLU A C 1
ATOM 1702 O O . GLU A 1 223 ? 25.516 9.967 -24.448 1.00 92.69 223 GLU A O 1
ATOM 1707 N N . LYS A 1 224 ? 23.612 9.136 -25.298 1.00 94.06 224 LYS A N 1
ATOM 1708 C CA . LYS A 1 224 ? 22.862 9.232 -24.040 1.00 94.06 224 LYS A CA 1
ATOM 1709 C C . LYS A 1 224 ? 23.395 8.253 -23.002 1.00 94.06 224 LYS A C 1
ATOM 1711 O O . LYS A 1 224 ? 23.521 8.624 -21.840 1.00 94.06 224 LYS A O 1
ATOM 1716 N N . PHE A 1 225 ? 23.769 7.047 -23.423 1.00 92.94 225 PHE A N 1
ATOM 1717 C CA . PHE A 1 225 ? 24.323 6.030 -22.528 1.00 92.94 225 PHE A CA 1
ATOM 1718 C C . PHE A 1 225 ? 25.658 6.455 -21.910 1.00 92.94 225 PHE A C 1
ATOM 1720 O O . PHE A 1 225 ? 25.913 6.138 -20.753 1.00 92.94 225 PHE A O 1
ATOM 1727 N N . GLN A 1 226 ? 26.483 7.225 -22.629 1.00 87.81 226 GLN A N 1
ATOM 1728 C CA . GLN A 1 226 ? 27.772 7.693 -22.099 1.00 87.81 226 GLN A CA 1
ATOM 1729 C C . GLN A 1 226 ? 27.635 8.657 -20.913 1.00 87.81 226 GLN A C 1
ATOM 1731 O O . GLN A 1 226 ? 28.570 8.796 -20.129 1.00 87.81 226 GLN A O 1
ATOM 1736 N N . LYS A 1 227 ? 26.483 9.325 -20.783 1.00 86.88 227 LYS A N 1
ATOM 1737 C CA . LYS A 1 227 ? 26.178 10.261 -19.691 1.00 86.88 227 LYS A CA 1
ATOM 1738 C C . LYS A 1 227 ? 25.397 9.606 -18.547 1.00 86.88 227 LYS A C 1
ATOM 1740 O O . LYS A 1 227 ? 25.167 10.261 -17.542 1.00 86.88 227 LYS A O 1
ATOM 1745 N N . ALA A 1 228 ? 24.962 8.357 -18.713 1.00 93.56 228 ALA A N 1
ATOM 1746 C CA . ALA A 1 228 ? 24.084 7.685 -17.768 1.00 93.56 228 ALA A CA 1
ATOM 1747 C C . ALA A 1 228 ? 24.874 7.019 -16.637 1.00 93.56 228 ALA A C 1
ATOM 1749 O O . ALA A 1 228 ? 25.739 6.177 -16.890 1.00 93.56 228 ALA A O 1
ATOM 1750 N N . ASP A 1 229 ? 24.497 7.306 -15.394 1.00 92.69 229 ASP A N 1
ATOM 1751 C CA . ASP A 1 229 ? 24.909 6.505 -14.242 1.00 92.69 229 ASP A CA 1
ATOM 1752 C C . ASP A 1 229 ? 24.134 5.179 -14.213 1.00 92.69 229 ASP A C 1
ATOM 1754 O O . ASP A 1 229 ? 24.681 4.110 -13.919 1.00 92.69 229 ASP A O 1
ATOM 1758 N N . VAL A 1 230 ? 22.841 5.247 -14.551 1.00 97.19 230 VAL A N 1
ATOM 1759 C CA . VAL A 1 230 ? 21.932 4.100 -14.611 1.00 97.19 230 VAL A CA 1
ATOM 1760 C C . VAL A 1 230 ? 21.113 4.138 -15.898 1.00 97.19 230 VAL A C 1
ATOM 1762 O O . VAL A 1 230 ? 20.552 5.162 -16.279 1.00 97.19 230 VAL A O 1
ATOM 1765 N N . VAL A 1 231 ? 20.985 2.985 -16.547 1.00 97.69 231 VAL A N 1
ATOM 1766 C CA . VAL A 1 231 ? 20.070 2.764 -17.666 1.00 97.69 231 VAL A CA 1
ATOM 1767 C C . VAL A 1 231 ? 18.927 1.878 -17.190 1.00 97.69 231 VAL A C 1
ATOM 1769 O O . VAL A 1 231 ? 19.151 0.809 -16.626 1.00 97.69 231 VAL A O 1
ATOM 1772 N N . ILE A 1 232 ? 17.690 2.290 -17.442 1.00 97.88 232 ILE A N 1
ATOM 1773 C CA . ILE A 1 232 ? 16.507 1.452 -17.232 1.00 97.88 232 ILE A CA 1
ATOM 1774 C C . ILE A 1 232 ? 15.858 1.226 -18.590 1.00 97.88 232 ILE A C 1
ATOM 1776 O O . ILE A 1 232 ? 15.541 2.190 -19.278 1.00 97.88 232 ILE A O 1
ATOM 1780 N N . THR A 1 233 ? 15.670 -0.028 -18.997 1.00 97.12 233 THR A N 1
ATOM 1781 C CA . THR A 1 233 ? 15.114 -0.368 -20.315 1.00 97.12 233 THR A CA 1
ATOM 1782 C C . THR A 1 233 ? 13.838 -1.198 -20.193 1.00 97.12 233 THR A C 1
ATOM 1784 O O . THR A 1 233 ? 13.732 -2.054 -19.319 1.00 97.12 233 THR A O 1
ATOM 1787 N N . ALA A 1 234 ? 12.835 -0.871 -21.010 1.00 95.50 234 ALA A N 1
ATOM 1788 C CA . ALA A 1 234 ? 11.502 -1.475 -21.011 1.00 95.50 234 ALA A CA 1
ATOM 1789 C C . ALA A 1 234 ? 10.870 -1.413 -22.418 1.00 95.50 234 ALA A C 1
ATOM 1791 O O . ALA A 1 234 ? 9.748 -0.936 -22.597 1.00 95.50 234 ALA A O 1
ATOM 1792 N N . THR A 1 235 ? 11.630 -1.815 -23.437 1.00 93.38 235 THR A N 1
ATOM 1793 C CA . THR A 1 235 ? 11.219 -1.797 -24.850 1.00 93.38 235 THR A CA 1
ATOM 1794 C C . THR A 1 235 ? 10.635 -3.121 -25.330 1.00 93.38 235 THR A C 1
ATOM 1796 O O . THR A 1 235 ? 9.820 -3.106 -26.250 1.00 93.38 235 THR A O 1
ATOM 1799 N N . GLY A 1 236 ? 11.026 -4.246 -24.720 1.00 91.75 236 GLY A N 1
ATOM 1800 C CA . GLY A 1 236 ? 10.621 -5.581 -25.171 1.00 91.75 236 GLY A CA 1
ATOM 1801 C C . GLY A 1 236 ? 11.261 -5.982 -26.505 1.00 91.75 236 GLY A C 1
ATOM 1802 O O . GLY A 1 236 ? 10.728 -6.828 -27.221 1.00 91.75 236 GLY A O 1
ATOM 1803 N N . VAL A 1 237 ? 12.386 -5.362 -26.869 1.00 93.31 237 VAL A N 1
ATOM 1804 C CA . VAL A 1 237 ? 13.116 -5.624 -28.111 1.00 93.31 237 VAL A CA 1
ATOM 1805 C C . VAL A 1 237 ? 14.415 -6.337 -27.771 1.00 93.31 237 VAL A C 1
ATOM 1807 O O . VAL A 1 237 ? 15.384 -5.727 -27.318 1.00 93.31 237 VAL A O 1
ATOM 1810 N N . ARG A 1 238 ? 14.442 -7.644 -28.045 1.00 94.19 238 ARG A N 1
ATOM 1811 C CA . ARG A 1 238 ? 15.581 -8.519 -27.761 1.00 94.19 238 ARG A CA 1
ATOM 1812 C C . ARG A 1 238 ? 16.902 -7.931 -28.259 1.00 94.19 238 ARG A C 1
ATOM 1814 O O . ARG A 1 238 ? 17.096 -7.763 -29.461 1.00 94.19 238 ARG A O 1
ATOM 1821 N N . GLY A 1 239 ? 17.844 -7.733 -27.338 1.00 91.75 239 GLY A N 1
ATOM 1822 C CA . GLY A 1 239 ? 19.212 -7.325 -27.667 1.00 91.75 239 GLY A CA 1
ATOM 1823 C C . GLY A 1 239 ? 19.330 -5.938 -28.308 1.00 91.75 239 GLY A C 1
ATOM 1824 O O . GLY A 1 239 ? 20.312 -5.686 -29.007 1.00 91.75 239 GLY A O 1
ATOM 1825 N N . LEU A 1 240 ? 18.349 -5.055 -28.091 1.00 95.19 240 LEU A N 1
ATOM 1826 C CA . LEU A 1 240 ? 18.411 -3.653 -28.496 1.00 95.19 240 LEU A CA 1
ATOM 1827 C C . LEU A 1 240 ? 19.659 -2.956 -27.936 1.00 95.19 240 LEU A C 1
ATOM 1829 O O . LEU A 1 240 ? 20.288 -2.172 -28.647 1.00 95.19 240 LEU A O 1
ATOM 1833 N N . ILE A 1 241 ? 20.021 -3.251 -26.683 1.00 96.00 241 ILE A N 1
ATOM 1834 C CA . ILE A 1 241 ? 21.199 -2.672 -26.034 1.00 96.00 241 ILE A CA 1
ATOM 1835 C C . ILE A 1 241 ? 22.437 -3.499 -26.383 1.00 96.00 241 ILE A C 1
ATOM 1837 O O . ILE A 1 241 ? 22.596 -4.653 -25.958 1.00 96.00 241 ILE A O 1
ATOM 1841 N N . LYS A 1 242 ? 23.320 -2.881 -27.167 1.00 95.56 242 LYS A N 1
ATOM 1842 C CA . LYS A 1 242 ? 24.507 -3.504 -27.757 1.00 95.56 242 LYS A CA 1
ATOM 1843 C C . LYS A 1 242 ? 25.798 -3.149 -27.004 1.00 95.56 242 LYS A C 1
ATOM 1845 O O . LYS A 1 242 ? 25.804 -2.162 -26.266 1.00 95.56 242 LYS A O 1
ATOM 1850 N N . PRO A 1 243 ? 26.885 -3.926 -27.178 1.00 94.94 243 PRO A N 1
ATOM 1851 C CA . PRO A 1 243 ? 28.152 -3.720 -26.469 1.00 94.94 243 PRO A CA 1
ATOM 1852 C C . PRO A 1 243 ? 28.732 -2.312 -26.604 1.00 94.94 243 PRO A C 1
ATOM 1854 O O . PRO A 1 243 ? 29.215 -1.761 -25.624 1.00 94.94 243 PRO A O 1
ATOM 1857 N N . GLU A 1 244 ? 28.641 -1.716 -27.792 1.00 93.62 244 GLU A N 1
ATOM 1858 C CA . GLU A 1 244 ? 29.141 -0.370 -28.091 1.00 93.62 244 GLU A CA 1
ATOM 1859 C C . GLU A 1 244 ? 28.471 0.733 -27.253 1.00 93.62 244 GLU A C 1
ATOM 1861 O O . GLU A 1 244 ? 29.082 1.760 -26.974 1.00 93.62 244 GLU A O 1
ATOM 1866 N N . MET A 1 245 ? 27.247 0.498 -26.771 1.00 93.88 245 MET A N 1
ATOM 1867 C CA . MET A 1 245 ? 26.506 1.459 -25.951 1.00 93.88 245 MET A CA 1
ATOM 1868 C C . MET A 1 245 ? 26.905 1.418 -24.472 1.00 93.88 245 MET A C 1
ATOM 1870 O O . MET A 1 245 ? 26.531 2.308 -23.717 1.00 93.88 245 MET A O 1
ATOM 1874 N N . VAL A 1 246 ? 27.618 0.383 -24.022 1.00 93.12 246 VAL A N 1
ATOM 1875 C CA . VAL A 1 246 ? 27.793 0.064 -22.599 1.00 93.12 246 VAL A CA 1
ATOM 1876 C C . VAL A 1 246 ? 29.262 0.159 -22.198 1.00 93.12 246 VAL A C 1
ATOM 1878 O O . VAL A 1 246 ? 30.154 -0.259 -22.930 1.00 93.12 246 VAL A O 1
ATOM 1881 N N . ASN A 1 247 ? 29.536 0.674 -20.997 1.00 90.88 247 ASN A N 1
ATOM 1882 C CA . ASN A 1 247 ? 30.882 0.716 -20.428 1.00 90.88 247 ASN A CA 1
ATOM 1883 C C . ASN A 1 247 ? 30.936 0.052 -19.037 1.00 90.88 247 ASN A C 1
ATOM 1885 O O . ASN A 1 247 ? 29.918 -0.331 -18.461 1.00 90.88 247 ASN A O 1
ATOM 1889 N N . LYS A 1 248 ? 32.145 -0.084 -18.473 1.00 92.31 248 LYS A N 1
ATOM 1890 C CA . LYS A 1 248 ? 32.388 -0.788 -17.194 1.00 92.31 248 LYS A CA 1
ATOM 1891 C C . LYS A 1 248 ? 31.755 -0.136 -15.963 1.00 92.31 248 LYS A C 1
ATOM 1893 O O . LYS A 1 248 ? 31.761 -0.744 -14.896 1.00 92.31 248 LYS A O 1
ATOM 1898 N N . ASN A 1 249 ? 31.247 1.088 -16.091 1.00 90.44 249 ASN A N 1
ATOM 1899 C CA . ASN A 1 249 ? 30.567 1.802 -15.016 1.00 90.44 249 ASN A CA 1
ATOM 1900 C C . ASN A 1 249 ? 29.040 1.742 -15.152 1.00 90.44 249 ASN A C 1
ATOM 1902 O O . ASN A 1 249 ? 28.354 1.989 -14.165 1.00 90.44 249 ASN A O 1
ATOM 1906 N N . THR A 1 250 ? 28.513 1.366 -16.321 1.00 91.12 250 THR A N 1
ATOM 1907 C CA . THR A 1 250 ? 27.075 1.340 -16.602 1.00 91.12 250 THR A CA 1
ATOM 1908 C C . THR A 1 250 ? 26.349 0.317 -15.725 1.00 91.12 250 THR A C 1
ATOM 1910 O O . THR A 1 250 ? 26.699 -0.865 -15.705 1.00 91.12 250 THR A O 1
ATOM 1913 N N . VAL A 1 251 ? 25.304 0.765 -15.032 1.00 96.00 251 VAL A N 1
ATOM 1914 C CA . VAL A 1 251 ? 24.349 -0.086 -14.308 1.00 96.00 251 VAL A CA 1
ATOM 1915 C C . VAL A 1 251 ? 23.061 -0.160 -15.120 1.00 96.00 251 VAL A C 1
ATOM 1917 O O . VAL A 1 251 ? 22.493 0.875 -15.450 1.00 96.00 251 VAL A O 1
ATOM 1920 N N . ILE A 1 252 ? 22.585 -1.365 -15.437 1.00 96.69 252 ILE A N 1
ATOM 1921 C CA . ILE A 1 252 ? 21.389 -1.572 -16.260 1.00 96.69 252 ILE A CA 1
ATOM 1922 C C . ILE A 1 252 ? 20.315 -2.343 -15.486 1.00 96.69 252 ILE A C 1
ATOM 1924 O O . ILE A 1 252 ? 20.559 -3.435 -14.966 1.00 96.69 252 ILE A O 1
ATOM 1928 N N . ILE A 1 253 ? 19.105 -1.789 -15.443 1.00 97.44 253 ILE A N 1
ATOM 1929 C CA . ILE A 1 253 ? 17.891 -2.466 -14.975 1.00 97.44 253 ILE A CA 1
ATOM 1930 C C . ILE A 1 253 ? 17.031 -2.774 -16.206 1.00 97.44 253 ILE A C 1
ATOM 1932 O O . ILE A 1 253 ? 16.437 -1.883 -16.811 1.00 97.44 253 ILE A O 1
ATOM 1936 N N . ASP A 1 254 ? 17.002 -4.046 -16.586 1.00 96.56 254 ASP A N 1
ATOM 1937 C CA . ASP A 1 254 ? 16.289 -4.582 -17.744 1.00 96.56 254 ASP A CA 1
ATOM 1938 C C . ASP A 1 254 ? 14.903 -5.094 -17.327 1.00 96.56 254 ASP A C 1
ATOM 1940 O O . ASP A 1 254 ? 14.753 -6.168 -16.735 1.00 96.56 254 ASP A O 1
ATOM 1944 N N . ALA A 1 255 ? 13.890 -4.269 -17.592 1.00 95.31 255 ALA A N 1
ATOM 1945 C CA . ALA A 1 255 ? 12.475 -4.591 -17.445 1.00 95.31 255 ALA A CA 1
ATOM 1946 C C . ALA A 1 255 ? 11.839 -5.025 -18.779 1.00 95.31 255 ALA A C 1
ATOM 1948 O O . ALA A 1 255 ? 10.632 -5.270 -18.826 1.00 95.31 255 ALA A O 1
ATOM 1949 N N . GLY A 1 256 ? 12.626 -5.104 -19.856 1.00 91.62 256 GLY A N 1
ATOM 1950 C CA . GLY A 1 256 ? 12.189 -5.591 -21.152 1.00 91.62 256 GLY A CA 1
ATOM 1951 C C . GLY A 1 256 ? 11.979 -7.099 -21.133 1.00 91.62 256 GLY A C 1
ATOM 1952 O O . GLY A 1 256 ? 12.772 -7.858 -20.573 1.00 91.62 256 GLY A O 1
ATOM 1953 N N . ILE A 1 257 ? 10.882 -7.544 -21.739 1.00 88.50 257 ILE A N 1
ATOM 1954 C CA . ILE A 1 257 ? 10.576 -8.963 -21.904 1.00 88.50 257 ILE A CA 1
ATOM 1955 C C . ILE A 1 257 ? 10.175 -9.192 -23.354 1.00 88.50 257 ILE A C 1
ATOM 1957 O O . ILE A 1 257 ? 9.264 -8.552 -23.871 1.00 88.50 257 ILE A O 1
ATOM 1961 N N . SER A 1 258 ? 10.852 -10.144 -23.985 1.00 88.12 258 SER A N 1
ATOM 1962 C CA . SER A 1 258 ? 10.509 -10.703 -25.288 1.00 88.12 258 SER A CA 1
ATOM 1963 C C . SER A 1 258 ? 10.524 -12.227 -25.197 1.00 88.12 258 SER A C 1
ATOM 1965 O O . SER A 1 258 ? 11.312 -12.801 -24.441 1.00 88.12 258 SER A O 1
ATOM 1967 N N . VAL A 1 259 ? 9.638 -12.886 -25.939 1.00 84.06 259 VAL A N 1
ATOM 1968 C CA . VAL A 1 259 ? 9.503 -14.348 -25.955 1.00 84.06 259 VAL A CA 1
ATOM 1969 C C . VAL A 1 259 ? 9.741 -14.829 -27.383 1.00 84.06 259 VAL A C 1
ATOM 1971 O O . VAL A 1 259 ? 9.203 -14.240 -28.319 1.00 84.06 259 VAL A O 1
ATOM 1974 N N . ASP A 1 260 ? 10.588 -15.843 -27.563 1.00 83.44 260 ASP A N 1
ATOM 1975 C CA . ASP A 1 260 ? 10.798 -16.461 -28.878 1.00 83.44 260 ASP A CA 1
ATOM 1976 C C . ASP A 1 260 ? 9.729 -17.518 -29.212 1.00 83.44 260 ASP A C 1
ATOM 1978 O O . ASP A 1 260 ? 8.896 -17.873 -28.379 1.00 83.44 260 ASP A O 1
ATOM 1982 N N . GLU A 1 261 ? 9.763 -18.049 -30.437 1.00 78.75 261 GLU A N 1
ATOM 1983 C CA . GLU A 1 261 ? 8.838 -19.097 -30.906 1.00 78.75 261 GLU A CA 1
ATOM 1984 C C . GLU A 1 261 ? 8.882 -20.377 -30.048 1.00 78.75 261 GLU A C 1
ATOM 1986 O O . GLU A 1 261 ? 7.925 -21.146 -30.027 1.00 78.75 261 GLU A O 1
ATOM 1991 N N . GLY A 1 262 ? 9.982 -20.604 -29.320 1.00 74.06 262 GLY A N 1
ATOM 1992 C CA . GLY A 1 262 ? 10.157 -21.729 -28.403 1.00 74.06 262 GLY A CA 1
ATOM 1993 C C . GLY A 1 262 ? 9.712 -21.445 -26.965 1.00 74.06 262 GLY A C 1
ATOM 1994 O O . GLY A 1 262 ? 9.912 -22.296 -26.098 1.00 74.06 262 GLY A O 1
ATOM 1995 N N . GLY A 1 263 ? 9.150 -20.265 -26.680 1.00 75.12 263 GLY A N 1
ATOM 1996 C CA . GLY A 1 263 ? 8.709 -19.866 -25.342 1.00 75.12 263 GLY A CA 1
ATOM 1997 C C . GLY A 1 263 ? 9.838 -19.403 -24.414 1.00 75.12 263 GLY A C 1
ATOM 1998 O O . GLY A 1 263 ? 9.628 -19.252 -23.207 1.00 75.12 263 GLY A O 1
ATOM 1999 N N . LYS A 1 264 ? 11.053 -19.181 -24.931 1.00 83.19 264 LYS A N 1
ATOM 2000 C CA . LYS A 1 264 ? 12.190 -18.713 -24.135 1.00 83.19 264 LYS A CA 1
ATOM 2001 C C . LYS A 1 264 ? 12.165 -17.194 -23.994 1.00 83.19 264 LYS A C 1
ATOM 2003 O O . LYS A 1 264 ? 12.008 -16.459 -24.964 1.00 83.19 264 LYS A O 1
ATOM 2008 N N . ILE A 1 265 ? 12.381 -16.738 -22.762 1.00 87.44 265 ILE A N 1
ATOM 2009 C CA . ILE A 1 265 ? 12.339 -15.325 -22.379 1.00 87.44 265 ILE A CA 1
ATOM 2010 C C . ILE A 1 265 ? 13.717 -14.672 -22.558 1.00 87.44 265 ILE A C 1
ATOM 2012 O O . ILE A 1 265 ? 14.724 -15.208 -22.087 1.00 87.44 265 ILE A O 1
ATOM 2016 N N . PHE A 1 266 ? 13.744 -13.493 -23.179 1.00 91.38 266 PHE A N 1
ATOM 2017 C CA . PHE A 1 266 ? 14.920 -12.640 -23.358 1.00 91.38 266 PHE A CA 1
ATOM 2018 C C . PHE A 1 266 ? 14.632 -11.197 -22.937 1.00 91.38 266 PHE A C 1
ATOM 2020 O O . PHE A 1 266 ? 13.499 -10.728 -23.051 1.00 91.38 266 PHE A O 1
ATOM 2027 N N . GLY A 1 267 ? 15.678 -10.503 -22.486 1.00 94.06 267 GLY A N 1
ATOM 2028 C CA . GLY A 1 267 ? 15.642 -9.073 -22.178 1.00 94.06 267 GLY A CA 1
ATOM 2029 C C . GLY A 1 267 ? 16.074 -8.195 -23.349 1.00 94.06 267 GLY A C 1
ATOM 2030 O O . GLY A 1 267 ? 16.435 -8.687 -24.427 1.00 94.06 267 GLY A O 1
ATOM 2031 N N . ASP A 1 268 ? 16.075 -6.889 -23.112 1.00 96.44 268 ASP A N 1
ATOM 2032 C CA . ASP A 1 268 ? 16.495 -5.888 -24.091 1.00 96.44 268 ASP A CA 1
ATOM 2033 C C . ASP A 1 268 ? 18.024 -5.811 -24.218 1.00 96.44 268 ASP A C 1
ATOM 2035 O O . ASP A 1 268 ? 18.549 -5.327 -25.224 1.00 96.44 268 ASP A O 1
ATOM 2039 N N . VAL A 1 269 ? 18.764 -6.314 -23.225 1.00 95.94 269 VAL A N 1
ATOM 2040 C CA . VAL A 1 269 ? 20.230 -6.274 -23.205 1.00 95.94 269 VAL A CA 1
ATOM 2041 C C . VAL A 1 269 ? 20.841 -7.499 -23.883 1.00 95.94 269 VAL A C 1
ATOM 2043 O O . VAL A 1 269 ? 20.518 -8.646 -23.573 1.00 95.94 269 VAL A O 1
ATOM 2046 N N . SER A 1 270 ? 21.760 -7.267 -24.824 1.00 95.00 270 SER A N 1
ATOM 2047 C CA . SER A 1 270 ? 22.512 -8.347 -25.469 1.00 95.00 270 SER A CA 1
ATOM 2048 C C . SER A 1 270 ? 23.491 -9.012 -24.494 1.00 95.00 270 SER A C 1
ATOM 2050 O O . SER A 1 270 ? 23.987 -8.386 -23.555 1.00 95.00 270 SER A O 1
ATOM 2052 N N . LYS A 1 271 ? 23.813 -10.290 -24.729 1.00 92.69 271 LYS A N 1
ATOM 2053 C CA . LYS A 1 271 ? 24.735 -11.044 -23.863 1.00 92.69 271 LYS A CA 1
ATOM 2054 C C . LYS A 1 271 ? 26.094 -10.347 -23.746 1.00 92.69 271 LYS A C 1
ATOM 2056 O O . LYS A 1 271 ? 26.582 -10.145 -22.640 1.00 92.69 271 LYS A O 1
ATOM 2061 N N . ASP A 1 272 ? 26.647 -9.920 -24.871 1.00 94.12 272 ASP A N 1
ATOM 2062 C CA . ASP A 1 272 ? 27.958 -9.277 -24.926 1.00 94.12 272 ASP A CA 1
ATOM 2063 C C . ASP A 1 272 ? 27.957 -7.930 -24.174 1.00 94.12 272 ASP A C 1
ATOM 2065 O O . ASP A 1 272 ? 28.907 -7.613 -23.465 1.00 94.12 272 ASP A O 1
ATOM 2069 N N . ALA A 1 273 ? 26.855 -7.167 -24.231 1.00 92.94 273 ALA A N 1
ATOM 2070 C CA . ALA A 1 273 ? 26.701 -5.944 -23.440 1.00 92.94 273 ALA A CA 1
ATOM 2071 C C . ALA A 1 273 ? 26.626 -6.236 -21.931 1.00 92.94 273 ALA A C 1
ATOM 2073 O O . ALA A 1 273 ? 27.188 -5.495 -21.121 1.00 92.94 273 ALA A O 1
ATOM 2074 N N . SER A 1 274 ? 25.974 -7.339 -21.547 1.00 91.31 274 SER A N 1
ATOM 2075 C CA . SER A 1 274 ? 25.849 -7.736 -20.140 1.00 91.31 274 SER A CA 1
ATOM 2076 C C . SER A 1 274 ? 27.178 -8.117 -19.483 1.00 91.31 274 SER A C 1
ATOM 2078 O O . SER A 1 274 ? 27.326 -7.949 -18.276 1.00 91.31 274 SER A O 1
ATOM 2080 N N . GLU A 1 275 ? 28.155 -8.579 -20.270 1.00 92.19 275 GLU A N 1
ATOM 2081 C CA . GLU A 1 275 ? 29.498 -8.927 -19.791 1.00 92.19 275 GLU A CA 1
ATOM 2082 C C . GLU A 1 275 ? 30.390 -7.688 -19.564 1.00 92.19 275 GLU A C 1
ATOM 2084 O O . GLU A 1 275 ? 31.387 -7.771 -18.844 1.00 92.19 275 GLU A O 1
ATOM 2089 N N . ILE A 1 276 ? 30.035 -6.534 -20.146 1.00 93.44 276 ILE A N 1
ATOM 2090 C CA . ILE A 1 276 ? 30.792 -5.274 -20.039 1.00 93.44 276 ILE A CA 1
ATOM 2091 C C . ILE A 1 276 ? 30.309 -4.417 -18.867 1.00 93.44 276 ILE A C 1
ATOM 2093 O O . ILE A 1 276 ? 31.130 -3.812 -18.174 1.00 93.44 276 ILE A O 1
ATOM 2097 N N . ALA A 1 277 ? 28.990 -4.334 -18.677 1.00 92.19 277 ALA A N 1
ATOM 2098 C CA . ALA A 1 277 ? 28.359 -3.482 -17.675 1.00 92.19 277 ALA A CA 1
ATOM 2099 C C . ALA A 1 277 ? 28.831 -3.791 -16.245 1.00 92.19 277 ALA A C 1
ATOM 2101 O O . ALA A 1 277 ? 29.124 -4.931 -15.882 1.00 92.19 277 ALA A O 1
ATOM 2102 N N . LYS A 1 278 ? 28.796 -2.768 -15.386 1.00 93.62 278 LYS A N 1
ATOM 2103 C CA . LYS A 1 278 ? 29.014 -2.917 -13.939 1.00 93.62 278 LYS A CA 1
ATOM 2104 C C . LYS A 1 278 ? 27.982 -3.855 -13.310 1.00 93.62 278 LYS A C 1
ATOM 2106 O O . LYS A 1 278 ? 28.294 -4.610 -12.391 1.00 93.62 278 LYS A O 1
ATOM 2111 N N . TYR A 1 279 ? 26.741 -3.754 -13.781 1.00 94.88 279 TYR A N 1
ATOM 2112 C CA . TYR A 1 279 ? 25.605 -4.553 -13.344 1.00 94.88 279 TYR A CA 1
ATOM 2113 C C . TYR A 1 279 ? 24.555 -4.609 -14.452 1.00 94.88 279 TYR A C 1
ATOM 2115 O O . TYR A 1 279 ? 24.251 -3.579 -15.049 1.00 94.88 279 TYR A O 1
ATOM 2123 N N . VAL A 1 280 ? 23.948 -5.779 -14.655 1.00 94.31 280 VAL A N 1
ATOM 2124 C CA . VAL A 1 280 ? 22.713 -5.940 -15.432 1.00 94.31 280 VAL A CA 1
ATOM 2125 C C . VAL A 1 280 ? 21.775 -6.854 -14.655 1.00 94.31 280 VAL A C 1
ATOM 2127 O O . VAL A 1 280 ? 22.187 -7.926 -14.202 1.00 94.31 280 VAL A O 1
ATOM 2130 N N . SER A 1 281 ? 20.514 -6.454 -14.489 1.00 93.56 281 SER A N 1
ATOM 2131 C CA . SER A 1 281 ? 19.507 -7.358 -13.929 1.00 93.56 281 SER A CA 1
ATOM 2132 C C . SER A 1 281 ? 19.257 -8.530 -14.881 1.00 93.56 281 SER A C 1
ATOM 2134 O O . SER A 1 281 ? 19.055 -8.330 -16.075 1.00 93.56 281 SER A O 1
ATOM 2136 N N . SER A 1 282 ? 19.235 -9.755 -14.358 1.00 90.31 282 SER A N 1
ATOM 2137 C CA . SER A 1 282 ? 19.058 -10.965 -15.169 1.00 90.31 282 SER A CA 1
ATOM 2138 C C . SER A 1 282 ? 17.693 -11.027 -15.869 1.00 90.31 282 SER A C 1
ATOM 2140 O O . SER A 1 282 ? 16.677 -10.617 -15.317 1.00 90.31 282 SER A O 1
ATOM 2142 N N . VAL A 1 283 ? 17.636 -11.606 -17.070 1.00 88.69 283 VAL A N 1
ATOM 2143 C CA . VAL A 1 283 ? 16.370 -11.925 -17.747 1.00 88.69 283 VAL A CA 1
ATOM 2144 C C . VAL A 1 283 ? 16.454 -13.349 -18.316 1.00 88.69 283 VAL A C 1
ATOM 2146 O O . VAL A 1 283 ? 17.341 -13.612 -19.129 1.00 88.69 283 VAL A O 1
ATOM 2149 N N . PRO A 1 284 ? 15.575 -14.286 -17.900 1.00 85.81 284 PRO A N 1
ATOM 2150 C CA . PRO A 1 284 ? 14.591 -14.178 -16.816 1.00 85.81 284 PRO A CA 1
ATOM 2151 C C . PRO A 1 284 ? 15.255 -14.171 -15.425 1.00 85.81 284 PRO A C 1
ATOM 2153 O O . PRO A 1 284 ? 16.433 -14.484 -15.273 1.00 85.81 284 PRO A O 1
ATOM 2156 N N . GLY A 1 285 ? 14.478 -13.867 -14.382 1.00 84.56 285 GLY A N 1
ATOM 2157 C CA . GLY A 1 285 ? 14.955 -13.926 -12.992 1.00 84.56 285 GLY A CA 1
ATOM 2158 C C . GLY A 1 285 ? 15.307 -12.579 -12.356 1.00 84.56 285 GLY A C 1
ATOM 2159 O O . GLY A 1 285 ? 15.622 -12.556 -11.171 1.00 84.56 285 GLY A O 1
ATOM 2160 N N . GLY A 1 286 ? 15.217 -11.483 -13.111 1.00 91.31 286 GLY A N 1
ATOM 2161 C CA . GLY A 1 286 ? 15.457 -10.119 -12.644 1.00 91.31 286 GLY A CA 1
ATOM 2162 C C . GLY A 1 286 ? 14.178 -9.399 -12.246 1.00 91.31 286 GLY A C 1
ATOM 2163 O O . GLY A 1 286 ? 13.458 -9.861 -11.355 1.00 91.31 286 GLY A O 1
ATOM 2164 N N . VAL A 1 287 ? 13.887 -8.281 -12.923 1.00 94.62 287 VAL A N 1
ATOM 2165 C CA . VAL A 1 287 ? 12.785 -7.357 -12.595 1.00 94.62 287 VAL A CA 1
ATOM 2166 C C . VAL A 1 287 ? 11.456 -8.089 -12.409 1.00 94.62 287 VAL A C 1
ATOM 2168 O O . VAL A 1 287 ? 10.831 -7.929 -11.366 1.00 94.62 287 VAL A O 1
ATOM 2171 N N . GLY A 1 288 ? 11.074 -8.986 -13.326 1.00 91.75 288 GLY A N 1
ATOM 2172 C CA . GLY A 1 288 ? 9.792 -9.705 -13.251 1.00 91.75 288 GLY A CA 1
ATOM 2173 C C . GLY A 1 288 ? 9.579 -10.522 -11.963 1.00 91.75 288 GLY A C 1
ATOM 2174 O O . GLY A 1 288 ? 8.456 -10.623 -11.462 1.00 91.75 288 GLY A O 1
ATOM 2175 N N . THR A 1 289 ? 10.648 -11.058 -11.358 1.00 91.94 289 THR A N 1
ATOM 2176 C CA . THR A 1 289 ? 10.532 -11.793 -10.080 1.00 91.94 289 THR A CA 1
ATOM 2177 C C . THR A 1 289 ? 10.240 -10.873 -8.900 1.00 91.94 289 THR A C 1
ATOM 2179 O O . THR A 1 289 ? 9.533 -11.266 -7.965 1.00 91.94 289 THR A O 1
ATOM 2182 N N . VAL A 1 290 ? 10.760 -9.647 -8.949 1.00 95.25 290 VAL A N 1
ATOM 2183 C CA . VAL A 1 290 ? 10.477 -8.597 -7.972 1.00 95.25 290 VAL A CA 1
ATOM 2184 C C . VAL A 1 290 ? 9.084 -8.033 -8.235 1.00 95.25 290 VAL A C 1
ATOM 2186 O O . VAL A 1 290 ? 8.310 -7.947 -7.289 1.00 95.25 290 VAL A O 1
ATOM 2189 N N . THR A 1 291 ? 8.704 -7.782 -9.495 1.00 94.94 291 THR A N 1
ATOM 2190 C CA . THR A 1 291 ? 7.346 -7.362 -9.889 1.00 94.94 291 THR A CA 1
ATOM 2191 C C . THR A 1 291 ? 6.289 -8.288 -9.302 1.00 94.94 291 THR A C 1
ATOM 2193 O O . THR A 1 291 ? 5.354 -7.822 -8.659 1.00 94.94 291 THR A O 1
ATOM 2196 N N . THR A 1 292 ? 6.467 -9.607 -9.425 1.00 94.25 292 THR A N 1
ATOM 2197 C CA . THR A 1 292 ? 5.508 -10.566 -8.856 1.00 94.25 292 THR A CA 1
ATOM 2198 C C . THR A 1 292 ? 5.384 -10.430 -7.335 1.00 94.25 292 THR A C 1
ATOM 2200 O O . THR A 1 292 ? 4.281 -10.478 -6.800 1.00 94.25 292 THR A O 1
ATOM 2203 N N . ALA A 1 293 ? 6.493 -10.232 -6.615 1.00 95.62 293 ALA A N 1
ATOM 2204 C CA . ALA A 1 293 ? 6.448 -10.007 -5.170 1.00 95.62 293 ALA A CA 1
ATOM 2205 C C . ALA A 1 293 ? 5.770 -8.668 -4.818 1.00 95.62 293 ALA A C 1
ATOM 2207 O O . ALA A 1 293 ? 5.032 -8.589 -3.835 1.00 95.62 293 ALA A O 1
ATOM 2208 N N . ILE A 1 294 ? 5.975 -7.633 -5.638 1.00 96.25 294 ILE A N 1
ATOM 2209 C CA . ILE A 1 294 ? 5.321 -6.334 -5.479 1.00 96.25 294 ILE A CA 1
ATOM 2210 C C . ILE A 1 294 ? 3.812 -6.419 -5.724 1.00 96.25 294 ILE A C 1
ATOM 2212 O O . ILE A 1 294 ? 3.082 -5.782 -4.978 1.00 96.25 294 ILE A O 1
ATOM 2216 N N . ILE A 1 295 ? 3.317 -7.246 -6.650 1.00 97.19 295 ILE A N 1
ATOM 2217 C CA . ILE A 1 295 ? 1.866 -7.460 -6.828 1.00 97.19 295 ILE A CA 1
ATOM 2218 C C . ILE A 1 295 ? 1.213 -7.908 -5.510 1.00 97.19 295 ILE A C 1
ATOM 2220 O O . ILE A 1 295 ? 0.185 -7.370 -5.109 1.00 97.19 295 ILE A O 1
ATOM 2224 N N . PHE A 1 296 ? 1.831 -8.834 -4.771 1.00 97.75 296 PHE A N 1
ATOM 2225 C CA . PHE A 1 296 ? 1.315 -9.247 -3.458 1.00 97.75 296 PHE A CA 1
ATOM 2226 C C . PHE A 1 296 ? 1.493 -8.172 -2.379 1.00 97.75 296 PHE A C 1
ATOM 2228 O O . PHE A 1 296 ? 0.658 -8.044 -1.486 1.00 97.75 296 PHE A O 1
ATOM 2235 N N . LYS A 1 297 ? 2.548 -7.356 -2.464 1.00 96.12 297 LYS A N 1
ATOM 2236 C CA . LYS A 1 297 ? 2.694 -6.173 -1.604 1.00 96.12 297 LYS A CA 1
ATOM 2237 C C . LYS A 1 297 ? 1.587 -5.147 -1.865 1.00 96.12 297 LYS A C 1
ATOM 2239 O O . LYS A 1 297 ? 1.065 -4.560 -0.921 1.00 96.12 297 LYS A O 1
ATOM 2244 N N . ASN A 1 298 ? 1.213 -4.966 -3.125 1.00 96.81 298 ASN A N 1
ATOM 2245 C CA . ASN A 1 298 ? 0.130 -4.096 -3.551 1.00 96.81 298 ASN A CA 1
ATOM 2246 C C . ASN A 1 298 ? -1.231 -4.664 -3.148 1.00 96.81 298 ASN A C 1
ATOM 2248 O O . ASN A 1 298 ? -2.062 -3.901 -2.680 1.00 96.81 298 ASN A O 1
ATOM 2252 N N . LEU A 1 299 ? -1.430 -5.986 -3.215 1.00 97.94 299 LEU A N 1
ATOM 2253 C CA . LEU A 1 299 ? -2.612 -6.650 -2.656 1.00 97.94 299 LEU A CA 1
ATOM 2254 C C . LEU A 1 299 ? -2.774 -6.328 -1.169 1.00 97.94 299 LEU A C 1
ATOM 2256 O O . LEU A 1 299 ? -3.842 -5.905 -0.746 1.00 97.94 299 LEU A O 1
ATOM 2260 N N . LEU A 1 300 ? -1.703 -6.466 -0.382 1.00 96.25 300 LEU A N 1
ATOM 2261 C CA . LEU A 1 300 ? -1.731 -6.106 1.033 1.00 96.25 300 LEU A CA 1
ATOM 2262 C C . LEU A 1 300 ? -2.099 -4.627 1.238 1.00 96.25 300 LEU A C 1
ATOM 2264 O O . LEU A 1 300 ? -2.928 -4.318 2.091 1.00 96.25 300 LEU A O 1
ATOM 2268 N N . LYS A 1 301 ? -1.509 -3.715 0.453 1.00 93.94 301 LYS A N 1
ATOM 2269 C CA . LYS A 1 301 ? -1.856 -2.285 0.493 1.00 93.94 301 LYS A CA 1
ATOM 2270 C C . LYS A 1 301 ? -3.328 -2.054 0.138 1.00 93.94 301 LYS A C 1
ATOM 2272 O O . LYS A 1 301 ? -3.999 -1.306 0.840 1.00 93.94 301 LYS A O 1
ATOM 2277 N N . GLY A 1 302 ? -3.828 -2.727 -0.893 1.00 94.88 302 GLY A N 1
ATOM 2278 C CA . GLY A 1 302 ? -5.218 -2.668 -1.330 1.00 94.88 302 GLY A CA 1
ATOM 2279 C C . GLY A 1 302 ? -6.199 -3.122 -0.253 1.00 94.88 302 GLY A C 1
ATOM 2280 O O . GLY A 1 302 ? -7.176 -2.426 0.003 1.00 94.88 302 GLY A O 1
ATOM 2281 N N . ILE A 1 303 ? -5.892 -4.213 0.462 1.00 94.94 303 ILE A N 1
ATOM 2282 C CA . ILE A 1 303 ? -6.678 -4.657 1.628 1.00 94.94 303 ILE A CA 1
ATOM 2283 C C . ILE A 1 303 ? -6.721 -3.556 2.693 1.00 94.94 303 ILE A C 1
ATOM 2285 O O . ILE A 1 303 ? -7.776 -3.294 3.261 1.00 94.94 303 ILE A O 1
ATOM 2289 N N . MET A 1 304 ? -5.593 -2.894 2.974 1.00 89.19 304 MET A N 1
ATOM 2290 C CA . MET A 1 304 ? -5.569 -1.818 3.974 1.00 89.19 304 MET A CA 1
ATOM 2291 C C . MET A 1 304 ? -6.414 -0.619 3.534 1.00 89.19 304 MET A C 1
ATOM 2293 O O . MET A 1 304 ? -7.159 -0.088 4.349 1.00 89.19 304 MET A O 1
ATOM 2297 N N . MET A 1 305 ? -6.349 -0.241 2.254 1.00 87.44 305 MET A N 1
ATOM 2298 C CA . MET A 1 305 ? -7.189 0.820 1.687 1.00 87.44 305 MET A CA 1
ATOM 2299 C C . MET A 1 305 ? -8.677 0.472 1.794 1.00 87.44 305 MET A C 1
ATOM 2301 O O . MET A 1 305 ? -9.456 1.310 2.223 1.00 87.44 305 MET A O 1
ATOM 2305 N N . GLN A 1 306 ? -9.057 -0.774 1.494 1.00 87.81 306 GLN A N 1
ATOM 2306 C CA . GLN A 1 306 ? -10.438 -1.252 1.642 1.00 87.81 306 GLN A CA 1
ATOM 2307 C C . GLN A 1 306 ? -10.899 -1.227 3.106 1.00 87.81 306 GLN A C 1
ATOM 2309 O O . GLN A 1 306 ? -12.019 -0.822 3.381 1.00 87.81 306 GLN A O 1
ATOM 2314 N N . LYS A 1 307 ? -10.033 -1.579 4.071 1.00 80.25 307 LYS A N 1
ATOM 2315 C CA . LYS A 1 307 ? -10.350 -1.461 5.510 1.00 80.25 307 LYS A CA 1
ATOM 2316 C C . LYS A 1 307 ? -10.548 -0.008 5.955 1.00 80.25 307 LYS A C 1
ATOM 2318 O O . LYS A 1 307 ? -11.327 0.236 6.873 1.00 80.25 307 LYS A O 1
ATOM 2323 N N . GLU A 1 308 ? -9.810 0.931 5.365 1.00 66.31 308 GLU A N 1
ATOM 2324 C CA . GLU A 1 308 ? -9.977 2.363 5.625 1.00 66.31 308 GLU A CA 1
ATOM 2325 C C . GLU A 1 308 ? -11.255 2.902 4.966 1.00 66.31 308 GLU A C 1
ATOM 2327 O O . GLU A 1 308 ? -12.019 3.585 5.637 1.00 66.31 308 GLU A O 1
ATOM 2332 N N . GLU A 1 309 ? -11.540 2.546 3.709 1.00 60.75 309 GLU A N 1
ATOM 2333 C CA . GLU A 1 309 ? -12.791 2.884 3.004 1.00 60.75 309 GLU A CA 1
ATOM 2334 C C . GLU A 1 309 ? -14.016 2.351 3.767 1.00 60.75 309 GLU A C 1
ATOM 2336 O O . GLU A 1 309 ? -14.912 3.123 4.107 1.00 60.75 309 GLU A O 1
ATOM 2341 N N . ASP A 1 310 ? -13.988 1.080 4.180 1.00 53.94 310 ASP A N 1
ATOM 2342 C CA . ASP A 1 310 ? -15.012 0.450 5.021 1.00 53.94 310 ASP A CA 1
ATOM 2343 C C . ASP A 1 310 ? -15.223 1.165 6.357 1.00 53.94 310 ASP A C 1
ATOM 2345 O O . ASP A 1 310 ? -16.285 1.034 6.952 1.00 53.94 310 ASP A O 1
ATOM 2349 N N . PHE A 1 311 ? -14.215 1.862 6.887 1.00 44.47 311 PHE A N 1
ATOM 2350 C CA . PHE A 1 311 ? -14.339 2.616 8.133 1.00 44.47 311 PHE A CA 1
ATOM 2351 C C . PHE A 1 311 ? -15.067 3.951 7.922 1.00 44.47 311 PHE A C 1
ATOM 2353 O O . PHE A 1 311 ? -15.751 4.423 8.830 1.00 44.47 311 PHE A O 1
ATOM 2360 N N . PHE A 1 312 ? -14.943 4.551 6.735 1.00 37.91 312 PHE A N 1
ATOM 2361 C CA . PHE A 1 312 ? -15.583 5.822 6.388 1.00 37.91 312 PHE A CA 1
ATOM 2362 C C . PHE A 1 312 ? -16.955 5.655 5.709 1.00 37.91 312 PHE A C 1
ATOM 2364 O O . PHE A 1 312 ? -17.780 6.560 5.816 1.00 37.91 312 PHE A O 1
ATOM 2371 N N . GLU A 1 313 ? -17.235 4.509 5.078 1.00 41.59 313 GLU A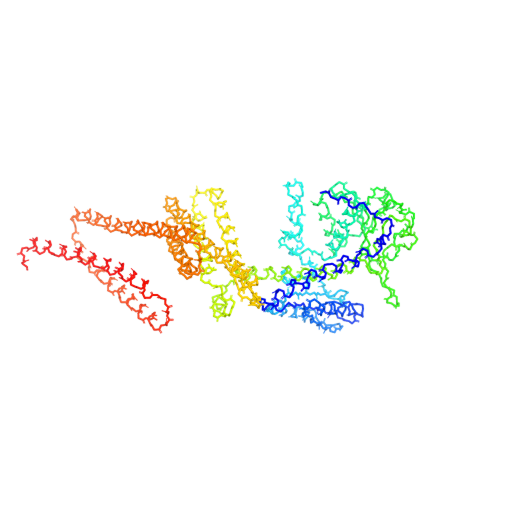 N 1
ATOM 2372 C CA . GLU A 1 313 ? -18.495 4.208 4.369 1.00 41.59 313 GLU A CA 1
ATOM 2373 C C . GLU A 1 313 ? -19.414 3.216 5.110 1.00 41.59 313 GLU A C 1
ATOM 2375 O O . GLU A 1 313 ? -20.216 2.509 4.499 1.00 41.59 313 GLU A O 1
ATOM 2380 N N . LEU A 1 314 ? -19.328 3.145 6.440 1.00 43.09 314 LEU A N 1
ATOM 2381 C CA . LEU A 1 314 ? -20.163 2.249 7.246 1.00 43.09 314 LEU A CA 1
ATOM 2382 C C . LEU A 1 314 ? -21.665 2.462 6.977 1.00 43.09 314 LEU A C 1
ATOM 2384 O O . LEU A 1 314 ? -22.269 3.436 7.431 1.00 43.09 314 LEU A O 1
ATOM 2388 N N . SER A 1 315 ? -22.301 1.497 6.302 1.00 42.56 315 SER A N 1
ATOM 2389 C CA . SER A 1 315 ? -23.758 1.373 6.305 1.00 42.56 315 SER A CA 1
ATOM 2390 C C . SER A 1 315 ? -24.237 1.035 7.727 1.00 42.56 315 SER A C 1
ATOM 2392 O O . SER A 1 315 ? -23.507 0.432 8.524 1.00 42.56 315 SER A O 1
ATOM 2394 N N . LEU A 1 316 ? -25.465 1.426 8.087 1.00 38.81 316 LEU A N 1
ATOM 2395 C CA . LEU A 1 316 ? -26.015 1.122 9.416 1.00 38.81 316 LEU A CA 1
ATOM 2396 C C . LEU A 1 316 ? -26.091 -0.400 9.652 1.00 38.81 316 LEU A C 1
ATOM 2398 O O . LEU A 1 316 ? -25.802 -0.863 10.752 1.00 38.81 316 LEU A O 1
ATOM 2402 N N . ASP A 1 317 ? -26.402 -1.179 8.614 1.00 38.75 317 ASP A N 1
ATOM 2403 C CA . ASP A 1 317 ? -26.505 -2.640 8.692 1.00 38.75 317 ASP A CA 1
ATOM 2404 C C . ASP A 1 317 ? -25.132 -3.325 8.820 1.00 38.75 317 ASP A C 1
ATOM 2406 O O . ASP A 1 317 ? -24.997 -4.285 9.585 1.00 38.75 317 ASP A O 1
ATOM 2410 N N . ASP A 1 318 ? -24.086 -2.801 8.171 1.00 40.44 318 ASP A N 1
ATOM 2411 C CA . ASP A 1 318 ? -22.705 -3.278 8.354 1.00 40.44 318 ASP A CA 1
ATOM 2412 C C . ASP A 1 318 ? -22.135 -2.883 9.715 1.00 40.44 318 ASP A C 1
ATOM 2414 O O . ASP A 1 318 ? -21.446 -3.674 10.365 1.00 40.44 318 ASP A O 1
ATOM 2418 N N . SER A 1 319 ? -22.493 -1.694 10.203 1.00 41.78 319 SER A N 1
ATOM 2419 C CA . SER A 1 319 ? -22.186 -1.270 11.570 1.00 41.78 319 SER A CA 1
ATOM 2420 C C . SER A 1 319 ? -22.822 -2.217 12.586 1.00 41.78 319 SER A C 1
ATOM 2422 O O . SER A 1 319 ? -22.164 -2.632 13.537 1.00 41.78 319 SER A O 1
ATOM 2424 N N . ILE A 1 320 ? -24.082 -2.612 12.375 1.00 42.44 320 ILE A N 1
ATOM 2425 C CA . ILE A 1 320 ? -24.825 -3.514 13.267 1.00 42.44 320 ILE A CA 1
ATOM 2426 C C . ILE A 1 320 ? -24.299 -4.955 13.189 1.00 42.44 320 ILE A C 1
ATOM 2428 O O . ILE A 1 320 ? -24.208 -5.624 14.222 1.00 42.44 320 ILE A O 1
ATOM 2432 N N . SER A 1 321 ? -23.945 -5.450 12.000 1.00 40.78 321 SER A N 1
ATOM 2433 C CA . SER A 1 321 ? -23.426 -6.812 11.824 1.00 40.78 321 SER A CA 1
ATOM 2434 C C . SER A 1 321 ? -22.022 -6.970 12.420 1.00 40.78 321 SER A C 1
ATOM 2436 O O . SER A 1 321 ? -21.767 -7.947 13.130 1.00 40.78 321 SER A O 1
ATOM 2438 N N . ARG A 1 322 ? -21.147 -5.966 12.252 1.00 43.28 322 ARG A N 1
ATOM 2439 C CA . ARG A 1 322 ? -19.840 -5.891 12.929 1.00 43.28 322 ARG A CA 1
ATOM 2440 C C . ARG A 1 322 ? -19.994 -5.676 14.438 1.00 43.28 322 ARG A C 1
ATOM 2442 O O . ARG A 1 322 ? -19.251 -6.282 15.208 1.00 43.28 322 ARG A O 1
ATOM 2449 N N . ALA A 1 323 ? -21.010 -4.922 14.874 1.00 45.25 323 ALA A N 1
ATOM 2450 C CA . ALA A 1 323 ? -21.285 -4.674 16.291 1.00 45.25 323 ALA A CA 1
ATOM 2451 C C . ALA A 1 323 ? -21.785 -5.888 17.090 1.00 45.25 323 ALA A C 1
ATOM 2453 O O . ALA A 1 323 ? -21.876 -5.826 18.317 1.00 45.25 323 ALA A O 1
ATOM 2454 N N . ARG A 1 324 ? -22.113 -6.998 16.418 1.00 43.09 324 ARG A N 1
ATOM 2455 C CA . ARG A 1 324 ? -22.617 -8.234 17.041 1.00 43.09 324 ARG A CA 1
ATOM 2456 C C . ARG A 1 324 ? -21.669 -9.435 16.893 1.00 43.09 324 ARG A C 1
ATOM 2458 O O . ARG A 1 324 ? -22.062 -10.548 17.234 1.00 43.09 324 ARG A O 1
ATOM 2465 N N . GLY A 1 325 ? -20.442 -9.231 16.402 1.00 45.75 325 GLY A N 1
ATOM 2466 C CA . GLY A 1 325 ? -19.458 -10.291 16.142 1.00 45.75 325 GLY A CA 1
ATOM 2467 C C . GLY A 1 325 ? -18.244 -10.307 17.090 1.00 45.75 325 GLY A C 1
ATOM 2468 O O . GLY A 1 325 ? -18.049 -9.378 17.871 1.00 45.75 325 GLY A O 1
ATOM 2469 N N . PRO A 1 326 ? -17.376 -11.335 17.001 1.00 38.94 326 PRO A N 1
ATOM 2470 C CA . PRO A 1 326 ? -16.160 -11.466 17.821 1.00 38.94 326 PRO A CA 1
ATOM 2471 C C . PRO A 1 326 ? -15.101 -10.379 17.557 1.00 38.94 326 PRO A C 1
ATOM 2473 O O . PRO A 1 326 ? -14.178 -10.228 18.351 1.00 38.94 326 PRO A O 1
ATOM 2476 N N . ASN A 1 327 ? -15.253 -9.617 16.469 1.00 43.06 327 ASN A N 1
ATOM 2477 C CA . ASN A 1 327 ? -14.367 -8.522 16.061 1.00 43.06 327 ASN A CA 1
ATOM 2478 C C . ASN A 1 327 ? -14.824 -7.144 16.580 1.00 43.06 327 ASN A C 1
ATOM 2480 O O . ASN A 1 327 ? -14.250 -6.126 16.196 1.00 43.06 327 ASN A O 1
ATOM 2484 N N . MET A 1 328 ? -15.862 -7.093 17.423 1.00 53.09 328 MET A N 1
ATOM 2485 C CA . MET A 1 328 ? -16.319 -5.848 18.039 1.00 53.09 328 MET A CA 1
ATOM 2486 C C . MET A 1 328 ? -15.216 -5.283 18.949 1.00 53.09 328 MET A C 1
ATOM 2488 O O . MET A 1 328 ? -14.725 -6.011 19.821 1.00 53.09 328 MET A O 1
ATOM 2492 N N . PRO A 1 329 ? -14.821 -4.004 18.794 1.00 60.47 329 PRO A N 1
ATOM 2493 C CA . PRO A 1 329 ? -13.910 -3.370 19.733 1.00 60.47 329 PRO A CA 1
ATOM 2494 C C . PRO A 1 329 ? -14.480 -3.459 21.151 1.00 60.47 329 PRO A C 1
ATOM 2496 O O . PRO A 1 329 ? -15.679 -3.270 21.366 1.00 60.47 329 PRO A O 1
ATOM 2499 N N . GLY A 1 330 ? -13.621 -3.741 22.132 1.00 66.69 330 GLY A N 1
ATOM 2500 C CA . GLY A 1 330 ? -14.013 -3.668 23.538 1.00 66.69 330 GLY A CA 1
ATOM 2501 C C . GLY A 1 330 ? -14.457 -2.252 23.932 1.00 66.69 330 GLY A C 1
ATOM 2502 O O . GLY A 1 330 ? -14.330 -1.302 23.158 1.00 66.69 330 GLY A O 1
ATOM 2503 N N . GLY A 1 331 ? -14.941 -2.085 25.167 1.00 71.75 331 GLY A N 1
ATOM 2504 C CA . GLY A 1 331 ? -15.444 -0.790 25.654 1.00 71.75 331 GLY A CA 1
ATOM 2505 C C . GLY A 1 331 ? -14.466 0.384 25.474 1.00 71.75 331 GLY A C 1
ATOM 2506 O O . GLY A 1 331 ? -14.904 1.485 25.151 1.00 71.75 331 GLY A O 1
ATOM 2507 N N . GLY A 1 332 ? -13.152 0.139 25.589 1.00 72.88 332 GLY A N 1
ATOM 2508 C CA . GLY A 1 332 ? -12.104 1.138 25.333 1.00 72.88 332 GLY A CA 1
ATOM 2509 C C . GLY A 1 332 ? -12.062 1.609 23.876 1.00 72.88 332 GLY A C 1
ATOM 2510 O O . GLY A 1 332 ? -12.139 2.807 23.610 1.00 72.88 332 GLY A O 1
ATOM 2511 N N . GLY A 1 333 ? -12.048 0.675 22.922 1.00 73.81 333 GLY A N 1
ATOM 2512 C CA . GLY A 1 333 ? -12.098 0.993 21.494 1.00 73.81 333 GLY A CA 1
ATOM 2513 C C . GLY A 1 333 ? -13.365 1.757 21.087 1.00 73.81 333 GLY A C 1
ATOM 2514 O O . GLY A 1 333 ? -13.278 2.731 20.340 1.00 73.81 333 GLY A O 1
ATOM 2515 N N . ILE A 1 334 ? -14.534 1.377 21.620 1.00 78.75 334 ILE A N 1
ATOM 2516 C CA . ILE A 1 334 ? -15.799 2.094 21.367 1.00 78.75 334 ILE A CA 1
ATOM 2517 C C . ILE A 1 334 ? -15.778 3.510 21.949 1.00 78.75 334 ILE A C 1
ATOM 2519 O O . ILE A 1 334 ? -16.279 4.439 21.308 1.00 78.75 334 ILE A O 1
ATOM 2523 N N . ALA A 1 335 ? -15.168 3.703 23.120 1.00 81.62 335 ALA A N 1
ATOM 2524 C CA . ALA A 1 335 ? -14.978 5.034 23.683 1.00 81.62 335 ALA A CA 1
ATOM 2525 C C . ALA A 1 335 ? -14.144 5.912 22.736 1.00 81.62 335 ALA A C 1
ATOM 2527 O O . ALA A 1 335 ? -14.590 6.984 22.337 1.00 81.62 335 ALA A O 1
ATOM 2528 N N . THR A 1 336 ? -12.992 5.432 22.260 1.00 83.19 336 THR A N 1
ATOM 2529 C CA . THR A 1 336 ? -12.140 6.210 21.345 1.00 83.19 336 THR A CA 1
ATOM 2530 C C . THR A 1 336 ? -12.846 6.585 20.039 1.00 83.19 336 THR A C 1
ATOM 2532 O O . THR A 1 336 ? -12.730 7.723 19.588 1.00 83.19 336 THR A O 1
ATOM 2535 N N . LEU A 1 337 ? -13.627 5.673 19.451 1.00 78.25 337 LEU A N 1
ATOM 2536 C CA . LEU A 1 337 ? -14.435 5.975 18.261 1.00 78.25 337 LEU A CA 1
ATOM 2537 C C . LEU A 1 337 ? -15.506 7.035 18.547 1.00 78.25 337 LEU A C 1
ATOM 2539 O O . LEU A 1 337 ? -15.710 7.949 17.750 1.00 78.25 337 LEU A O 1
ATOM 2543 N N . SER A 1 338 ? -16.145 6.957 19.714 1.00 83.50 338 SER A N 1
ATOM 2544 C CA . SER A 1 338 ? -17.133 7.947 20.152 1.00 83.50 338 SER A CA 1
ATOM 2545 C C . SER A 1 338 ? -16.504 9.332 20.353 1.00 83.50 338 SER A C 1
ATOM 2547 O O . SER A 1 338 ? -17.121 10.333 19.994 1.00 83.50 338 SER A O 1
ATOM 2549 N N . ALA A 1 339 ? -15.263 9.405 20.851 1.00 86.56 339 ALA A N 1
ATOM 2550 C CA . ALA A 1 339 ? -14.501 10.653 20.941 1.00 86.56 339 ALA A CA 1
ATOM 2551 C C . ALA A 1 339 ? -14.170 11.245 19.561 1.00 86.56 339 ALA A C 1
ATOM 2553 O O . ALA A 1 339 ? -14.279 12.456 19.379 1.00 86.56 339 ALA A O 1
ATOM 2554 N N . ILE A 1 340 ? -13.808 10.408 18.579 1.00 86.62 340 ILE A N 1
ATOM 2555 C CA . ILE A 1 340 ? -13.571 10.859 17.197 1.00 86.62 340 ILE A CA 1
ATOM 2556 C C . ILE A 1 340 ? -14.858 11.459 16.620 1.00 86.62 340 ILE A C 1
ATOM 2558 O O . ILE A 1 340 ? -14.840 12.583 16.125 1.00 86.62 340 ILE A O 1
ATOM 2562 N N . ASN A 1 341 ? -15.993 10.773 16.773 1.00 81.88 341 ASN A N 1
ATOM 2563 C CA . ASN A 1 341 ? -17.284 11.303 16.331 1.00 81.88 341 ASN A CA 1
ATOM 2564 C C . ASN A 1 341 ? -17.631 12.624 17.036 1.00 81.88 341 ASN A C 1
ATOM 2566 O O . ASN A 1 341 ? -18.089 13.563 16.388 1.00 81.88 341 ASN A O 1
ATOM 2570 N N . ALA A 1 342 ? -17.356 12.732 18.341 1.00 85.94 342 ALA A N 1
ATOM 2571 C CA . ALA A 1 342 ? -17.583 13.954 19.105 1.00 85.94 342 ALA A CA 1
ATOM 2572 C C . ALA A 1 342 ? -16.828 15.163 18.527 1.00 85.94 342 ALA A C 1
ATOM 2574 O O . ALA A 1 342 ? -17.438 16.206 18.280 1.00 85.94 342 ALA A O 1
ATOM 2575 N N . ILE A 1 343 ? -15.518 15.032 18.280 1.00 93.38 343 ILE A N 1
ATOM 2576 C CA . ILE A 1 343 ? -14.714 16.136 17.734 1.00 93.38 343 ILE A CA 1
ATOM 2577 C C . ILE A 1 343 ? -15.060 16.429 16.270 1.00 93.38 343 ILE A C 1
ATOM 2579 O O . ILE A 1 343 ? -15.080 17.594 15.876 1.00 93.38 343 ILE A O 1
ATOM 2583 N N . SER A 1 344 ? -15.414 15.413 15.477 1.00 87.31 344 SER A N 1
ATOM 2584 C CA . SER A 1 344 ? -15.864 15.601 14.095 1.00 87.31 344 SER A CA 1
ATOM 2585 C C . SER A 1 344 ? -17.162 16.409 14.012 1.00 87.31 344 SER A C 1
ATOM 2587 O O . SER A 1 344 ? -17.256 17.307 13.176 1.00 87.31 344 SER A O 1
ATOM 2589 N N . MET A 1 345 ? -18.130 16.167 14.907 1.00 81.88 345 MET A N 1
ATOM 2590 C CA . MET A 1 345 ? -19.361 16.969 14.970 1.00 81.88 345 MET A CA 1
ATOM 2591 C C . MET A 1 345 ? -19.077 18.435 15.315 1.00 81.88 345 MET A C 1
ATOM 2593 O O . MET A 1 345 ? -19.629 19.338 14.689 1.00 81.88 345 MET A O 1
ATOM 2597 N N . ILE A 1 346 ? -18.178 18.690 16.270 1.00 88.12 346 ILE A N 1
ATOM 2598 C CA . ILE A 1 346 ? -17.789 20.056 16.653 1.00 88.12 346 ILE A CA 1
ATOM 2599 C C . ILE A 1 346 ? -17.034 20.751 15.505 1.00 88.12 346 ILE A C 1
ATOM 2601 O O . ILE A 1 346 ? -17.304 21.911 15.195 1.00 88.12 346 ILE A O 1
ATOM 2605 N N . SER A 1 347 ? -16.130 20.035 14.831 1.00 88.62 347 SER A N 1
ATOM 2606 C CA . SER A 1 347 ? -15.370 20.541 13.681 1.00 88.62 347 SER A CA 1
ATOM 2607 C C . SER A 1 347 ? -16.274 20.924 12.503 1.00 88.62 347 SER A C 1
ATOM 2609 O O . SER A 1 347 ? -16.106 21.989 11.909 1.00 88.62 347 SER A O 1
ATOM 2611 N N . MET A 1 348 ? -17.306 20.120 12.218 1.00 85.38 348 MET A N 1
ATOM 2612 C CA . MET A 1 348 ? -18.309 20.444 11.196 1.00 85.38 348 MET A CA 1
ATOM 2613 C C . MET A 1 348 ? -18.979 21.800 11.468 1.00 85.38 348 MET A C 1
ATOM 2615 O O . MET A 1 348 ? -19.215 22.574 10.541 1.00 85.38 348 MET A O 1
ATOM 2619 N N . VAL A 1 349 ? -19.263 22.126 12.732 1.00 81.81 349 VAL A N 1
ATOM 2620 C CA . VAL A 1 349 ? -19.882 23.410 13.086 1.00 81.81 349 VAL A CA 1
ATOM 2621 C C . VAL A 1 349 ? -18.930 24.572 12.826 1.00 81.81 349 VAL A C 1
ATOM 2623 O O . VAL A 1 349 ? -19.349 25.564 12.227 1.00 81.81 349 VAL A O 1
ATOM 2626 N N . TYR A 1 350 ? -17.650 24.447 13.184 1.00 85.06 350 TYR A N 1
ATOM 2627 C CA . TYR A 1 350 ? -16.638 25.438 12.809 1.00 85.06 350 TYR A CA 1
ATOM 2628 C C . TYR A 1 350 ? -16.551 25.624 11.291 1.00 85.06 350 TYR A C 1
ATOM 2630 O O . TYR A 1 350 ? -16.569 26.756 10.811 1.00 85.06 350 TYR A O 1
ATOM 2638 N N . PHE A 1 351 ? -16.564 24.530 10.527 1.00 82.69 351 PHE A N 1
ATOM 2639 C CA . PHE A 1 351 ? -16.555 24.566 9.063 1.00 82.69 351 PHE A CA 1
ATOM 2640 C C . PHE A 1 351 ? -17.753 25.325 8.474 1.00 82.69 351 PHE A C 1
ATOM 2642 O O . PHE A 1 351 ? -17.612 26.065 7.501 1.00 82.69 351 PHE A O 1
ATOM 2649 N N . LEU A 1 352 ? -18.936 25.176 9.074 1.00 80.62 352 LEU A N 1
ATOM 2650 C CA . LEU A 1 352 ? -20.165 25.856 8.651 1.00 80.62 352 LEU A CA 1
ATOM 2651 C C . LEU A 1 352 ? -20.290 27.293 9.186 1.00 80.62 352 LEU A C 1
ATOM 2653 O O . LEU A 1 352 ? -21.300 27.965 8.937 1.00 80.62 352 LEU A O 1
ATOM 2657 N N . THR A 1 353 ? -19.296 27.780 9.929 1.00 82.44 353 THR A N 1
ATOM 2658 C CA . THR A 1 353 ? -19.310 29.111 10.535 1.00 82.44 353 THR A CA 1
ATOM 2659 C C . THR A 1 353 ? -18.627 30.136 9.639 1.00 82.44 353 THR A C 1
ATOM 2661 O O . THR A 1 353 ? -17.451 30.031 9.309 1.00 82.44 353 THR A O 1
ATOM 2664 N N . LYS A 1 354 ? -19.375 31.169 9.232 1.00 80.25 354 LYS A N 1
ATOM 2665 C CA . LYS A 1 354 ? -18.838 32.258 8.405 1.00 80.25 354 LYS A CA 1
ATOM 2666 C C . LYS A 1 354 ? -17.880 33.133 9.212 1.00 80.25 354 LYS A C 1
ATOM 2668 O O . LYS A 1 354 ? -18.222 33.549 10.313 1.00 80.25 354 LYS A O 1
ATOM 2673 N N . GLY A 1 355 ? -16.750 33.493 8.606 1.00 76.62 355 GLY A N 1
ATOM 2674 C CA . GLY A 1 355 ? -15.784 34.427 9.193 1.00 76.62 355 GLY A CA 1
ATOM 2675 C C . GLY A 1 355 ? -14.757 33.790 10.130 1.00 76.62 355 GLY A C 1
ATOM 2676 O O . GLY A 1 355 ? -13.980 34.527 10.720 1.00 76.62 355 GLY A O 1
ATOM 2677 N N . ILE A 1 356 ? -14.740 32.459 10.244 1.00 77.38 356 ILE A N 1
ATOM 2678 C CA . ILE A 1 356 ? -13.672 31.712 10.916 1.00 77.38 356 ILE A CA 1
ATOM 2679 C C . ILE A 1 356 ? -12.751 31.137 9.842 1.00 77.38 356 ILE A C 1
ATOM 2681 O O . ILE A 1 356 ? -13.218 30.464 8.916 1.00 77.38 356 ILE A O 1
ATOM 2685 N N . GLU A 1 357 ? -11.450 31.404 9.945 1.00 77.12 357 GLU A N 1
ATOM 2686 C CA . GLU A 1 357 ? -10.470 30.792 9.054 1.00 77.12 357 GLU A CA 1
ATOM 2687 C C . GLU A 1 357 ? -10.192 29.350 9.485 1.00 77.12 357 GLU A C 1
ATOM 2689 O O . GLU A 1 357 ? -9.978 29.044 10.655 1.00 77.12 357 GLU A O 1
ATOM 2694 N N . LYS A 1 358 ? -10.171 28.434 8.515 1.00 69.31 358 LYS A N 1
ATOM 2695 C CA . LYS A 1 358 ? -9.925 27.001 8.751 1.00 69.31 358 LYS A CA 1
ATOM 2696 C C . LYS A 1 358 ? -8.616 26.719 9.489 1.00 69.31 358 LYS A C 1
ATOM 2698 O O . LYS A 1 358 ? -8.551 25.841 10.345 1.00 69.31 358 LYS A O 1
ATOM 2703 N N . THR A 1 359 ? -7.599 27.520 9.194 1.00 74.12 359 THR A N 1
ATOM 2704 C CA . THR A 1 359 ? -6.267 27.476 9.804 1.00 74.12 359 THR A CA 1
ATOM 2705 C C . THR A 1 359 ? -6.271 27.688 11.317 1.00 74.12 359 THR A C 1
ATOM 2707 O O . THR A 1 359 ? -5.288 27.328 11.960 1.00 74.12 359 THR A O 1
ATOM 2710 N N . GLU A 1 360 ? -7.344 28.231 11.900 1.00 75.88 360 GLU A N 1
ATOM 2711 C CA . GLU A 1 360 ? -7.430 28.498 13.339 1.00 75.88 360 GLU A CA 1
ATOM 2712 C C . GLU A 1 360 ? -7.766 27.255 14.178 1.00 75.88 360 GLU A C 1
ATOM 2714 O O . GLU A 1 360 ? -7.339 27.180 15.327 1.00 75.88 360 GLU A O 1
ATOM 2719 N N . TYR A 1 361 ? -8.497 26.272 13.633 1.00 79.00 361 TYR A N 1
ATOM 2720 C CA . TYR A 1 361 ? -8.985 25.112 14.403 1.00 79.00 361 TYR A CA 1
ATOM 2721 C C . TYR A 1 361 ? -8.647 23.748 13.784 1.00 79.00 361 TYR A C 1
ATOM 2723 O O . TYR A 1 361 ? -8.500 22.778 14.531 1.00 79.00 361 TYR A O 1
ATOM 2731 N N . GLU A 1 362 ? -8.488 23.648 12.455 1.00 79.56 362 GLU A N 1
ATOM 2732 C CA . GLU A 1 362 ? -8.172 22.376 11.779 1.00 79.56 362 GLU A CA 1
ATOM 2733 C C . GLU A 1 362 ? -6.908 21.699 12.344 1.00 79.56 362 GLU A C 1
ATOM 2735 O O . GLU A 1 362 ? -6.990 20.511 12.659 1.00 79.56 362 GLU A O 1
ATOM 2740 N N . PRO A 1 363 ? -5.782 22.405 12.603 1.00 86.88 363 PRO A N 1
ATOM 2741 C CA . PRO A 1 363 ? -4.589 21.762 13.157 1.00 86.88 363 PRO A CA 1
ATOM 2742 C C . PRO A 1 363 ? -4.827 21.095 14.518 1.00 86.88 363 PRO A C 1
ATOM 2744 O O . PRO A 1 363 ? -4.313 20.008 14.772 1.00 86.88 363 PRO A O 1
ATOM 2747 N N . GLN A 1 364 ? -5.630 21.724 15.384 1.00 87.69 364 GLN A N 1
ATOM 2748 C CA . GLN A 1 364 ? -5.953 21.189 16.708 1.00 87.69 364 GLN A CA 1
ATOM 2749 C C . GLN A 1 364 ? -6.873 19.963 16.608 1.00 87.69 364 GLN A C 1
ATOM 2751 O O . GLN A 1 364 ? -6.682 18.979 17.323 1.00 87.69 364 GLN A O 1
ATOM 2756 N N . VAL A 1 365 ? -7.864 20.007 15.711 1.00 84.38 365 VAL A N 1
ATOM 2757 C CA . VAL A 1 365 ? -8.766 18.878 15.443 1.00 84.38 365 VAL A CA 1
ATOM 2758 C C . VAL A 1 365 ? -7.991 17.687 14.877 1.00 84.38 365 VAL A C 1
ATOM 2760 O O . VAL A 1 365 ? -8.145 16.568 15.370 1.00 84.38 365 VAL A O 1
ATOM 2763 N N . ASP A 1 366 ? -7.125 17.923 13.892 1.00 80.62 366 ASP A N 1
ATOM 2764 C CA . ASP A 1 366 ? -6.301 16.886 13.267 1.00 80.62 366 ASP A CA 1
ATOM 2765 C C . ASP A 1 366 ? -5.337 16.247 14.271 1.00 80.62 366 ASP A C 1
ATOM 2767 O O . ASP A 1 366 ? -5.175 15.023 14.287 1.00 80.62 366 ASP A O 1
ATOM 2771 N N . GLU A 1 367 ? -4.738 17.048 15.157 1.00 90.56 367 GLU A N 1
ATOM 2772 C CA . GLU A 1 367 ? -3.880 16.551 16.232 1.00 90.56 367 GLU A CA 1
ATOM 2773 C C . GLU A 1 367 ? -4.653 15.636 17.195 1.00 90.56 367 GLU A C 1
ATOM 2775 O O . GLU A 1 367 ? -4.185 14.538 17.511 1.00 90.56 367 GLU A O 1
ATOM 2780 N N . ILE A 1 368 ? -5.856 16.039 17.623 1.00 91.88 368 ILE A N 1
ATOM 2781 C CA . ILE A 1 368 ? -6.721 15.225 18.490 1.00 91.88 368 ILE A CA 1
ATOM 2782 C C . ILE A 1 368 ? -7.113 13.918 17.802 1.00 91.88 368 ILE A C 1
ATOM 2784 O O . ILE A 1 368 ? -6.999 12.849 18.405 1.00 91.88 368 ILE A O 1
ATOM 2788 N N . ILE A 1 369 ? -7.536 13.973 16.537 1.00 81.94 369 ILE A N 1
ATOM 2789 C CA . ILE A 1 369 ? -7.900 12.776 15.771 1.00 81.94 369 ILE A CA 1
ATOM 2790 C C . ILE A 1 369 ? -6.688 11.848 15.627 1.00 81.94 369 ILE A C 1
ATOM 2792 O O . ILE A 1 369 ? -6.824 10.634 15.793 1.00 81.94 369 ILE A O 1
ATOM 2796 N N . SER A 1 370 ? -5.498 12.393 15.362 1.00 80.75 370 SER A N 1
ATOM 2797 C CA . SER A 1 370 ? -4.261 11.611 15.282 1.00 80.75 370 SER A CA 1
ATOM 2798 C C . SER A 1 370 ? -3.945 10.920 16.611 1.00 80.75 370 SER A C 1
ATOM 2800 O O . SER A 1 370 ? -3.730 9.707 16.631 1.00 80.75 370 SER A O 1
ATOM 2802 N N . LYS A 1 371 ? -4.002 11.652 17.732 1.00 89.94 371 LYS A N 1
ATOM 2803 C CA . LYS A 1 371 ? -3.796 11.101 19.083 1.00 89.94 371 LYS A CA 1
ATOM 2804 C C . LYS A 1 371 ? -4.804 9.998 19.412 1.00 89.94 371 LYS A C 1
ATOM 2806 O O . LYS A 1 371 ? -4.419 8.938 19.900 1.00 89.94 371 LYS A O 1
ATOM 2811 N N . LEU A 1 372 ? -6.087 10.199 19.106 1.00 87.88 372 LEU A N 1
ATOM 2812 C CA . LEU A 1 372 ? -7.126 9.187 19.326 1.00 87.88 372 LEU A CA 1
ATOM 2813 C C . LEU A 1 372 ? -6.888 7.933 18.473 1.00 87.88 372 LEU A C 1
ATOM 2815 O O . LEU A 1 372 ? -7.021 6.821 18.979 1.00 87.88 372 LEU A O 1
ATOM 2819 N N . LYS A 1 373 ? -6.464 8.074 17.210 1.00 79.25 373 LYS A N 1
ATOM 2820 C CA . LYS A 1 373 ? -6.092 6.928 16.359 1.00 79.25 373 LYS A CA 1
ATOM 2821 C C . LYS A 1 373 ? -4.911 6.139 16.930 1.00 79.25 373 LYS A C 1
ATOM 2823 O O . LYS A 1 373 ? -4.903 4.908 16.859 1.00 79.25 373 LYS A O 1
ATOM 2828 N N . GLU A 1 374 ? -3.915 6.821 17.489 1.00 82.25 374 GLU A N 1
ATOM 2829 C CA . GLU A 1 374 ? -2.786 6.172 18.164 1.00 82.25 374 GLU A CA 1
ATOM 2830 C C . GLU A 1 374 ? -3.229 5.447 19.439 1.00 82.25 374 GLU A C 1
ATOM 2832 O O . GLU A 1 374 ? -2.857 4.290 19.640 1.00 82.25 374 GLU A O 1
ATOM 2837 N N . LEU A 1 375 ? -4.083 6.073 20.253 1.00 86.62 375 LEU A N 1
ATOM 2838 C CA . LEU A 1 375 ? -4.623 5.471 21.474 1.00 86.62 375 LEU A CA 1
ATOM 2839 C C . LEU A 1 375 ? -5.515 4.261 21.188 1.00 86.62 375 LEU A C 1
ATOM 2841 O O . LEU A 1 375 ? -5.407 3.263 21.893 1.00 86.62 375 LEU A O 1
ATOM 2845 N N . TYR A 1 376 ? -6.316 4.292 20.121 1.00 82.38 376 TYR A N 1
ATOM 2846 C CA . TYR A 1 376 ? -7.105 3.139 19.678 1.00 82.38 376 TYR A CA 1
ATOM 2847 C C . TYR A 1 376 ? -6.208 1.928 19.375 1.00 82.38 376 TYR A C 1
ATOM 2849 O O . TYR A 1 376 ? -6.465 0.808 19.820 1.00 82.38 376 TYR A O 1
ATOM 2857 N N . LYS A 1 377 ? -5.096 2.152 18.660 1.00 78.81 377 LYS A N 1
ATOM 2858 C CA . LYS A 1 377 ? -4.100 1.103 18.393 1.00 78.81 377 LYS A CA 1
ATOM 2859 C C . LYS A 1 377 ? -3.410 0.647 19.680 1.00 78.81 377 LYS A C 1
ATOM 2861 O O . LYS A 1 377 ? -3.193 -0.552 19.856 1.00 78.81 377 LYS A O 1
ATOM 2866 N N . ALA A 1 378 ? -3.071 1.578 20.570 1.00 81.81 378 ALA A N 1
ATOM 2867 C CA . ALA A 1 378 ? -2.428 1.278 21.845 1.00 81.81 378 ALA A CA 1
ATOM 2868 C C . ALA A 1 378 ? -3.326 0.435 22.766 1.00 81.81 378 ALA A C 1
ATOM 2870 O O . ALA A 1 378 ? -2.822 -0.485 23.410 1.00 81.81 378 ALA A O 1
ATOM 2871 N N . ASP A 1 379 ? -4.638 0.688 22.785 1.00 80.56 379 ASP A N 1
ATOM 2872 C CA . ASP A 1 379 ? -5.626 -0.091 23.543 1.00 80.56 379 ASP A CA 1
ATOM 2873 C C . ASP A 1 379 ? -5.592 -1.562 23.107 1.00 80.56 379 ASP A C 1
ATOM 2875 O O . ASP A 1 379 ? -5.274 -2.447 23.907 1.00 80.56 379 ASP A O 1
ATOM 2879 N N . ILE A 1 380 ? -5.745 -1.807 21.800 1.00 74.56 380 ILE A N 1
ATOM 2880 C CA . ILE A 1 380 ? -5.685 -3.148 21.198 1.00 74.56 380 ILE A CA 1
ATOM 2881 C C . ILE A 1 380 ? -4.350 -3.836 21.512 1.00 74.56 380 ILE A C 1
ATOM 2883 O O . ILE A 1 380 ? -4.312 -4.995 21.936 1.00 74.56 380 ILE A O 1
ATOM 2887 N N . GLN A 1 381 ? -3.230 -3.135 21.320 1.00 78.69 381 GLN A N 1
ATOM 2888 C CA . GLN A 1 381 ? -1.897 -3.692 21.557 1.00 78.69 381 GLN A CA 1
ATOM 2889 C C . GLN A 1 381 ? -1.664 -4.039 23.030 1.00 78.69 381 GLN A C 1
ATOM 2891 O O . GLN A 1 381 ? -1.088 -5.091 23.325 1.00 78.69 381 GLN A O 1
ATOM 2896 N N . SER A 1 382 ? -2.105 -3.178 23.949 1.00 81.88 382 SER A N 1
ATOM 2897 C CA . SER A 1 382 ? -1.953 -3.384 25.390 1.00 81.88 382 SER A CA 1
ATOM 2898 C C . SER A 1 382 ? -2.781 -4.575 25.874 1.00 81.88 382 SER A C 1
ATOM 2900 O O . SER A 1 382 ? -2.255 -5.439 26.583 1.00 81.88 382 SER A O 1
ATOM 2902 N N . PHE A 1 383 ? -4.015 -4.709 25.385 1.00 79.69 383 PHE A N 1
ATOM 2903 C CA . PHE A 1 383 ? -4.876 -5.844 25.694 1.00 79.69 383 PHE A CA 1
ATOM 2904 C C . PHE A 1 383 ? -4.319 -7.157 25.125 1.00 79.69 383 PHE A C 1
ATOM 2906 O O . PHE A 1 383 ? -4.230 -8.166 25.826 1.00 79.69 383 PHE A O 1
ATOM 2913 N N . ASN A 1 384 ? -3.824 -7.144 23.885 1.00 78.25 384 ASN A N 1
ATOM 2914 C CA . ASN A 1 384 ? -3.170 -8.309 23.287 1.00 78.25 384 ASN A CA 1
ATOM 2915 C C . ASN A 1 384 ? -1.879 -8.702 24.021 1.00 78.25 384 ASN A C 1
ATOM 2917 O O . ASN A 1 384 ? -1.558 -9.889 24.121 1.00 78.25 384 ASN A O 1
ATOM 2921 N N . ALA A 1 385 ? -1.119 -7.735 24.542 1.00 79.12 385 ALA A N 1
ATOM 2922 C CA . ALA A 1 385 ? 0.037 -8.014 25.393 1.00 79.12 385 ALA A CA 1
ATOM 2923 C C . ALA A 1 385 ? -0.383 -8.696 26.703 1.00 79.12 385 ALA A C 1
ATOM 2925 O O . ALA A 1 385 ? 0.229 -9.692 27.089 1.00 79.12 385 ALA A O 1
ATOM 2926 N N . TYR A 1 386 ? -1.472 -8.240 27.327 1.00 86.00 386 TYR A N 1
ATOM 2927 C CA . TYR A 1 386 ? -2.046 -8.883 28.509 1.00 86.00 386 TYR A CA 1
ATOM 2928 C C . TYR A 1 386 ? -2.475 -10.334 28.228 1.00 86.00 386 TYR A C 1
ATOM 2930 O O . TYR A 1 386 ? -2.081 -11.249 28.955 1.00 86.00 386 TYR A O 1
ATOM 2938 N N . LEU A 1 387 ? -3.194 -10.583 27.126 1.00 83.19 387 LEU A N 1
ATOM 2939 C CA . LEU A 1 387 ? -3.592 -11.939 26.726 1.00 83.19 387 LEU A CA 1
ATOM 2940 C C . LEU A 1 387 ? -2.389 -12.854 26.456 1.00 83.19 387 LEU A C 1
ATOM 2942 O O . LEU A 1 387 ? -2.417 -14.032 26.818 1.00 83.19 387 LEU A O 1
ATOM 2946 N N . ARG A 1 388 ? -1.317 -12.330 25.848 1.00 84.00 388 ARG A N 1
ATOM 2947 C CA . ARG A 1 388 ? -0.064 -13.077 25.650 1.00 84.00 388 ARG A CA 1
ATOM 2948 C C . ARG A 1 388 ? 0.606 -13.415 26.977 1.00 84.00 388 ARG A C 1
ATOM 2950 O O . ARG A 1 388 ? 0.990 -14.566 27.171 1.00 84.00 388 ARG A O 1
ATOM 2957 N N . ALA A 1 389 ? 0.674 -12.465 27.907 1.00 88.25 389 ALA A N 1
ATOM 2958 C CA . ALA A 1 389 ? 1.240 -12.694 29.233 1.00 88.25 389 ALA A CA 1
ATOM 2959 C C . ALA A 1 389 ? 0.477 -13.794 30.003 1.00 88.25 389 ALA A C 1
ATOM 2961 O O . ALA A 1 389 ? 1.086 -14.642 30.655 1.00 88.25 389 ALA A O 1
ATOM 2962 N N . LEU A 1 390 ? -0.853 -13.875 29.849 1.00 84.88 390 LEU A N 1
ATOM 2963 C CA . LEU A 1 390 ? -1.671 -14.956 30.419 1.00 84.88 390 LEU A CA 1
ATOM 2964 C C . LEU A 1 390 ? -1.388 -16.351 29.828 1.00 84.88 390 LEU A C 1
ATOM 2966 O O . LEU A 1 390 ? -1.747 -17.357 30.450 1.00 84.88 390 LEU A O 1
ATOM 2970 N N . ARG A 1 391 ? -0.757 -16.442 28.655 1.00 89.56 391 ARG A N 1
ATOM 2971 C CA . ARG A 1 391 ? -0.417 -17.709 27.985 1.00 89.56 391 ARG A CA 1
ATOM 2972 C C . ARG A 1 391 ? 1.010 -18.184 28.265 1.00 89.56 391 ARG A C 1
ATOM 2974 O O . ARG A 1 391 ? 1.346 -19.293 27.863 1.00 89.56 391 ARG A O 1
ATOM 2981 N N . LEU A 1 392 ? 1.833 -17.385 28.950 1.00 88.00 392 LEU A N 1
ATOM 2982 C CA . LEU A 1 392 ? 3.208 -17.767 29.280 1.00 88.00 392 LEU A CA 1
ATOM 2983 C C . LEU A 1 392 ? 3.257 -19.033 30.164 1.00 88.00 392 LEU A C 1
ATOM 2985 O O . LEU A 1 392 ? 2.334 -19.239 30.965 1.00 88.00 392 LEU A O 1
ATOM 2989 N N . PRO A 1 393 ? 4.315 -19.860 30.052 1.00 83.69 393 PRO A N 1
ATOM 2990 C CA . PRO A 1 393 ? 4.514 -21.045 30.887 1.00 83.69 393 PRO A CA 1
ATOM 2991 C C . PRO A 1 393 ? 4.435 -20.744 32.387 1.00 83.69 393 PRO A C 1
ATOM 2993 O O . PRO A 1 393 ? 4.640 -19.612 32.833 1.00 83.69 393 PRO A O 1
ATOM 2996 N N . LYS A 1 394 ? 4.080 -21.762 33.172 1.00 87.06 394 LYS A N 1
ATOM 2997 C CA . LYS A 1 394 ? 3.907 -21.658 34.631 1.00 87.06 394 LYS A CA 1
ATOM 2998 C C . LYS A 1 394 ? 4.575 -22.811 35.383 1.00 87.06 394 LYS A C 1
ATOM 3000 O O . LYS A 1 394 ? 4.279 -23.021 36.564 1.00 87.06 394 LYS A O 1
ATOM 3005 N N . ASP A 1 395 ? 5.473 -23.530 34.716 1.00 78.19 395 ASP A N 1
ATOM 3006 C CA . ASP A 1 395 ? 6.017 -24.813 35.152 1.00 78.19 395 ASP A CA 1
ATOM 3007 C C . ASP A 1 395 ? 7.391 -24.600 35.807 1.00 78.19 395 ASP A C 1
ATOM 3009 O O . ASP A 1 395 ? 8.399 -25.215 35.481 1.00 78.19 395 ASP A O 1
ATOM 3013 N N . GLY A 1 396 ? 7.424 -23.683 36.778 1.00 83.81 396 GLY A N 1
ATOM 3014 C CA . GLY A 1 396 ? 8.604 -23.366 37.578 1.00 83.81 396 GLY A CA 1
ATOM 3015 C C . GLY A 1 396 ? 8.471 -22.028 38.307 1.00 83.81 396 GLY A C 1
ATOM 3016 O O . GLY A 1 396 ? 7.725 -21.151 37.879 1.00 83.81 396 GLY A O 1
ATOM 3017 N N . GLU A 1 397 ? 9.194 -21.850 39.416 1.00 83.31 397 GLU A N 1
ATOM 3018 C CA . GLU A 1 397 ? 9.190 -20.598 40.201 1.00 83.31 397 GLU A CA 1
ATOM 3019 C C . GLU A 1 397 ? 9.607 -19.382 39.351 1.00 83.31 397 GLU A C 1
ATOM 3021 O O . GLU A 1 397 ? 8.898 -18.379 39.314 1.00 83.31 397 GLU A O 1
ATOM 3026 N N . LYS A 1 398 ? 10.698 -19.503 38.579 1.00 85.19 398 LYS A N 1
ATOM 3027 C CA . LYS A 1 398 ? 11.194 -18.426 37.702 1.00 85.19 398 LYS A CA 1
ATOM 3028 C C . LYS A 1 398 ? 10.215 -18.067 36.581 1.00 85.19 398 LYS A C 1
ATOM 3030 O O . LYS A 1 398 ? 10.061 -16.897 36.246 1.00 85.19 398 LYS A O 1
ATOM 3035 N N . GLU A 1 399 ? 9.537 -19.062 36.011 1.00 86.62 399 GLU A N 1
ATOM 3036 C CA . GLU A 1 399 ? 8.540 -18.842 34.956 1.00 86.62 399 GLU A CA 1
ATOM 3037 C C . GLU A 1 399 ? 7.287 -18.156 35.504 1.00 86.62 399 GLU A C 1
ATOM 3039 O O . GLU A 1 399 ? 6.765 -17.233 34.881 1.00 86.62 399 GLU A O 1
ATOM 3044 N N . LYS A 1 400 ? 6.837 -18.547 36.705 1.00 87.00 400 LYS A N 1
ATOM 3045 C CA . LYS A 1 400 ? 5.728 -17.885 37.404 1.00 87.00 400 LYS A CA 1
ATOM 3046 C C . LYS A 1 400 ? 6.048 -16.430 37.728 1.00 87.00 400 LYS A C 1
ATOM 3048 O O . LYS A 1 400 ? 5.173 -15.577 37.576 1.00 87.00 400 LYS A O 1
ATOM 3053 N N . GLU A 1 401 ? 7.271 -16.145 38.167 1.00 89.81 401 GLU A N 1
ATOM 3054 C CA . GLU A 1 401 ? 7.710 -14.784 38.474 1.00 89.81 401 GLU A CA 1
ATOM 3055 C C . GLU A 1 401 ? 7.746 -13.912 37.212 1.00 89.81 401 GLU A C 1
ATOM 3057 O O . GLU A 1 401 ? 7.105 -12.860 37.189 1.00 89.81 401 GLU A O 1
ATOM 3062 N N . PHE A 1 402 ? 8.379 -14.389 36.135 1.00 89.88 402 PHE A N 1
ATOM 3063 C CA . PHE A 1 402 ? 8.418 -13.694 34.844 1.00 89.88 402 PHE A CA 1
ATOM 3064 C C . PHE A 1 402 ? 7.012 -13.451 34.279 1.00 89.88 402 PHE A C 1
ATOM 3066 O O . PHE A 1 402 ? 6.648 -12.327 33.937 1.00 89.88 402 PHE A O 1
ATOM 3073 N N . ARG A 1 403 ? 6.165 -14.487 34.273 1.00 90.50 403 ARG A N 1
ATOM 3074 C CA . ARG A 1 403 ? 4.757 -14.373 33.881 1.00 90.50 403 ARG A CA 1
ATOM 3075 C C . ARG A 1 403 ? 4.018 -13.336 34.726 1.00 90.50 403 ARG A C 1
ATOM 3077 O O . ARG A 1 403 ? 3.240 -12.552 34.187 1.00 90.50 403 ARG A O 1
ATOM 3084 N N . SER A 1 404 ? 4.231 -13.320 36.044 1.00 92.25 404 SER A N 1
ATOM 3085 C CA . SER A 1 404 ? 3.612 -12.321 36.916 1.00 92.25 404 SER A CA 1
ATOM 3086 C C . SER A 1 404 ? 4.088 -10.912 36.572 1.00 92.25 404 SER A C 1
ATOM 3088 O O . SER A 1 404 ? 3.262 -10.008 36.620 1.00 92.25 404 SER A O 1
ATOM 3090 N N . GLN A 1 405 ? 5.366 -10.702 36.257 1.00 93.06 405 GLN A N 1
ATOM 3091 C CA . GLN A 1 405 ? 5.895 -9.384 35.888 1.00 93.06 405 GLN A CA 1
ATOM 3092 C C . GLN A 1 405 ? 5.264 -8.876 34.585 1.00 93.06 405 GLN A C 1
ATOM 3094 O O . GLN A 1 405 ? 4.710 -7.778 34.568 1.00 93.06 405 GLN A O 1
ATOM 3099 N N . GLU A 1 406 ? 5.224 -9.712 33.545 1.00 93.19 406 GLU A N 1
ATOM 3100 C CA . GLU A 1 406 ? 4.625 -9.365 32.249 1.00 93.19 406 GLU A CA 1
ATOM 3101 C C . GLU A 1 406 ? 3.131 -9.024 32.367 1.00 93.19 406 GLU A C 1
ATOM 3103 O O . GLU A 1 406 ? 2.655 -8.055 31.776 1.00 93.19 406 GLU A O 1
ATOM 3108 N N . ILE A 1 407 ? 2.381 -9.776 33.185 1.00 92.38 407 ILE A N 1
ATOM 3109 C CA . ILE A 1 407 ? 0.968 -9.477 33.459 1.00 92.38 407 ILE A CA 1
ATOM 3110 C C . ILE A 1 407 ? 0.820 -8.110 34.142 1.00 92.38 407 ILE A C 1
ATOM 3112 O O . ILE A 1 407 ? -0.080 -7.348 33.791 1.00 92.38 407 ILE A O 1
ATOM 3116 N N . GLN A 1 408 ? 1.675 -7.794 35.120 1.00 95.12 408 GLN A N 1
ATOM 3117 C CA . GLN A 1 408 ? 1.602 -6.523 35.847 1.00 95.12 408 GLN A CA 1
ATOM 3118 C C . GLN A 1 408 ? 1.919 -5.331 34.937 1.00 95.12 408 GLN A C 1
ATOM 3120 O O . GLN A 1 408 ? 1.183 -4.346 34.958 1.00 95.12 408 GLN A O 1
ATOM 3125 N N . GLU A 1 409 ? 2.952 -5.432 34.100 1.00 92.88 409 GLU A N 1
ATOM 3126 C CA . GLU A 1 409 ? 3.299 -4.390 33.126 1.00 92.88 409 GLU A CA 1
ATOM 3127 C C . GLU A 1 409 ? 2.201 -4.195 32.073 1.00 92.88 409 GLU A C 1
ATOM 3129 O O . GLU A 1 409 ? 1.832 -3.062 31.748 1.00 92.88 409 GLU A O 1
ATOM 3134 N N . ALA A 1 410 ? 1.613 -5.287 31.576 1.00 91.00 410 ALA A N 1
ATOM 3135 C CA . ALA A 1 410 ? 0.502 -5.206 30.635 1.00 91.00 410 ALA A CA 1
ATOM 3136 C C . ALA A 1 410 ? -0.740 -4.547 31.263 1.00 91.00 410 ALA A C 1
ATOM 3138 O O . ALA A 1 410 ? -1.334 -3.665 30.643 1.00 91.00 410 ALA A O 1
ATOM 3139 N N . LEU A 1 411 ? -1.100 -4.900 32.505 1.00 91.31 411 LEU A N 1
ATOM 3140 C CA . LEU A 1 411 ? -2.226 -4.289 33.225 1.00 91.31 411 LEU A CA 1
ATOM 3141 C C . LEU A 1 411 ? -2.016 -2.794 33.495 1.00 91.31 411 LEU A C 1
ATOM 3143 O O . LEU A 1 411 ? -2.959 -2.011 33.361 1.00 91.31 411 LEU A O 1
ATOM 3147 N N . LYS A 1 412 ? -0.789 -2.379 33.841 1.00 94.00 412 LYS A N 1
ATOM 3148 C CA . LYS A 1 412 ? -0.438 -0.956 33.971 1.00 94.00 412 LYS A CA 1
ATOM 3149 C C . LYS A 1 412 ? -0.684 -0.208 32.660 1.00 94.00 412 LYS A C 1
ATOM 3151 O O . LYS A 1 412 ? -1.370 0.810 32.668 1.00 94.00 412 LYS A O 1
ATOM 3156 N N . LYS A 1 413 ? -0.217 -0.741 31.525 1.00 89.75 413 LYS A N 1
ATOM 3157 C CA . LYS A 1 413 ? -0.460 -0.144 30.195 1.00 89.75 413 LYS A CA 1
ATOM 3158 C C . LYS A 1 413 ? -1.950 -0.079 29.846 1.00 89.75 413 LYS A C 1
ATOM 3160 O O . LYS A 1 413 ? -2.418 0.988 29.457 1.00 89.75 413 LYS A O 1
ATOM 3165 N N . CYS A 1 414 ? -2.700 -1.157 30.094 1.00 88.56 414 CYS A N 1
ATOM 3166 C CA . CYS A 1 414 ? -4.160 -1.204 29.912 1.00 88.56 414 CYS A CA 1
ATOM 3167 C C . CYS A 1 414 ? -4.915 -0.193 30.796 1.00 88.56 414 CYS A C 1
ATOM 3169 O O . CYS A 1 414 ? -6.087 0.075 30.560 1.00 88.56 414 CYS A O 1
ATOM 3171 N N . SER A 1 415 ? -4.275 0.342 31.842 1.00 92.81 415 SER A N 1
ATOM 3172 C CA . SER A 1 415 ? -4.873 1.327 32.752 1.00 92.81 415 SER A CA 1
ATOM 3173 C C . SER A 1 415 ? -4.506 2.772 32.398 1.00 92.81 415 SER A C 1
ATOM 3175 O O . SER A 1 415 ? -5.204 3.693 32.805 1.00 92.81 415 SER A O 1
ATOM 3177 N N . LEU A 1 416 ? -3.431 2.994 31.637 1.00 93.75 416 LEU A N 1
ATOM 3178 C CA . LEU A 1 416 ? -3.008 4.337 31.223 1.00 93.75 416 LEU A CA 1
ATOM 3179 C C . LEU A 1 416 ? -3.731 4.811 29.963 1.00 93.75 416 LEU A C 1
ATOM 3181 O O . LEU A 1 416 ? -4.141 5.966 29.906 1.00 93.75 416 LEU A O 1
ATOM 3185 N N . VAL A 1 417 ? -3.925 3.925 28.979 1.00 91.75 417 VAL A N 1
ATOM 3186 C CA . VAL A 1 417 ? -4.608 4.276 27.721 1.00 91.75 417 VAL A CA 1
ATOM 3187 C C . VAL A 1 417 ? -6.002 4.875 27.977 1.00 91.75 417 VAL A C 1
ATOM 3189 O O . VAL A 1 417 ? -6.272 5.960 27.459 1.00 91.75 417 VAL A O 1
ATOM 3192 N N . PRO A 1 418 ? -6.855 4.284 28.839 1.00 92.19 418 PRO A N 1
ATOM 3193 C CA . PRO A 1 418 ? -8.149 4.873 29.169 1.00 92.19 418 PRO A CA 1
ATOM 3194 C C . PRO A 1 418 ? -8.114 6.281 29.768 1.00 92.19 418 PRO A C 1
ATOM 3196 O O . PRO A 1 418 ? -8.972 7.105 29.454 1.00 92.19 418 PRO A O 1
ATOM 3199 N N . ILE A 1 419 ? -7.129 6.564 30.627 1.00 95.69 419 ILE A N 1
ATOM 3200 C CA . ILE A 1 419 ? -6.968 7.882 31.253 1.00 95.69 419 ILE A CA 1
ATOM 3201 C C . ILE A 1 419 ? -6.662 8.933 30.187 1.00 95.69 419 ILE A C 1
ATOM 3203 O O . ILE A 1 419 ? -7.255 10.009 30.198 1.00 95.69 419 ILE A O 1
ATOM 3207 N N . GLU A 1 420 ? -5.770 8.620 29.248 1.00 96.69 420 GLU A N 1
ATOM 3208 C CA . GLU A 1 420 ? -5.407 9.547 28.174 1.00 96.69 420 GLU A CA 1
ATOM 3209 C C . GLU A 1 420 ? -6.577 9.793 27.211 1.00 96.69 420 GLU A C 1
ATOM 3211 O O . GLU A 1 420 ? -6.834 10.939 26.845 1.00 96.69 420 GLU A O 1
ATOM 3216 N N . VAL A 1 421 ? -7.368 8.761 26.882 1.00 94.50 421 VAL A N 1
ATOM 3217 C CA . VAL A 1 421 ? -8.610 8.937 26.102 1.00 94.50 421 VAL A CA 1
ATOM 3218 C C . VAL A 1 421 ? -9.581 9.879 26.825 1.00 94.50 421 VAL A C 1
ATOM 3220 O O . VAL A 1 421 ? -10.139 10.786 26.206 1.00 94.50 421 VAL A O 1
ATOM 3223 N N . ALA A 1 422 ? -9.768 9.705 28.135 1.00 94.00 422 ALA A N 1
ATOM 3224 C CA . ALA A 1 422 ? -10.686 10.529 28.915 1.00 94.00 422 ALA A CA 1
ATOM 3225 C C . ALA A 1 422 ? -10.212 11.992 29.049 1.00 94.00 422 ALA A C 1
ATOM 3227 O O . ALA A 1 422 ? -11.033 12.905 28.970 1.00 94.00 422 ALA A O 1
ATOM 3228 N N . LYS A 1 423 ? -8.899 12.239 29.159 1.00 97.56 423 LYS A N 1
ATOM 3229 C CA . LYS A 1 423 ? -8.328 13.599 29.118 1.00 97.56 423 LYS A CA 1
ATOM 3230 C C . LYS A 1 423 ? -8.556 14.286 27.778 1.00 97.56 423 LYS A C 1
ATOM 3232 O O . LYS A 1 423 ? -9.007 15.426 27.753 1.00 97.56 423 LYS A O 1
ATOM 3237 N N . ILE A 1 424 ? -8.335 13.581 26.669 1.00 97.44 424 ILE A N 1
ATOM 3238 C CA . ILE A 1 424 ? -8.628 14.131 25.340 1.00 97.44 424 ILE A CA 1
ATOM 3239 C C . ILE A 1 424 ? -10.120 14.463 25.216 1.00 97.44 424 ILE A C 1
ATOM 3241 O O . ILE A 1 424 ? -10.478 15.480 24.632 1.00 97.44 424 ILE A O 1
ATOM 3245 N N . CYS A 1 425 ? -11.016 13.676 25.816 1.00 95.88 425 CYS A N 1
ATOM 3246 C CA . CYS A 1 425 ? -12.440 14.019 25.835 1.00 95.88 425 CYS A CA 1
ATOM 3247 C C . CYS A 1 425 ? -12.729 15.339 26.577 1.00 95.88 425 CYS A C 1
ATOM 3249 O O . CYS A 1 425 ? -13.607 16.086 26.147 1.00 95.88 425 CYS A O 1
ATOM 3251 N N . LEU A 1 426 ? -11.985 15.673 27.639 1.00 96.50 426 LEU A N 1
ATOM 3252 C CA . LEU A 1 426 ? -12.068 16.989 28.290 1.00 96.50 426 LEU A CA 1
ATOM 3253 C C . LEU A 1 426 ? -11.565 18.114 27.372 1.00 96.50 426 LEU A C 1
ATOM 3255 O O . LEU A 1 426 ? -12.177 19.182 27.317 1.00 96.50 426 LEU A O 1
ATOM 3259 N N . GLU A 1 427 ? -10.500 17.872 26.602 1.00 97.00 427 GLU A N 1
ATOM 3260 C CA . GLU A 1 427 ? -10.034 18.812 25.572 1.00 97.00 427 GLU A CA 1
ATOM 3261 C C . GLU A 1 427 ? -11.117 19.050 24.508 1.00 97.00 427 GLU A C 1
ATOM 3263 O O . GLU A 1 427 ? -11.435 20.198 24.201 1.00 97.00 427 GLU A O 1
ATOM 3268 N N . ILE A 1 428 ? -11.763 17.984 24.020 1.00 96.12 428 ILE A N 1
ATOM 3269 C CA . ILE A 1 428 ? -12.889 18.057 23.074 1.00 96.12 428 ILE A CA 1
ATOM 3270 C C . ILE A 1 428 ? -14.052 18.865 23.666 1.00 96.12 428 ILE A C 1
ATOM 3272 O O . ILE A 1 428 ? -14.632 19.712 22.982 1.00 96.12 428 ILE A O 1
ATOM 3276 N N . ILE A 1 429 ? -14.380 18.654 24.947 1.00 94.06 429 ILE A N 1
ATOM 3277 C CA . ILE A 1 429 ? -15.403 19.440 25.651 1.00 94.06 429 ILE A CA 1
ATOM 3278 C C . ILE A 1 429 ? -15.047 20.930 25.628 1.00 94.06 429 ILE A C 1
ATOM 3280 O O . ILE A 1 429 ? -15.901 21.757 25.299 1.00 94.06 429 ILE A O 1
ATOM 3284 N N . ASN A 1 430 ? -13.797 21.284 25.920 1.00 94.25 430 ASN A N 1
ATOM 3285 C CA . ASN A 1 430 ? -13.349 22.675 25.904 1.00 94.25 430 ASN A CA 1
ATOM 3286 C C . ASN A 1 430 ? -13.381 23.285 24.496 1.00 94.25 430 ASN A C 1
ATOM 3288 O O . ASN A 1 430 ? -13.874 24.400 24.342 1.00 94.25 430 ASN A O 1
ATOM 3292 N N . ILE A 1 431 ? -12.978 22.545 23.461 1.00 92.94 431 ILE A N 1
ATOM 3293 C CA . ILE A 1 431 ? -13.098 23.003 22.066 1.00 92.94 431 ILE A CA 1
ATOM 3294 C C . ILE A 1 431 ? -14.561 23.290 21.720 1.00 92.94 431 ILE A C 1
ATOM 3296 O O . ILE A 1 431 ? -14.879 24.345 21.179 1.00 92.94 431 ILE A O 1
ATOM 3300 N N . GLY A 1 432 ? -15.489 22.406 22.095 1.00 90.88 432 GLY A N 1
ATOM 3301 C CA . GLY A 1 432 ? -16.910 22.670 21.875 1.00 90.88 432 GLY A CA 1
ATOM 3302 C C . GLY A 1 432 ? -17.442 23.862 22.688 1.00 90.88 432 GLY A C 1
ATOM 3303 O O . GLY A 1 432 ? -18.325 24.573 22.213 1.00 90.88 432 GLY A O 1
ATOM 3304 N N . LYS A 1 433 ? -16.898 24.146 23.884 1.00 89.44 433 LYS A N 1
ATOM 3305 C CA . LYS A 1 433 ? -17.235 25.366 24.649 1.00 89.44 433 LYS A CA 1
ATOM 3306 C C . LYS A 1 433 ? -16.811 26.632 23.908 1.00 89.44 433 LYS A C 1
ATOM 3308 O O . LYS A 1 433 ? -17.581 27.590 23.873 1.00 89.44 433 LYS A O 1
ATOM 3313 N N . GLU A 1 434 ? -15.627 26.637 23.304 1.00 89.06 434 GLU A N 1
ATOM 3314 C CA . GLU A 1 434 ? -15.186 27.748 22.456 1.00 89.06 434 GLU A CA 1
ATOM 3315 C C . GLU A 1 434 ? -16.048 27.853 21.194 1.00 89.06 434 GLU A C 1
ATOM 3317 O O . GLU A 1 434 ? -16.460 28.952 20.820 1.00 89.06 434 GLU A O 1
ATOM 3322 N N . CYS A 1 435 ? -16.435 26.717 20.608 1.00 86.19 435 CYS A N 1
ATOM 3323 C CA . CYS A 1 435 ? -17.326 26.673 19.452 1.00 86.19 435 CYS A CA 1
ATOM 3324 C C . CYS A 1 435 ? -18.682 27.333 19.746 1.00 86.19 435 CYS A C 1
ATOM 3326 O O . CYS A 1 435 ? -19.198 28.057 18.904 1.00 86.19 435 CYS A O 1
ATOM 3328 N N . TYR A 1 436 ? -19.238 27.203 20.956 1.00 82.06 436 TYR A N 1
ATOM 3329 C CA . TYR A 1 436 ? -20.470 27.918 21.325 1.00 82.06 436 TYR A CA 1
ATOM 3330 C C . TYR A 1 436 ? -20.359 29.447 21.278 1.00 82.06 436 TYR A C 1
ATOM 3332 O O . TYR A 1 436 ? -21.378 30.117 21.111 1.00 82.06 436 TYR A O 1
ATOM 3340 N N . LYS A 1 437 ? -19.157 30.013 21.443 1.00 84.50 437 LYS A N 1
ATOM 3341 C CA . LYS A 1 437 ? -18.959 31.470 21.458 1.00 84.50 437 LYS A CA 1
ATOM 3342 C C . LYS A 1 437 ? -18.965 32.064 20.054 1.00 84.50 437 LYS A C 1
ATOM 3344 O O . LYS A 1 437 ? -19.445 33.178 19.869 1.00 84.50 437 LYS A O 1
ATOM 3349 N N . VAL A 1 438 ? -18.416 31.328 19.090 1.00 82.75 438 VAL A N 1
ATOM 3350 C CA . VAL A 1 438 ? -18.143 31.834 17.734 1.00 82.75 438 VAL A CA 1
ATOM 3351 C C . VAL A 1 438 ? -18.934 31.114 16.643 1.00 82.75 438 VAL A C 1
ATOM 3353 O O . VAL A 1 438 ? -19.092 31.651 15.554 1.00 82.75 438 VAL A O 1
ATOM 3356 N N . GLY A 1 439 ? -19.444 29.918 16.934 1.00 78.12 439 GLY A N 1
ATOM 3357 C CA . GLY A 1 439 ? -20.026 28.986 15.979 1.00 78.12 439 GLY A CA 1
ATOM 3358 C C . GLY A 1 439 ? -21.381 29.407 15.416 1.00 78.12 439 GLY A C 1
ATOM 3359 O O . GLY A 1 439 ? -22.146 30.175 16.007 1.00 78.12 439 GLY A O 1
ATOM 3360 N N . ASN A 1 440 ? -21.704 28.856 14.249 1.00 72.75 440 ASN A N 1
ATOM 3361 C CA . ASN A 1 440 ? -22.958 29.098 13.555 1.00 72.75 440 ASN A CA 1
ATOM 3362 C C . ASN A 1 440 ? -24.152 28.613 14.383 1.00 72.75 440 ASN A C 1
ATOM 3364 O O . ASN A 1 440 ? -24.378 27.412 14.541 1.00 72.75 440 ASN A O 1
ATOM 3368 N N . LYS A 1 441 ? -24.969 29.570 14.834 1.00 74.69 441 LYS A N 1
ATOM 3369 C CA . LYS A 1 441 ? -26.128 29.334 15.703 1.00 74.69 441 LYS A CA 1
ATOM 3370 C C . LYS A 1 441 ? -27.121 28.296 15.172 1.00 74.69 441 LYS A C 1
ATOM 3372 O O . LYS A 1 441 ? -27.750 27.622 15.979 1.00 74.69 441 LYS A O 1
ATOM 3377 N N . ASN A 1 442 ? -27.229 28.129 13.852 1.00 63.66 442 ASN A N 1
ATOM 3378 C CA . ASN A 1 442 ? -28.186 27.206 13.232 1.00 63.66 442 ASN A CA 1
ATOM 3379 C C . ASN A 1 442 ? -27.797 25.725 13.361 1.00 63.66 442 ASN A C 1
ATOM 3381 O O . ASN A 1 442 ? -28.643 24.866 13.143 1.00 63.66 442 ASN A O 1
ATOM 3385 N N . VAL A 1 443 ? -26.539 25.430 13.697 1.00 66.50 443 VAL A N 1
ATOM 3386 C CA . VAL A 1 443 ? -26.005 24.060 13.822 1.00 66.50 443 VAL A CA 1
ATOM 3387 C C . VAL A 1 443 ? -25.309 23.832 15.172 1.00 66.50 443 VAL A C 1
ATOM 3389 O O . VAL A 1 443 ? -24.659 22.818 15.393 1.00 66.50 443 VAL A O 1
ATOM 3392 N N . LEU A 1 444 ? -25.473 24.749 16.137 1.00 73.12 444 LEU A N 1
ATOM 3393 C CA . LEU A 1 444 ? -24.927 24.595 17.497 1.00 73.12 444 LEU A CA 1
ATOM 3394 C C . LEU A 1 444 ? -25.507 23.385 18.250 1.00 73.12 444 LEU A C 1
ATOM 3396 O O . LEU A 1 444 ? -24.920 22.929 19.232 1.00 73.12 444 LEU A O 1
ATOM 3400 N N . THR A 1 445 ? -26.645 22.846 17.804 1.00 71.38 445 THR A N 1
ATOM 3401 C CA . THR A 1 445 ? -27.192 21.585 18.319 1.00 71.38 445 THR A CA 1
ATOM 3402 C C . THR A 1 445 ? -26.215 20.428 18.134 1.00 71.38 445 THR A C 1
ATOM 3404 O O . THR A 1 445 ? -26.113 19.589 19.026 1.00 71.38 445 THR A O 1
ATOM 3407 N N . ASP A 1 446 ? -25.432 20.421 17.055 1.00 75.56 446 ASP A N 1
ATOM 3408 C CA . ASP A 1 446 ? -24.438 19.380 16.784 1.00 75.56 446 ASP A CA 1
ATOM 3409 C C . ASP A 1 446 ? -23.227 19.474 17.721 1.00 75.56 446 ASP A C 1
ATOM 3411 O O . ASP A 1 446 ? -22.722 18.447 18.172 1.00 75.56 446 ASP A O 1
ATOM 3415 N N . VAL A 1 447 ? -22.830 20.688 18.135 1.00 77.50 447 VAL A N 1
ATOM 3416 C CA . VAL A 1 447 ? -21.824 20.884 19.204 1.00 77.50 447 VAL A CA 1
ATOM 3417 C C . VAL A 1 447 ? -22.298 20.231 20.501 1.00 77.50 447 VAL A C 1
ATOM 3419 O O . VAL A 1 447 ? -21.518 19.593 21.207 1.00 77.50 447 VAL A O 1
ATOM 3422 N N . ARG A 1 448 ? -23.595 20.345 20.810 1.00 78.00 448 ARG A N 1
ATOM 3423 C CA . ARG A 1 448 ? -24.189 19.736 22.007 1.00 78.00 448 ARG A CA 1
ATOM 3424 C C . ARG A 1 448 ? -24.179 18.216 21.955 1.00 78.00 448 ARG A C 1
ATOM 3426 O O . ARG A 1 448 ? -23.851 17.584 22.956 1.00 78.00 448 ARG A O 1
ATOM 3433 N N . VAL A 1 449 ? -24.517 17.635 20.806 1.00 75.06 449 VAL A N 1
ATOM 3434 C CA . VAL A 1 449 ? -24.417 16.184 20.599 1.00 75.06 449 VAL A CA 1
ATOM 3435 C C . VAL A 1 449 ? -22.960 15.739 20.731 1.00 75.06 449 VAL A C 1
ATOM 3437 O O . VAL A 1 449 ? -22.688 14.781 21.453 1.00 75.06 449 VAL A O 1
ATOM 3440 N N . GLY A 1 450 ? -22.018 16.489 20.150 1.00 76.38 450 GLY A N 1
ATOM 3441 C CA . GLY A 1 450 ? -20.583 16.263 20.323 1.00 76.38 450 GLY A CA 1
ATOM 3442 C C . GLY A 1 450 ? -20.157 16.267 21.795 1.00 76.38 450 GLY A C 1
ATOM 3443 O O . GLY A 1 450 ? -19.448 15.369 22.239 1.00 76.38 450 GLY A O 1
ATOM 3444 N N . HIS A 1 451 ? -20.657 17.203 22.603 1.00 83.31 451 HIS A N 1
ATOM 3445 C CA . HIS A 1 451 ? -20.410 17.218 24.048 1.00 83.31 451 HIS A CA 1
ATOM 3446 C C . HIS A 1 451 ? -20.962 15.998 24.782 1.00 83.31 451 HIS A C 1
ATOM 3448 O O . HIS A 1 451 ? -20.262 15.442 25.628 1.00 83.31 451 HIS A O 1
ATOM 3454 N N . TYR A 1 452 ? -22.178 15.550 24.466 1.00 79.62 452 TYR A N 1
ATOM 3455 C CA . TYR A 1 452 ? -22.726 14.334 25.072 1.00 79.62 452 TYR A CA 1
ATOM 3456 C C . TYR A 1 452 ? -21.917 13.093 24.692 1.00 79.62 452 TYR A C 1
ATOM 3458 O O . TYR A 1 452 ? -21.644 12.261 25.557 1.00 79.62 452 TYR A O 1
ATOM 3466 N N . LEU A 1 453 ? -21.479 12.996 23.435 1.00 77.00 453 LEU A N 1
ATOM 3467 C CA . LEU A 1 453 ? -20.609 11.917 22.972 1.00 77.00 453 LEU A CA 1
ATOM 3468 C C . LEU A 1 453 ? -19.245 11.946 23.669 1.00 77.00 453 LEU A C 1
ATOM 3470 O O . LEU A 1 453 ? -18.773 10.899 24.103 1.00 77.00 453 LEU A O 1
ATOM 3474 N N . ALA A 1 454 ? -18.638 13.123 23.843 1.00 83.94 454 ALA A N 1
ATOM 3475 C CA . ALA A 1 454 ? -17.371 13.267 24.559 1.00 83.94 454 ALA A CA 1
ATOM 3476 C C . ALA A 1 454 ? -17.496 12.840 26.032 1.00 83.94 454 ALA A C 1
ATOM 3478 O O . ALA A 1 454 ? -16.638 12.120 26.540 1.00 83.94 454 ALA A O 1
ATOM 3479 N N . VAL A 1 455 ? -18.590 13.213 26.705 1.00 80.56 455 VAL A N 1
ATOM 3480 C CA . VAL A 1 455 ? -18.876 12.774 28.081 1.00 80.56 455 VAL A CA 1
ATOM 3481 C C . VAL A 1 455 ? -19.080 11.260 28.146 1.00 80.56 455 VAL A C 1
ATOM 3483 O O . VAL A 1 455 ? -18.459 10.592 28.972 1.00 80.56 455 VAL A O 1
ATOM 3486 N N . ALA A 1 456 ? -19.919 10.703 27.270 1.00 78.38 456 ALA A N 1
ATOM 3487 C CA . ALA A 1 456 ? -20.183 9.267 27.229 1.00 78.38 456 ALA A CA 1
ATOM 3488 C C . ALA A 1 456 ? -18.907 8.466 26.934 1.00 78.38 456 ALA A C 1
ATOM 3490 O O . ALA A 1 456 ? -18.659 7.443 27.572 1.00 78.38 456 ALA A O 1
ATOM 3491 N N . SER A 1 457 ? -18.076 8.965 26.018 1.00 85.12 457 SER A N 1
ATOM 3492 C CA . SER A 1 457 ? -16.760 8.417 25.699 1.00 85.12 457 SER A CA 1
ATOM 3493 C C . SER A 1 457 ? -15.844 8.413 26.919 1.00 85.12 457 SER A C 1
ATOM 3495 O O . SER A 1 457 ? -15.329 7.360 27.288 1.00 85.12 457 SER A O 1
ATOM 3497 N N . ALA A 1 458 ? -15.679 9.557 27.589 1.00 83.75 458 ALA A N 1
ATOM 3498 C CA . ALA A 1 458 ? -14.810 9.666 28.756 1.00 83.75 458 ALA A CA 1
ATOM 3499 C C . ALA A 1 458 ? -15.233 8.700 29.870 1.00 83.75 458 ALA A C 1
ATOM 3501 O O . ALA A 1 458 ? -14.403 7.971 30.406 1.00 83.75 458 ALA A O 1
ATOM 3502 N N . MET A 1 459 ? -16.533 8.639 30.172 1.00 83.88 459 MET A N 1
ATOM 3503 C CA . MET A 1 459 ? -17.061 7.710 31.172 1.00 83.88 459 MET A CA 1
ATOM 3504 C C . MET A 1 459 ? -16.818 6.254 30.763 1.00 83.88 459 MET A C 1
ATOM 3506 O O . MET A 1 459 ? -16.276 5.487 31.552 1.00 83.88 459 MET A O 1
ATOM 3510 N N . SER A 1 460 ? -17.124 5.897 29.510 1.00 80.56 460 SER A N 1
ATOM 3511 C CA . SER A 1 460 ? -16.929 4.538 28.983 1.00 80.56 460 SER A CA 1
ATOM 3512 C C . SER A 1 460 ? -15.463 4.108 29.004 1.00 80.56 460 SER A C 1
ATOM 3514 O O . SER A 1 460 ? -15.164 2.966 29.348 1.00 80.56 460 SER A O 1
ATOM 3516 N N . ALA A 1 461 ? -14.542 5.021 28.682 1.00 87.69 461 ALA A N 1
ATOM 3517 C CA . ALA A 1 461 ? -13.112 4.768 28.770 1.00 87.69 461 ALA A CA 1
ATOM 3518 C C . ALA A 1 461 ? -12.706 4.452 30.215 1.00 87.69 461 ALA A C 1
ATOM 3520 O O . ALA A 1 461 ? -11.959 3.513 30.438 1.00 87.69 461 ALA A O 1
ATOM 3521 N N . LEU A 1 462 ? -13.218 5.172 31.215 1.00 85.81 462 LEU A N 1
ATOM 3522 C CA . LEU A 1 462 ? -12.807 5.016 32.617 1.00 85.81 462 LEU A CA 1
ATOM 3523 C C . LEU A 1 462 ? -13.372 3.767 33.324 1.00 85.81 462 LEU A C 1
ATOM 3525 O O . LEU A 1 462 ? -12.895 3.423 34.413 1.00 85.81 462 LEU A O 1
ATOM 3529 N N . GLU A 1 463 ? -14.365 3.083 32.751 1.00 84.94 463 GLU A N 1
ATOM 3530 C CA . GLU A 1 463 ? -15.007 1.907 33.364 1.00 84.94 463 GLU A CA 1
ATOM 3531 C C . GLU A 1 463 ? -14.047 0.721 33.605 1.00 84.94 463 GLU A C 1
ATOM 3533 O O . GLU A 1 463 ? -13.957 0.242 34.742 1.00 84.94 463 GLU A O 1
ATOM 3538 N N . PRO A 1 464 ? -13.239 0.262 32.623 1.00 82.94 464 PRO A N 1
ATOM 3539 C CA . PRO A 1 464 ? -12.348 -0.887 32.805 1.00 82.94 464 PRO A CA 1
ATOM 3540 C C . PRO A 1 464 ? -11.299 -0.701 33.912 1.00 82.94 464 PRO A C 1
ATOM 3542 O O . PRO A 1 464 ? -10.767 -1.688 34.427 1.00 82.94 464 PRO A O 1
ATOM 3545 N N . LEU A 1 465 ? -11.008 0.542 34.320 1.00 84.81 465 LEU A N 1
ATOM 3546 C CA . LEU A 1 465 ? -10.024 0.840 35.363 1.00 84.81 465 LEU A CA 1
ATOM 3547 C C . LEU A 1 465 ? -10.370 0.184 36.700 1.00 84.81 465 LEU A C 1
ATOM 3549 O O . LEU A 1 465 ? -9.468 -0.261 37.406 1.00 84.81 465 LEU A O 1
ATOM 3553 N N . GLU A 1 466 ? -11.652 0.046 37.039 1.00 81.69 466 GLU A N 1
ATOM 3554 C CA . GLU A 1 466 ? -12.070 -0.603 38.289 1.00 81.69 466 GLU A CA 1
ATOM 3555 C C . GLU A 1 466 ? -11.769 -2.098 38.316 1.00 81.69 466 GLU A C 1
ATOM 3557 O O . GLU A 1 466 ? -11.521 -2.671 39.380 1.00 81.69 466 GLU A O 1
ATOM 3562 N N . MET A 1 467 ? -11.782 -2.747 37.153 1.00 82.50 467 MET A N 1
ATOM 3563 C CA . MET A 1 467 ? -11.415 -4.154 37.031 1.00 82.50 467 MET A CA 1
ATOM 3564 C C . MET A 1 467 ? -9.899 -4.322 36.971 1.00 82.50 467 MET A C 1
ATOM 3566 O O . MET A 1 467 ? -9.341 -5.160 37.684 1.00 82.50 467 MET A O 1
ATOM 3570 N N . ASN A 1 468 ? -9.227 -3.500 36.163 1.00 85.19 468 ASN A N 1
ATOM 3571 C CA . ASN A 1 468 ? -7.788 -3.604 35.941 1.00 85.19 468 ASN A CA 1
ATOM 3572 C C . ASN A 1 468 ? -7.002 -3.335 37.230 1.00 85.19 468 ASN A C 1
ATOM 3574 O O . ASN A 1 468 ? -6.132 -4.124 37.601 1.00 85.19 468 ASN A O 1
ATOM 3578 N N . THR A 1 469 ? -7.352 -2.274 37.961 1.00 87.25 469 THR A N 1
ATOM 3579 C CA . THR A 1 469 ? -6.632 -1.857 39.177 1.00 87.25 469 THR A CA 1
ATOM 3580 C C . THR A 1 469 ? -6.721 -2.866 40.321 1.00 87.25 469 THR A C 1
ATOM 3582 O O . THR A 1 469 ? -5.755 -3.003 41.068 1.00 87.25 469 THR A O 1
ATOM 3585 N N . LYS A 1 470 ? -7.801 -3.659 40.420 1.00 89.88 470 LYS A N 1
ATOM 3586 C CA . LYS A 1 470 ? -7.921 -4.755 41.410 1.00 89.88 470 LYS A CA 1
ATOM 3587 C C . LYS A 1 470 ? -6.847 -5.831 41.249 1.00 89.88 470 LYS A C 1
ATOM 3589 O O . LYS A 1 470 ? -6.518 -6.517 42.213 1.00 89.88 470 LYS A O 1
ATOM 3594 N N . SER A 1 471 ? -6.320 -5.988 40.036 1.00 89.56 471 SER A N 1
ATOM 3595 C CA . SER A 1 471 ? -5.334 -7.016 39.692 1.00 89.56 471 SER A CA 1
ATOM 3596 C C . SER A 1 471 ? -3.888 -6.499 39.713 1.00 89.56 471 SER A C 1
ATOM 3598 O O . SER A 1 471 ? -2.953 -7.280 39.507 1.00 89.56 471 SER A O 1
ATOM 3600 N N . ILE A 1 472 ? -3.682 -5.201 39.962 1.00 94.06 472 ILE A N 1
ATOM 3601 C CA . ILE A 1 472 ? -2.360 -4.566 40.009 1.00 94.06 472 ILE A CA 1
ATOM 3602 C C . ILE A 1 472 ? -1.848 -4.547 41.456 1.00 94.06 472 ILE A C 1
ATOM 3604 O O . ILE A 1 472 ? -2.524 -4.090 42.372 1.00 94.06 472 ILE A O 1
ATOM 3608 N N . LYS A 1 473 ? -0.625 -5.043 41.665 1.00 93.56 473 LYS A N 1
ATOM 3609 C CA . LYS A 1 473 ? 0.037 -5.130 42.979 1.00 93.56 473 LYS A CA 1
ATOM 3610 C C . LYS A 1 473 ? 0.643 -3.799 43.430 1.00 93.56 473 LYS A C 1
ATOM 3612 O O . LYS A 1 473 ? 0.782 -3.559 44.627 1.00 93.56 473 LYS A O 1
ATOM 3617 N N . ASP A 1 474 ? 1.028 -2.960 42.475 1.00 95.50 474 ASP A N 1
ATOM 3618 C CA . ASP A 1 474 ? 1.622 -1.643 42.701 1.00 95.50 474 ASP A CA 1
ATOM 3619 C C . ASP A 1 474 ? 0.559 -0.651 43.203 1.00 95.50 474 ASP A C 1
ATOM 3621 O O . ASP A 1 474 ? -0.219 -0.092 42.427 1.00 95.50 474 ASP A O 1
ATOM 3625 N N . LYS A 1 475 ? 0.499 -0.473 44.528 1.00 94.56 475 LYS A N 1
ATOM 3626 C CA . LYS A 1 475 ? -0.519 0.355 45.190 1.00 94.56 475 LYS A CA 1
ATOM 3627 C C . LYS A 1 475 ? -0.374 1.843 44.883 1.00 94.56 475 LYS A C 1
ATOM 3629 O O . LYS A 1 475 ? -1.391 2.528 44.799 1.00 94.56 475 LYS A O 1
ATOM 3634 N N . ASP A 1 476 ? 0.850 2.330 44.701 1.00 95.81 476 ASP A N 1
ATOM 3635 C CA . ASP A 1 476 ? 1.100 3.740 44.395 1.00 95.81 476 ASP A CA 1
ATOM 3636 C C . ASP A 1 476 ? 0.636 4.065 42.975 1.00 95.81 476 ASP A C 1
ATOM 3638 O O . ASP A 1 476 ? -0.032 5.077 42.751 1.00 95.81 476 ASP A O 1
ATOM 3642 N N . PHE A 1 477 ? 0.895 3.158 42.026 1.00 95.81 477 PHE A N 1
ATOM 3643 C CA . PHE A 1 477 ? 0.341 3.254 40.679 1.00 95.81 477 PHE A CA 1
ATOM 3644 C C . PHE A 1 477 ? -1.193 3.232 40.687 1.00 95.81 477 PHE A C 1
ATOM 3646 O O . PHE A 1 477 ? -1.818 4.089 40.063 1.00 95.81 477 PHE A O 1
ATOM 3653 N N . VAL A 1 478 ? -1.807 2.284 41.408 1.00 94.00 478 VAL A N 1
ATOM 3654 C CA . VAL A 1 478 ? -3.274 2.187 41.508 1.00 94.00 478 VAL A CA 1
ATOM 3655 C C . VAL A 1 478 ? -3.866 3.472 42.075 1.00 94.00 478 VAL A C 1
ATOM 3657 O O . VAL A 1 478 ? -4.810 4.007 41.497 1.00 94.00 478 VAL A O 1
ATOM 3660 N N . LYS A 1 479 ? -3.293 3.998 43.164 1.00 92.56 479 LYS A N 1
ATOM 3661 C CA . LYS A 1 479 ? -3.740 5.258 43.759 1.00 92.56 479 LYS A CA 1
ATOM 3662 C C . LYS A 1 479 ? -3.668 6.397 42.742 1.00 92.56 479 LYS A C 1
ATOM 3664 O O . LYS A 1 479 ? -4.667 7.071 42.531 1.00 92.56 479 LYS A O 1
ATOM 3669 N N . LYS A 1 480 ? -2.536 6.543 42.047 1.00 95.69 480 LYS A N 1
ATOM 3670 C CA . LYS A 1 480 ? -2.350 7.575 41.018 1.00 95.69 480 LYS A CA 1
ATOM 3671 C C . LYS A 1 480 ? -3.407 7.498 39.911 1.00 95.69 480 LYS A C 1
ATOM 3673 O O . LYS A 1 480 ? -3.976 8.522 39.550 1.00 95.69 480 LYS A O 1
ATOM 3678 N N . VAL A 1 481 ? -3.673 6.307 39.372 1.00 93.06 481 VAL A N 1
ATOM 3679 C CA . VAL A 1 481 ? -4.667 6.120 38.299 1.00 93.06 481 VAL A CA 1
ATOM 3680 C C . VAL A 1 481 ? -6.085 6.418 38.791 1.00 93.06 481 VAL A C 1
ATOM 3682 O O . VAL A 1 481 ? -6.861 7.053 38.082 1.00 93.06 481 VAL A O 1
ATOM 3685 N N . MET A 1 482 ? -6.433 5.989 40.005 1.00 89.88 482 MET A N 1
ATOM 3686 C CA . MET A 1 482 ? -7.766 6.222 40.567 1.00 89.88 482 MET A CA 1
ATOM 3687 C C . MET A 1 482 ? -7.994 7.686 40.959 1.00 89.88 482 MET A C 1
ATOM 3689 O O . MET A 1 482 ? -9.099 8.190 40.759 1.00 89.88 482 MET A O 1
ATOM 3693 N N . ASP A 1 483 ? -6.962 8.380 41.446 1.00 90.12 483 ASP A N 1
ATOM 3694 C CA . ASP A 1 483 ? -7.005 9.823 41.701 1.00 90.12 483 ASP A CA 1
ATOM 3695 C C . ASP A 1 483 ? -7.235 10.584 40.380 1.00 90.12 483 ASP A C 1
ATOM 3697 O O . ASP A 1 483 ? -8.154 11.396 40.296 1.00 90.12 483 ASP A O 1
ATOM 3701 N N . GLN A 1 484 ? -6.521 10.225 39.303 1.00 92.38 484 GLN A N 1
ATOM 3702 C CA . GLN A 1 484 ? -6.754 10.792 37.965 1.00 92.38 484 GLN A CA 1
ATOM 3703 C C . GLN A 1 484 ? -8.166 10.506 37.431 1.00 92.38 484 GLN A C 1
ATOM 3705 O O . GLN A 1 484 ? -8.813 11.402 36.892 1.00 92.38 484 GLN A O 1
ATOM 3710 N N . LYS A 1 485 ? -8.679 9.274 37.595 1.00 89.00 485 LYS A N 1
ATOM 3711 C CA . LYS A 1 485 ? -10.069 8.931 37.237 1.00 89.00 485 LYS A CA 1
ATOM 3712 C C . LYS A 1 485 ? -11.054 9.852 37.961 1.00 89.00 485 LYS A C 1
ATOM 3714 O O . LYS A 1 485 ? -11.995 10.345 37.345 1.00 89.00 485 LYS A O 1
ATOM 3719 N N . LYS A 1 486 ? -10.846 10.076 39.260 1.00 83.12 486 LYS A N 1
ATOM 3720 C CA . LYS A 1 486 ? -11.712 10.924 40.082 1.00 83.12 486 LYS A CA 1
ATOM 3721 C C . LYS A 1 486 ? -11.685 12.382 39.621 1.00 83.12 486 LYS A C 1
ATOM 3723 O O . LYS A 1 486 ? -12.755 12.954 39.440 1.00 83.12 486 LYS A O 1
ATOM 3728 N N . GLU A 1 487 ? -10.502 12.949 39.395 1.00 87.69 487 GLU A N 1
ATOM 3729 C CA . GLU A 1 487 ? -10.341 14.326 38.901 1.00 87.69 487 GLU A CA 1
ATOM 3730 C C . GLU A 1 487 ? -11.103 14.540 37.584 1.00 87.69 487 GLU A C 1
ATOM 3732 O O . GLU A 1 487 ? -11.892 15.476 37.461 1.00 87.69 487 GLU A O 1
ATOM 3737 N N . ILE A 1 488 ? -10.960 13.613 36.631 1.00 82.69 488 ILE A N 1
ATOM 3738 C CA . ILE A 1 488 ? -11.657 13.685 35.340 1.00 82.69 488 ILE A CA 1
ATOM 3739 C C . ILE A 1 488 ? -13.182 13.626 35.523 1.00 82.69 488 ILE A C 1
ATOM 3741 O O . ILE A 1 488 ? -13.913 14.396 34.900 1.00 82.69 488 ILE A O 1
ATOM 3745 N N . ILE A 1 489 ? -13.684 12.742 36.393 1.00 76.06 489 ILE A N 1
ATOM 3746 C CA . ILE A 1 489 ? -15.123 12.642 36.686 1.00 76.06 489 ILE A CA 1
ATOM 3747 C C . ILE A 1 489 ? -15.649 13.936 37.322 1.00 76.06 489 ILE A C 1
ATOM 3749 O O . ILE A 1 489 ? -16.749 14.379 36.985 1.00 76.06 489 ILE A O 1
ATOM 3753 N N . GLU A 1 490 ? -14.886 14.563 38.218 1.00 78.44 490 GLU A N 1
ATOM 3754 C CA . GLU A 1 490 ? -15.257 15.840 38.836 1.00 78.44 490 GLU A CA 1
ATOM 3755 C C . GLU A 1 490 ? -15.333 16.973 37.802 1.00 78.44 490 GLU A C 1
ATOM 3757 O O . GLU A 1 490 ? -16.281 17.765 37.823 1.00 78.44 490 GLU A O 1
ATOM 3762 N N . GLU A 1 491 ? -14.402 17.020 36.846 1.00 80.62 491 GLU A N 1
ATOM 3763 C CA . GLU A 1 491 ? -14.448 17.977 35.736 1.00 80.62 491 GLU A CA 1
ATOM 3764 C C . GLU A 1 491 ? -15.656 17.754 34.818 1.00 80.62 491 GLU A C 1
ATOM 3766 O O . GLU A 1 491 ? -16.355 18.713 34.472 1.00 80.62 491 GLU A O 1
ATOM 3771 N N . ILE A 1 492 ? -15.965 16.498 34.482 1.00 74.88 492 ILE A N 1
ATOM 3772 C CA . ILE A 1 492 ? -17.164 16.140 33.710 1.00 74.88 492 ILE A CA 1
ATOM 3773 C C . ILE A 1 492 ? -18.431 16.558 34.462 1.00 74.88 492 ILE A C 1
ATOM 3775 O O . ILE A 1 492 ? -19.331 17.158 33.874 1.00 74.88 492 ILE A O 1
ATOM 3779 N N . ALA A 1 493 ? -18.511 16.288 35.767 1.00 71.25 493 ALA A N 1
ATOM 3780 C CA . ALA A 1 493 ? -19.657 16.664 36.588 1.00 71.25 493 ALA A CA 1
ATOM 3781 C C . ALA A 1 493 ? -19.842 18.188 36.642 1.00 71.25 493 ALA A C 1
ATOM 3783 O O . ALA A 1 493 ? -20.966 18.686 36.521 1.00 71.25 493 ALA A O 1
ATOM 3784 N N . LYS A 1 494 ? -18.742 18.942 36.764 1.00 77.00 494 LYS A N 1
ATOM 3785 C CA . LYS A 1 494 ? -18.758 20.407 36.686 1.00 77.00 494 LYS A CA 1
ATOM 3786 C C . LYS A 1 494 ? -19.265 20.880 35.326 1.00 77.00 494 LYS A C 1
ATOM 3788 O O . LYS A 1 494 ? -20.149 21.735 35.279 1.00 77.00 494 LYS A O 1
ATOM 3793 N N . PHE A 1 495 ? -18.766 20.298 34.238 1.00 80.00 495 PHE A N 1
ATOM 3794 C CA . PHE A 1 495 ? -19.222 20.620 32.890 1.00 80.00 495 PHE A CA 1
ATOM 3795 C C . PHE A 1 495 ? -20.718 20.340 32.697 1.00 80.00 495 PHE A C 1
ATOM 3797 O O . PHE A 1 495 ? -21.445 21.209 32.223 1.00 80.00 495 PHE A O 1
ATOM 3804 N N . LEU A 1 496 ? -21.210 19.169 33.109 1.00 70.00 496 LEU A N 1
ATOM 3805 C CA . LEU A 1 496 ? -22.634 18.832 33.026 1.00 70.00 496 LEU A CA 1
ATOM 3806 C C . LEU A 1 496 ? -23.492 19.813 33.838 1.00 70.00 496 LEU A C 1
ATOM 3808 O O . LEU A 1 496 ? -24.551 20.247 33.380 1.00 70.00 496 LEU A O 1
ATOM 3812 N N . LYS A 1 497 ? -23.019 20.234 35.017 1.00 68.44 497 LYS A N 1
ATOM 3813 C CA . LYS A 1 497 ? -23.689 21.265 35.817 1.00 68.44 497 LYS A CA 1
ATOM 3814 C C . LYS A 1 497 ? -23.738 22.611 35.088 1.00 68.44 497 LYS A C 1
ATOM 3816 O O . LYS A 1 497 ? -24.796 23.232 35.047 1.00 68.44 497 LYS A O 1
ATOM 3821 N N . GLU A 1 498 ? -22.644 23.055 34.475 1.00 71.69 498 GLU A N 1
ATOM 3822 C CA . GLU A 1 498 ? -22.619 24.272 33.645 1.00 71.69 498 GLU A CA 1
ATOM 3823 C C . GLU A 1 498 ? -23.597 24.165 32.463 1.00 71.69 498 GLU A C 1
ATOM 3825 O O . GLU A 1 498 ? -24.383 25.082 32.214 1.00 71.69 498 GLU A O 1
ATOM 3830 N N . LEU A 1 499 ? -23.614 23.012 31.790 1.00 66.19 499 LEU A N 1
ATOM 3831 C CA . LEU A 1 499 ? -24.482 22.743 30.647 1.00 66.19 499 LEU A CA 1
ATOM 3832 C C . LEU A 1 499 ? -25.967 22.812 31.042 1.00 66.19 499 LEU A C 1
ATOM 3834 O O . LEU A 1 499 ? -26.753 23.459 30.353 1.00 66.19 499 LEU A O 1
ATOM 3838 N N . THR A 1 500 ? -26.349 22.231 32.182 1.00 54.72 500 THR A N 1
ATOM 3839 C CA . THR A 1 500 ? -27.725 22.318 32.720 1.00 54.72 500 THR A CA 1
ATOM 3840 C C . THR A 1 500 ? -28.093 23.723 33.212 1.00 54.72 500 THR A C 1
ATOM 3842 O O . THR A 1 500 ? -29.206 24.185 32.969 1.00 54.72 500 THR A O 1
ATOM 3845 N N . SER A 1 501 ? -27.152 24.454 33.818 1.00 50.12 501 SER A N 1
ATOM 3846 C CA . SER A 1 501 ? -27.371 25.830 34.301 1.00 50.12 501 SER A CA 1
ATOM 3847 C C . SER A 1 501 ? -27.597 26.819 33.147 1.00 50.12 501 SER A C 1
ATOM 3849 O O . SER A 1 501 ? -28.395 27.750 33.249 1.00 50.12 501 SER A O 1
ATOM 3851 N N . SER A 1 502 ? -26.951 26.591 31.999 1.00 50.53 502 SER A N 1
ATOM 3852 C CA . SER A 1 502 ? -27.206 27.374 30.784 1.00 50.53 502 SER A CA 1
ATOM 3853 C C . SER A 1 502 ? -28.628 27.181 30.234 1.00 50.53 502 SER A C 1
ATOM 3855 O O . SER A 1 502 ? -29.201 28.110 29.670 1.00 50.53 502 SER A O 1
ATOM 3857 N N . GLN A 1 503 ? -29.247 26.014 30.461 1.00 45.78 503 GLN A N 1
ATOM 3858 C CA . GLN A 1 503 ? -30.645 25.770 30.089 1.00 45.78 503 GLN A CA 1
ATOM 3859 C C . GLN A 1 503 ? -31.632 26.459 31.037 1.00 45.78 503 GLN A C 1
ATOM 3861 O O . GLN A 1 503 ? -32.678 26.927 30.588 1.00 45.78 503 GLN A O 1
ATOM 3866 N N . SER A 1 504 ? -31.291 26.607 32.324 1.00 41.75 504 SER A N 1
ATOM 3867 C CA . SER A 1 504 ? -32.106 27.405 33.250 1.00 41.75 504 SER A CA 1
ATOM 3868 C C . SER A 1 504 ? -32.081 28.903 32.936 1.00 41.75 504 SER A C 1
ATOM 3870 O O . SER A 1 504 ? -33.085 29.572 33.166 1.00 41.75 504 SER A O 1
ATOM 3872 N N . ASN A 1 505 ? -31.001 29.424 32.339 1.00 38.88 505 ASN A N 1
ATOM 3873 C CA . ASN A 1 505 ? -30.952 30.820 31.890 1.00 38.88 505 ASN A CA 1
ATOM 3874 C C . ASN A 1 505 ? -31.880 31.086 30.698 1.00 38.88 505 ASN A C 1
ATOM 3876 O O . ASN A 1 505 ? -32.481 32.147 30.654 1.00 38.88 505 ASN A O 1
ATOM 3880 N N . ILE A 1 506 ? -32.089 30.119 29.795 1.00 40.00 506 ILE A N 1
ATOM 3881 C CA . ILE A 1 506 ? -33.101 30.237 28.728 1.00 40.00 506 ILE A CA 1
ATOM 3882 C C . ILE A 1 506 ? -34.513 30.282 29.329 1.00 40.00 506 ILE A C 1
ATOM 3884 O O . ILE A 1 506 ? -35.351 31.051 28.872 1.00 40.00 506 ILE A O 1
ATOM 3888 N N . ALA A 1 507 ? -34.778 29.508 30.387 1.00 37.16 507 ALA A N 1
ATOM 3889 C CA . ALA A 1 507 ? -36.047 29.576 31.113 1.00 37.16 507 ALA A CA 1
ATOM 3890 C C . ALA A 1 507 ? -36.227 30.914 31.859 1.00 37.16 507 ALA A C 1
ATOM 3892 O O . ALA A 1 507 ? -37.342 31.423 31.928 1.00 37.16 507 ALA A O 1
ATOM 3893 N N . GLN A 1 508 ? -35.148 31.507 32.381 1.00 38.88 508 GLN A N 1
ATOM 3894 C CA . GLN A 1 508 ? -35.165 32.831 33.013 1.00 38.88 508 GLN A CA 1
ATOM 3895 C C . GLN A 1 508 ? -35.271 33.981 31.999 1.00 38.88 508 GLN A C 1
ATOM 3897 O O . GLN A 1 508 ? -35.998 34.933 32.261 1.00 38.88 508 GLN A O 1
ATOM 3902 N N . GLU A 1 509 ? -34.623 33.892 30.836 1.00 38.44 509 GLU A N 1
ATOM 3903 C CA . GLU A 1 509 ? -34.786 34.838 29.724 1.00 38.44 509 GLU A CA 1
ATOM 3904 C C . GLU A 1 509 ? -36.193 34.746 29.131 1.00 38.44 509 GLU A C 1
ATOM 3906 O O . GLU A 1 509 ? -36.828 35.775 28.939 1.00 38.44 509 GLU A O 1
ATOM 3911 N N . LEU A 1 510 ? -36.741 33.538 28.942 1.00 38.94 510 LEU A N 1
ATOM 3912 C CA . LEU A 1 510 ? -38.152 33.345 28.589 1.00 38.94 510 LEU A CA 1
ATOM 3913 C C . LEU A 1 510 ? -39.073 33.946 29.654 1.00 38.94 510 LEU A C 1
ATOM 3915 O O . LEU A 1 510 ? -40.041 34.608 29.303 1.00 38.94 510 LEU A O 1
ATOM 3919 N N . HIS A 1 511 ? -38.758 33.786 30.941 1.00 41.50 511 HIS A N 1
ATOM 3920 C CA . HIS A 1 511 ? -39.520 34.402 32.029 1.00 41.50 511 HIS A CA 1
ATOM 3921 C C . HIS A 1 511 ? -39.421 35.939 32.026 1.00 41.50 511 HIS A C 1
ATOM 3923 O O . HIS A 1 511 ? -40.414 36.608 32.289 1.00 41.50 511 HIS A O 1
ATOM 3929 N N . SER A 1 512 ? -38.262 36.508 31.684 1.00 41.12 512 SER A N 1
ATOM 3930 C CA . SER A 1 512 ? -38.055 37.957 31.536 1.00 41.12 512 SER A CA 1
ATOM 3931 C C . SER A 1 512 ? -38.788 38.520 30.316 1.00 41.12 512 SER A C 1
ATOM 3933 O O . SER A 1 512 ? -39.440 39.552 30.422 1.00 41.12 512 SER A O 1
ATOM 3935 N N . ILE A 1 513 ? -38.742 37.816 29.181 1.00 42.22 513 ILE A N 1
ATOM 3936 C CA . ILE A 1 513 ? -39.495 38.144 27.961 1.00 42.22 513 ILE A CA 1
ATOM 3937 C C . ILE A 1 513 ? -41.004 38.049 28.236 1.00 42.22 513 ILE A C 1
ATOM 3939 O O . ILE A 1 513 ? -41.771 38.894 27.785 1.00 42.22 513 ILE A O 1
ATOM 3943 N N . MET A 1 514 ? -41.441 37.065 29.029 1.00 42.03 514 MET A N 1
ATOM 3944 C CA . MET A 1 514 ? -42.829 36.956 29.493 1.00 42.03 514 MET A CA 1
ATOM 3945 C C . MET A 1 514 ? -43.228 38.112 30.427 1.00 42.03 514 MET A C 1
ATOM 3947 O O . MET A 1 514 ? -44.345 38.603 30.311 1.00 42.03 514 MET A O 1
ATOM 3951 N N . GLN A 1 515 ? -42.335 38.593 31.301 1.00 45.09 515 GLN A N 1
ATOM 3952 C CA . GLN A 1 515 ? -42.586 39.775 32.142 1.00 45.09 515 GLN A CA 1
ATOM 3953 C C . GLN A 1 515 ? -42.614 41.090 31.343 1.00 45.09 515 GLN A C 1
ATOM 3955 O O . GLN A 1 515 ? -43.388 41.988 31.673 1.00 45.09 515 GLN A O 1
ATOM 3960 N N . GLU A 1 516 ? -41.811 41.215 30.281 1.00 41.44 516 GLU A N 1
ATOM 3961 C CA . GLU A 1 516 ? -41.901 42.341 29.340 1.00 41.44 516 GLU A CA 1
ATOM 3962 C C . GLU A 1 516 ? -43.212 42.305 28.541 1.00 41.44 516 GLU A C 1
ATOM 3964 O O . GLU A 1 516 ? -43.839 43.350 28.359 1.00 41.44 516 GLU A O 1
ATOM 3969 N N . LEU A 1 517 ? -43.678 41.118 28.138 1.00 41.03 517 LEU A N 1
ATOM 3970 C CA . LEU A 1 517 ? -44.976 40.926 27.479 1.00 41.03 517 LEU A CA 1
ATOM 3971 C C . LEU A 1 517 ? -46.168 41.245 28.404 1.00 41.03 517 LEU A C 1
ATOM 3973 O O . LEU A 1 517 ? -47.149 41.812 27.932 1.00 41.03 517 LEU A O 1
ATOM 3977 N N . ASP A 1 518 ? -46.064 40.981 29.713 1.00 42.06 518 ASP A N 1
ATOM 3978 C CA . ASP A 1 518 ? -47.065 41.366 30.731 1.00 42.06 518 ASP A CA 1
ATOM 3979 C C . ASP A 1 518 ? -47.227 42.897 30.879 1.00 42.06 518 ASP A C 1
ATOM 3981 O O . ASP A 1 518 ? -48.251 43.374 31.372 1.00 42.06 518 ASP A O 1
ATOM 3985 N N . SER A 1 519 ? -46.238 43.695 30.454 1.00 45.59 519 SER A N 1
ATOM 3986 C CA . SER A 1 519 ? -46.293 45.164 30.538 1.00 45.59 519 SER A CA 1
ATOM 3987 C C . SER A 1 519 ? -47.124 45.819 29.427 1.00 45.59 519 SER A C 1
ATOM 3989 O O . SER A 1 519 ? -47.419 47.015 29.500 1.00 45.59 519 SER A O 1
ATOM 3991 N N . HIS A 1 520 ? -47.493 45.062 28.388 1.00 43.88 520 HIS A N 1
ATOM 3992 C CA . HIS A 1 520 ? -48.265 45.548 27.248 1.00 43.88 520 HIS A CA 1
ATOM 3993 C C . HIS A 1 520 ? -49.701 45.023 27.332 1.00 43.88 520 HIS A C 1
ATOM 3995 O O . HIS A 1 520 ? -50.024 43.902 26.952 1.00 43.88 520 HIS A O 1
ATOM 4001 N N . ASN A 1 521 ? -50.568 45.881 27.869 1.00 50.56 521 ASN A N 1
ATOM 4002 C CA . ASN A 1 521 ? -52.015 45.706 27.914 1.00 50.56 521 ASN A CA 1
ATOM 4003 C C . ASN A 1 521 ? -52.565 45.573 26.484 1.00 50.56 521 ASN A C 1
ATOM 4005 O O . ASN A 1 521 ? -52.757 46.592 25.828 1.00 50.56 521 ASN A O 1
ATOM 4009 N N . ASP A 1 522 ? -52.868 44.362 26.008 1.00 45.47 522 ASP A N 1
ATOM 4010 C CA . ASP A 1 522 ? -53.911 44.223 24.992 1.00 45.47 522 ASP A CA 1
ATOM 4011 C C . ASP A 1 522 ? -54.540 42.822 24.906 1.00 45.47 522 ASP A C 1
ATOM 4013 O O . ASP A 1 522 ? -53.901 41.825 24.580 1.00 45.47 522 ASP A O 1
ATOM 4017 N N . SER A 1 523 ? -55.826 42.806 25.260 1.00 47.53 523 SER A N 1
ATOM 4018 C CA . SER A 1 523 ? -57.005 42.037 24.816 1.00 47.53 523 SER A CA 1
ATOM 4019 C C . SER A 1 523 ? -56.947 40.734 23.973 1.00 47.53 523 SER A C 1
ATOM 4021 O O . SER A 1 523 ? -58.013 40.188 23.703 1.00 47.53 523 SER A O 1
ATOM 4023 N N . ASN A 1 524 ? -55.797 40.138 23.640 1.00 52.69 524 ASN A N 1
ATOM 4024 C CA . ASN A 1 524 ? -55.693 38.889 22.854 1.00 52.69 524 ASN A CA 1
ATOM 4025 C C . ASN A 1 524 ? -54.973 37.722 23.563 1.00 52.69 524 ASN A C 1
ATOM 4027 O O . ASN A 1 524 ? -54.787 36.648 22.988 1.00 52.69 524 ASN A O 1
ATOM 4031 N N . VAL A 1 525 ? -54.606 37.892 24.836 1.00 47.34 525 VAL A N 1
ATOM 4032 C CA . VAL A 1 525 ? -53.882 36.883 25.637 1.00 47.34 525 VAL A CA 1
ATOM 4033 C C . VAL A 1 525 ? -54.686 35.581 25.804 1.00 47.34 525 VAL A C 1
ATOM 4035 O O . VAL A 1 525 ? -54.113 34.493 25.811 1.00 47.34 525 VAL A O 1
ATOM 4038 N N . GLY A 1 526 ? -56.021 35.666 25.856 1.00 45.91 526 GLY A N 1
ATOM 4039 C CA . GLY A 1 526 ? -56.905 34.503 26.002 1.00 45.91 526 GLY A CA 1
ATOM 4040 C C . GLY A 1 526 ? -56.902 33.553 24.797 1.00 45.91 526 GLY A C 1
ATOM 4041 O O . GLY A 1 526 ? -56.822 32.341 24.982 1.00 45.91 526 GLY A O 1
ATOM 4042 N N . GLU A 1 527 ? -56.924 34.072 23.566 1.00 47.09 527 GLU A N 1
ATOM 4043 C CA . GLU A 1 527 ? -56.884 33.238 22.350 1.00 47.09 527 GLU A CA 1
ATOM 4044 C C . GLU A 1 527 ? -55.497 32.634 22.098 1.00 47.09 527 GLU A C 1
ATOM 4046 O O . GLU A 1 527 ? -55.382 31.503 21.617 1.00 47.09 527 GLU A O 1
ATOM 4051 N N . ILE A 1 528 ? -54.435 33.359 22.461 1.00 47.41 528 ILE A N 1
ATOM 4052 C CA . ILE A 1 528 ? -53.054 32.870 22.358 1.00 47.41 528 ILE A CA 1
ATOM 4053 C C . ILE A 1 528 ? -52.809 31.739 23.370 1.00 47.41 528 ILE A C 1
ATOM 4055 O O . ILE A 1 528 ? -52.216 30.722 23.010 1.00 47.41 528 ILE A O 1
ATOM 4059 N N . LEU A 1 529 ? -53.333 31.858 24.598 1.00 46.34 529 LEU A N 1
ATOM 4060 C CA . LEU A 1 529 ? -53.274 30.803 25.618 1.00 46.34 529 LEU A CA 1
ATOM 4061 C C . LEU A 1 529 ? -54.030 29.534 25.199 1.00 46.34 529 LEU A C 1
ATOM 4063 O O . LEU A 1 529 ? -53.539 28.433 25.444 1.00 46.34 529 LEU A O 1
ATOM 4067 N N . ILE A 1 530 ? -55.180 29.668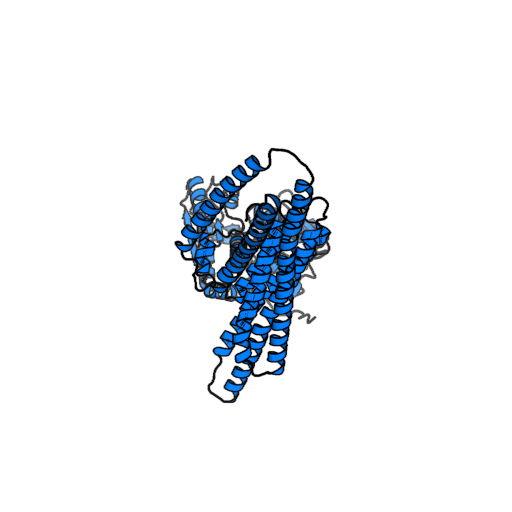 24.528 1.00 47.00 530 ILE A N 1
ATOM 4068 C CA . ILE A 1 530 ? -55.953 28.525 24.012 1.00 47.00 530 ILE A CA 1
ATOM 4069 C C . ILE A 1 530 ? -55.178 27.801 22.901 1.00 47.00 530 ILE A C 1
ATOM 4071 O O . ILE A 1 530 ? -54.992 26.588 22.983 1.00 47.00 530 ILE A O 1
ATOM 4075 N N . LYS A 1 531 ? -54.613 28.531 21.929 1.00 46.34 531 LYS A N 1
ATOM 4076 C CA . LYS A 1 531 ? -53.759 27.939 20.879 1.00 46.34 531 LYS A CA 1
ATOM 4077 C C . LYS A 1 531 ? -52.477 27.306 21.432 1.00 46.34 531 LYS A C 1
ATOM 4079 O O . LYS A 1 531 ? -52.007 26.302 20.899 1.00 46.34 531 LYS A O 1
ATOM 4084 N N . MET A 1 532 ? -51.904 27.863 22.501 1.00 45.78 532 MET A N 1
ATOM 4085 C CA . MET A 1 532 ? -50.749 27.273 23.188 1.00 45.78 532 MET A CA 1
ATOM 4086 C C . MET A 1 532 ? -51.108 25.971 23.913 1.00 45.78 532 MET A C 1
ATOM 4088 O O . MET A 1 532 ? -50.352 25.005 23.819 1.00 45.78 532 MET A O 1
ATOM 4092 N N . LEU A 1 533 ? -52.261 25.916 24.586 1.00 45.44 533 LEU A N 1
ATOM 4093 C CA . LEU A 1 533 ? -52.768 24.706 25.242 1.00 45.44 533 LEU A CA 1
ATOM 4094 C C . LEU A 1 533 ? -53.073 23.588 24.234 1.00 45.44 533 LEU A C 1
ATOM 4096 O O . LEU A 1 533 ? -52.729 22.433 24.481 1.00 45.44 533 LEU A O 1
ATOM 4100 N N . GLU A 1 534 ? -53.651 23.922 23.079 1.00 45.94 534 GLU A N 1
ATOM 4101 C CA . GLU A 1 534 ? -53.926 22.963 22.001 1.00 45.94 534 GLU A CA 1
ATOM 4102 C C . GLU A 1 534 ? -52.636 22.401 21.378 1.00 45.94 534 GLU A C 1
ATOM 4104 O O . GLU A 1 534 ? -52.504 21.185 21.215 1.00 45.94 534 GLU A O 1
ATOM 4109 N N . ASN A 1 535 ? -51.637 23.255 21.123 1.00 47.16 535 ASN A N 1
ATOM 4110 C CA . ASN A 1 535 ? -50.330 22.828 20.608 1.00 47.16 535 ASN A CA 1
ATOM 4111 C C . ASN A 1 535 ? -49.526 22.011 21.632 1.00 47.16 535 ASN A C 1
ATOM 4113 O O . ASN A 1 535 ? -48.847 21.054 21.259 1.00 47.16 535 ASN A O 1
ATOM 4117 N N . PHE A 1 536 ? -49.627 22.338 22.924 1.00 44.69 536 PHE A N 1
ATOM 4118 C CA . PHE A 1 536 ? -48.994 21.566 23.994 1.00 44.69 536 PHE A CA 1
ATOM 4119 C C . PHE A 1 536 ? -49.594 20.161 24.109 1.00 44.69 536 PHE A C 1
ATOM 4121 O O . PHE A 1 536 ? -48.861 19.186 24.255 1.00 44.69 536 PHE A O 1
ATOM 4128 N N . ASN A 1 537 ? -50.916 20.030 23.972 1.00 42.75 537 ASN A N 1
ATOM 4129 C CA . ASN A 1 537 ? -51.586 18.732 24.025 1.00 42.75 537 ASN A CA 1
ATOM 4130 C C . ASN A 1 537 ? -51.239 17.858 22.803 1.00 42.75 537 ASN A C 1
ATOM 4132 O O . ASN A 1 537 ? -51.054 16.644 22.931 1.00 42.75 537 ASN A O 1
ATOM 4136 N N . ALA A 1 538 ? -51.067 18.475 21.628 1.00 45.16 538 ALA A N 1
ATOM 4137 C CA . ALA A 1 538 ? -50.570 17.805 20.427 1.00 45.16 538 ALA A CA 1
ATOM 4138 C C . ALA A 1 538 ? -49.116 17.324 20.594 1.00 45.16 538 ALA A C 1
ATOM 4140 O O . ALA A 1 538 ? -48.821 16.161 20.308 1.00 45.16 538 ALA A O 1
ATOM 4141 N N . LEU A 1 539 ? -48.234 18.169 21.142 1.00 43.38 539 LEU A N 1
ATOM 4142 C CA . LEU A 1 539 ? -46.829 17.835 21.395 1.00 43.38 539 LEU A CA 1
ATOM 4143 C C . LEU A 1 539 ? -46.685 16.740 22.466 1.00 43.38 539 LEU A C 1
ATOM 4145 O O . LEU A 1 539 ? -45.952 15.777 22.266 1.00 43.38 539 LEU A O 1
ATOM 4149 N N . HIS A 1 540 ? -47.438 16.824 23.565 1.00 43.75 540 HIS A N 1
ATOM 4150 C CA . HIS A 1 540 ? -47.460 15.807 24.620 1.00 43.75 540 HIS A CA 1
ATOM 4151 C C . HIS A 1 540 ? -47.965 14.449 24.103 1.00 43.75 540 HIS A C 1
ATOM 4153 O O . HIS A 1 540 ? -47.413 13.401 24.444 1.00 43.75 540 HIS A O 1
ATOM 4159 N N . THR A 1 541 ? -48.982 14.454 23.235 1.00 44.94 541 THR A N 1
ATOM 4160 C CA . THR A 1 541 ? -49.515 13.236 22.604 1.00 44.94 541 THR A CA 1
ATOM 4161 C C . THR A 1 541 ? -48.521 12.632 21.607 1.00 44.94 541 THR A C 1
ATOM 4163 O O . THR A 1 541 ? -48.389 11.409 21.544 1.00 44.94 541 THR A O 1
ATOM 4166 N N . GLN A 1 542 ? -47.788 13.465 20.862 1.00 41.53 542 GLN A N 1
ATOM 4167 C CA . GLN A 1 542 ? -46.759 13.031 19.914 1.00 41.53 542 GLN A CA 1
ATOM 4168 C C . GLN A 1 542 ? -45.532 12.448 20.630 1.00 41.53 542 GLN A C 1
ATOM 4170 O O . GLN A 1 542 ? -45.119 11.335 20.311 1.00 41.53 542 GLN A O 1
ATOM 4175 N N . VAL A 1 543 ? -45.034 13.127 21.668 1.00 42.22 543 VAL A N 1
ATOM 4176 C CA . VAL A 1 543 ? -43.928 12.649 22.514 1.00 42.22 543 VAL A CA 1
ATOM 4177 C C . VAL A 1 543 ? -44.319 11.364 23.251 1.00 42.22 543 VAL A C 1
ATOM 4179 O O . VAL A 1 543 ? -43.550 10.407 23.262 1.00 42.22 543 VAL A O 1
ATOM 4182 N N . SER A 1 544 ? -45.543 11.266 23.785 1.00 41.72 544 SER A N 1
ATOM 4183 C CA . SER A 1 544 ? -46.036 10.033 24.425 1.00 41.72 544 SER A CA 1
ATOM 4184 C C . SER A 1 544 ? -46.157 8.861 23.438 1.00 41.72 544 SER A C 1
ATOM 4186 O O . SER A 1 544 ? -45.836 7.720 23.783 1.00 41.72 544 SER A O 1
ATOM 4188 N N . LYS A 1 545 ? -46.569 9.119 22.187 1.00 42.38 545 LYS A N 1
ATOM 4189 C CA . LYS A 1 545 ? -46.591 8.102 21.121 1.00 42.38 545 LYS A CA 1
ATOM 4190 C C . LYS A 1 545 ? -45.183 7.642 20.745 1.00 42.38 545 LYS A C 1
ATOM 4192 O O . LYS A 1 545 ? -44.960 6.435 20.660 1.00 42.38 545 LYS A O 1
ATOM 4197 N N . GLU A 1 546 ? -44.232 8.558 20.585 1.00 40.84 546 GLU A N 1
ATOM 4198 C CA . GLU A 1 546 ? -42.840 8.217 20.269 1.00 40.84 546 GLU A CA 1
ATOM 4199 C C . GLU A 1 546 ? -42.167 7.430 21.403 1.00 40.84 546 GLU A C 1
ATOM 4201 O O . GLU A 1 546 ? -41.539 6.403 21.133 1.00 40.84 546 GLU A O 1
ATOM 4206 N N . PHE A 1 547 ? -42.396 7.807 22.667 1.00 39.28 547 PHE A N 1
ATOM 4207 C CA . PHE A 1 547 ? -41.912 7.069 23.841 1.00 39.28 547 PHE A CA 1
ATOM 4208 C C . PHE A 1 547 ? -42.508 5.656 23.945 1.00 39.28 547 PHE A C 1
ATOM 4210 O O . PHE A 1 547 ? -41.775 4.696 24.186 1.00 39.28 547 PHE A O 1
ATOM 4217 N N . SER A 1 548 ? -43.812 5.485 23.695 1.00 39.50 548 SER A N 1
ATOM 4218 C CA . SER A 1 548 ? -44.452 4.156 23.708 1.00 39.50 548 SER A CA 1
ATOM 4219 C C . SER A 1 548 ? -43.994 3.245 22.553 1.00 39.50 548 SER A C 1
ATOM 4221 O O . SER A 1 548 ? -43.876 2.028 22.725 1.00 39.50 548 SER A O 1
ATOM 4223 N N . SER A 1 549 ? -43.657 3.826 21.394 1.00 35.12 549 SER A N 1
ATOM 4224 C CA . SER A 1 549 ? -43.132 3.095 20.230 1.00 35.12 549 SER A CA 1
ATOM 4225 C C . SER A 1 549 ? -41.648 2.715 20.358 1.00 35.12 549 SER A C 1
ATOM 4227 O O . SER A 1 549 ? -41.208 1.732 19.757 1.00 35.12 549 SER A O 1
ATOM 4229 N N . SER A 1 550 ? -40.891 3.466 21.167 1.00 35.59 550 SER A N 1
ATOM 4230 C CA . SER A 1 550 ? -39.484 3.197 21.494 1.00 35.59 550 SER A CA 1
ATOM 4231 C C . SER A 1 550 ? -39.342 2.174 22.626 1.00 35.59 550 SER A C 1
ATOM 4233 O O . SER A 1 550 ? -38.441 1.344 22.588 1.00 35.59 550 SER A O 1
ATOM 4235 N N . ALA A 1 551 ? -40.282 2.134 23.579 1.00 34.94 551 ALA A N 1
ATOM 4236 C CA . ALA A 1 551 ? -40.317 1.111 24.631 1.00 34.94 551 ALA A CA 1
ATOM 4237 C C . ALA A 1 551 ? -40.627 -0.310 24.107 1.00 34.94 551 ALA A C 1
ATOM 4239 O O . ALA A 1 551 ? -40.297 -1.298 24.758 1.00 34.94 551 ALA A O 1
ATOM 4240 N N . SER A 1 552 ? -41.236 -0.432 22.922 1.00 30.98 552 SER A N 1
ATOM 4241 C CA . SER A 1 552 ? -41.568 -1.720 22.289 1.00 30.98 552 SER A CA 1
ATOM 4242 C C . SER A 1 552 ? -40.497 -2.227 21.306 1.00 30.98 552 SER A C 1
ATOM 4244 O O . SER A 1 552 ? -40.532 -3.394 20.916 1.00 30.98 552 SER A O 1
ATOM 4246 N N . ARG A 1 553 ? -39.493 -1.406 20.955 1.00 35.22 553 ARG A N 1
ATOM 4247 C CA . ARG A 1 553 ? -38.315 -1.810 20.167 1.00 35.22 553 ARG A CA 1
ATOM 4248 C C . ARG A 1 553 ? -37.081 -1.813 21.064 1.00 35.22 553 ARG A C 1
ATOM 4250 O O . ARG A 1 553 ? -36.398 -0.808 21.201 1.00 35.22 553 ARG A O 1
ATOM 4257 N N . GLY A 1 554 ? -36.846 -2.962 21.698 1.00 41.03 554 GLY A N 1
ATOM 4258 C CA . GLY A 1 554 ? -35.851 -3.181 22.749 1.00 41.03 554 GLY A CA 1
ATOM 4259 C C . GLY A 1 554 ? -34.481 -2.545 22.505 1.00 41.03 554 GLY A C 1
ATOM 4260 O O . GLY A 1 554 ? -33.635 -3.113 21.816 1.00 41.03 554 GLY A O 1
ATOM 4261 N N . ILE A 1 555 ? -34.245 -1.415 23.168 1.00 33.91 555 ILE A N 1
ATOM 4262 C CA . ILE A 1 555 ? -32.916 -0.870 23.426 1.00 33.91 555 ILE A CA 1
ATOM 4263 C C . ILE A 1 555 ? -32.638 -1.098 24.909 1.00 33.91 555 ILE A C 1
ATOM 4265 O O . ILE A 1 555 ? -33.174 -0.419 25.782 1.00 33.91 555 ILE A O 1
ATOM 4269 N N . ILE A 1 556 ? -31.795 -2.090 25.188 1.00 39.06 556 ILE A N 1
ATOM 4270 C CA . ILE A 1 556 ? -31.088 -2.189 26.461 1.00 39.06 556 ILE A CA 1
ATOM 4271 C C . ILE A 1 556 ? -29.960 -1.160 26.379 1.00 39.06 556 ILE A C 1
ATOM 4273 O O . ILE A 1 556 ? -28.885 -1.439 25.858 1.00 39.06 556 ILE A O 1
ATOM 4277 N N . ALA A 1 557 ? -30.232 0.048 26.857 1.00 32.25 557 ALA A N 1
ATOM 4278 C CA . ALA A 1 557 ? -29.217 1.025 27.212 1.00 32.25 557 ALA A CA 1
ATOM 4279 C C . ALA A 1 557 ? -29.585 1.569 28.592 1.00 32.25 557 ALA A C 1
ATOM 4281 O O . ALA A 1 557 ? -30.563 2.294 28.747 1.00 32.25 557 ALA A O 1
ATOM 4282 N N . THR A 1 558 ? -28.820 1.105 29.583 1.00 34.75 558 THR A N 1
ATOM 4283 C CA . THR A 1 558 ? -28.542 1.778 30.857 1.00 34.75 558 THR A CA 1
ATOM 4284 C C . THR A 1 558 ? -29.726 2.495 31.507 1.00 34.75 558 THR A C 1
ATOM 4286 O O . THR A 1 558 ? -29.993 3.671 31.270 1.00 34.75 558 THR A O 1
ATOM 4289 N N . THR A 1 559 ? -30.345 1.807 32.463 1.00 32.16 559 THR A N 1
ATOM 4290 C CA . THR A 1 559 ? -31.351 2.326 33.402 1.00 32.16 559 THR A CA 1
ATOM 4291 C C . THR A 1 559 ? -30.954 3.688 34.007 1.00 32.16 559 THR A C 1
ATOM 4293 O O . THR A 1 559 ? -31.806 4.544 34.192 1.00 32.16 559 THR A O 1
ATOM 4296 N N . ASN A 1 560 ? -29.655 3.975 34.156 1.00 35.34 560 ASN A N 1
ATOM 4297 C CA . ASN A 1 560 ? -29.150 5.253 34.679 1.00 35.34 560 ASN A CA 1
ATOM 4298 C C . ASN A 1 560 ? -29.192 6.442 33.688 1.00 35.34 560 ASN A C 1
ATOM 4300 O O . ASN A 1 560 ? -29.155 7.591 34.126 1.00 35.34 560 ASN A O 1
ATOM 4304 N N . PHE A 1 561 ? -29.248 6.207 32.370 1.00 36.66 561 PHE A N 1
ATOM 4305 C CA . PHE A 1 561 ? -29.373 7.277 31.363 1.00 36.66 561 PHE A CA 1
ATOM 4306 C C . PHE A 1 561 ? -30.838 7.645 31.128 1.00 36.66 561 PHE A C 1
ATOM 4308 O O . PHE A 1 561 ? -31.174 8.821 31.008 1.00 36.66 561 PHE A O 1
ATOM 4315 N N . ILE A 1 562 ? -31.727 6.645 31.151 1.00 36.94 562 ILE A N 1
ATOM 4316 C CA . ILE A 1 562 ? -33.167 6.894 31.194 1.00 36.94 562 ILE A CA 1
ATOM 4317 C C . ILE A 1 562 ? -33.506 7.624 32.490 1.00 36.94 562 ILE A C 1
ATOM 4319 O O . ILE A 1 562 ? -34.230 8.603 32.414 1.00 36.94 562 ILE A O 1
ATOM 4323 N N . ASP A 1 563 ? -32.925 7.270 33.638 1.00 35.06 563 ASP A N 1
ATOM 4324 C CA . ASP A 1 563 ? -33.169 8.006 34.882 1.00 35.06 563 ASP A CA 1
ATOM 4325 C C . ASP A 1 563 ? -32.621 9.440 34.841 1.00 35.06 563 ASP A C 1
ATOM 4327 O O . ASP A 1 563 ? -33.288 10.344 35.327 1.00 35.06 563 ASP A O 1
ATOM 4331 N N . SER A 1 564 ? -31.472 9.717 34.212 1.00 36.59 564 SER A N 1
ATOM 4332 C CA . SER A 1 564 ? -30.939 11.089 34.148 1.00 36.59 564 SER A CA 1
ATOM 4333 C C . SER A 1 564 ? -31.678 11.977 33.142 1.00 36.59 564 SER A C 1
ATOM 4335 O O . SER A 1 564 ? -31.942 13.146 33.434 1.00 36.59 564 SER A O 1
ATOM 4337 N N . VAL A 1 565 ? -32.093 11.432 31.994 1.00 36.88 565 VAL A N 1
ATOM 4338 C CA . VAL A 1 565 ? -32.916 12.142 31.002 1.00 36.88 565 VAL A CA 1
ATOM 4339 C C . VAL A 1 565 ? -34.354 12.283 31.502 1.00 36.88 565 VAL A C 1
ATOM 4341 O O . VAL A 1 565 ? -34.936 13.356 31.359 1.00 36.88 565 VAL A O 1
ATOM 4344 N N . SER A 1 566 ? -34.897 11.264 32.173 1.00 38.19 566 SER A N 1
ATOM 4345 C CA . SER A 1 566 ? -36.216 11.316 32.813 1.00 38.19 566 SER A CA 1
ATOM 4346 C C . SER A 1 566 ? -36.213 12.298 33.969 1.00 38.19 566 SER A C 1
ATOM 4348 O O . SER A 1 566 ? -37.095 13.132 34.015 1.00 38.19 566 SER A O 1
ATOM 4350 N N . VAL A 1 567 ? -35.211 12.307 34.851 1.00 38.03 567 VAL A N 1
ATOM 4351 C CA . VAL A 1 567 ? -35.108 13.304 35.929 1.00 38.03 567 VAL A CA 1
ATOM 4352 C C . VAL A 1 567 ? -34.922 14.711 35.356 1.00 38.03 567 VAL A C 1
ATOM 4354 O O . VAL A 1 567 ? -35.514 15.645 35.877 1.00 38.03 567 VAL A O 1
ATOM 4357 N N . THR A 1 568 ? -34.188 14.895 34.256 1.00 40.06 568 THR A N 1
ATOM 4358 C CA . THR A 1 568 ? -34.029 16.223 33.627 1.00 40.06 568 THR A CA 1
ATOM 4359 C C . THR A 1 568 ? -35.319 16.704 32.957 1.00 40.06 568 THR A C 1
ATOM 4361 O O . THR A 1 568 ? -35.714 17.854 33.143 1.00 40.06 568 THR A O 1
ATOM 4364 N N . ALA A 1 569 ? -36.022 15.822 32.244 1.00 40.28 569 ALA A N 1
ATOM 4365 C CA . ALA A 1 569 ? -37.311 16.119 31.627 1.00 40.28 569 ALA A CA 1
ATOM 4366 C C . ALA A 1 569 ? -38.418 16.315 32.677 1.00 40.28 569 ALA A C 1
ATOM 4368 O O . ALA A 1 569 ? -39.189 17.264 32.581 1.00 40.28 569 ALA A O 1
ATOM 4369 N N . ILE A 1 570 ? -38.451 15.478 33.717 1.00 42.69 570 ILE A N 1
ATOM 4370 C CA . ILE A 1 570 ? -39.369 15.575 34.859 1.00 42.69 570 ILE A CA 1
ATOM 4371 C C . ILE A 1 570 ? -39.088 16.850 35.651 1.00 42.69 570 ILE A C 1
ATOM 4373 O O . ILE A 1 570 ? -40.032 17.552 35.973 1.00 42.69 570 ILE A O 1
ATOM 4377 N N . ASN A 1 571 ? -37.827 17.216 35.900 1.00 43.12 571 ASN A N 1
ATOM 4378 C CA . ASN A 1 571 ? -37.483 18.480 36.559 1.00 43.12 571 ASN A CA 1
ATOM 4379 C C . ASN A 1 571 ? -37.815 19.695 35.679 1.00 43.12 571 ASN A C 1
ATOM 4381 O O . ASN A 1 571 ? -38.212 20.736 36.197 1.00 43.12 571 ASN A O 1
ATOM 4385 N N . GLY A 1 572 ? -37.683 19.579 34.354 1.00 43.38 572 GLY A N 1
ATOM 4386 C CA . GLY A 1 572 ? -38.135 20.599 33.407 1.00 43.38 572 GLY A CA 1
ATOM 4387 C C . GLY A 1 572 ? -39.652 20.791 33.458 1.00 43.38 572 GLY A C 1
ATOM 4388 O O . GLY A 1 572 ? -40.128 21.915 33.597 1.00 43.38 572 GLY A O 1
ATOM 4389 N N . ILE A 1 573 ? -40.407 19.691 33.434 1.00 46.03 573 ILE A N 1
ATOM 4390 C CA . ILE A 1 573 ? -41.871 19.676 33.547 1.00 46.03 573 ILE A CA 1
ATOM 4391 C C . ILE A 1 573 ? -42.329 20.167 34.931 1.00 46.03 573 ILE A C 1
ATOM 4393 O O . ILE A 1 573 ? -43.261 20.962 35.009 1.00 46.03 573 ILE A O 1
ATOM 4397 N N . ASP A 1 574 ? -41.658 19.768 36.012 1.00 43.28 574 ASP A N 1
ATOM 4398 C CA . ASP A 1 574 ? -41.939 20.189 37.391 1.00 43.28 574 ASP A CA 1
ATOM 4399 C C . ASP A 1 574 ? -41.681 21.691 37.590 1.00 43.28 574 ASP A C 1
ATOM 4401 O O . ASP A 1 574 ? -42.487 22.389 38.203 1.00 43.28 574 ASP A O 1
ATOM 4405 N N . ASN A 1 575 ? -40.617 22.237 36.994 1.00 45.44 575 ASN A N 1
ATOM 4406 C CA . ASN A 1 575 ? -40.360 23.678 37.007 1.00 45.44 575 ASN A CA 1
ATOM 4407 C C . ASN A 1 575 ? -41.399 24.460 36.193 1.00 45.44 575 ASN A C 1
ATOM 4409 O O . ASN A 1 575 ? -41.874 25.498 36.654 1.00 45.44 575 ASN A O 1
ATOM 4413 N N . ILE A 1 576 ? -41.806 23.949 35.027 1.00 46.91 576 ILE A N 1
ATOM 4414 C CA . ILE A 1 576 ? -42.879 24.547 34.218 1.00 46.91 576 ILE A CA 1
ATOM 4415 C C . ILE A 1 576 ? -44.207 24.525 34.991 1.00 46.91 576 ILE A C 1
ATOM 4417 O O . ILE A 1 576 ? -44.885 25.548 35.070 1.00 46.91 576 ILE A O 1
ATOM 4421 N N . LEU A 1 577 ? -44.548 23.406 35.639 1.00 45.81 577 LEU A N 1
ATOM 4422 C CA . LEU A 1 577 ? -45.739 23.267 36.485 1.00 45.81 577 LEU A CA 1
ATOM 4423 C C . LEU A 1 577 ? -45.710 24.208 37.693 1.00 45.81 577 LEU A C 1
ATOM 4425 O O . LEU A 1 577 ? -46.725 24.827 38.000 1.00 45.81 577 LEU A O 1
ATOM 4429 N N . LYS A 1 578 ? -44.564 24.372 38.362 1.00 47.22 578 LYS A N 1
ATOM 4430 C CA . LYS A 1 578 ? -44.410 25.304 39.493 1.00 47.22 578 LYS A CA 1
ATOM 4431 C C . LYS A 1 578 ? -44.590 26.760 39.076 1.00 47.22 578 LYS A C 1
ATOM 4433 O O . LYS A 1 578 ? -45.264 27.508 39.782 1.00 47.22 578 LYS A O 1
ATOM 4438 N N . ILE A 1 579 ? -44.043 27.150 37.924 1.00 47.97 579 ILE A N 1
ATOM 4439 C CA . ILE A 1 579 ? -44.242 28.488 37.346 1.00 47.97 579 ILE A CA 1
ATOM 4440 C C . ILE A 1 579 ? -45.723 28.695 36.997 1.00 47.97 579 ILE A C 1
ATOM 4442 O O . ILE A 1 579 ? -46.286 29.749 37.289 1.00 47.97 579 ILE A O 1
ATOM 4446 N N . TYR A 1 580 ? -46.381 27.667 36.459 1.00 50.81 580 TYR A N 1
ATOM 4447 C CA . TYR A 1 580 ? -47.799 27.702 36.103 1.00 50.81 580 TYR A CA 1
ATOM 4448 C C . TYR A 1 580 ? -48.719 27.803 37.331 1.00 50.81 580 TYR A C 1
ATOM 4450 O O . TYR A 1 580 ? -49.618 28.640 37.366 1.00 50.81 580 TYR A O 1
ATOM 4458 N N . ILE A 1 581 ? -48.459 27.018 38.384 1.00 49.50 581 ILE A N 1
ATOM 4459 C CA . ILE A 1 581 ? -49.189 27.071 39.662 1.00 49.50 581 ILE A CA 1
ATOM 4460 C C . ILE A 1 581 ? -48.991 28.433 40.334 1.00 49.50 581 ILE A C 1
ATOM 4462 O O . ILE A 1 581 ? -49.955 29.017 40.824 1.00 49.50 581 ILE A O 1
ATOM 4466 N N . ALA A 1 582 ? -47.773 28.979 40.317 1.00 48.44 582 ALA A N 1
ATOM 4467 C CA . ALA A 1 582 ? -47.503 30.316 40.840 1.00 48.44 582 ALA A CA 1
ATOM 4468 C C . ALA A 1 582 ? -48.256 31.410 40.057 1.00 48.44 582 ALA A C 1
ATOM 4470 O O . ALA A 1 582 ? -48.772 32.349 40.667 1.00 48.44 582 ALA A O 1
ATOM 4471 N N . GLY A 1 583 ? -48.371 31.263 38.731 1.00 46.91 583 GLY A N 1
ATOM 4472 C CA . GLY A 1 583 ? -49.171 32.135 37.866 1.00 46.91 583 GLY A CA 1
ATOM 4473 C C . GLY A 1 583 ? -50.668 32.065 38.176 1.00 46.91 583 GLY A C 1
ATOM 4474 O O . GLY A 1 583 ? -51.301 33.102 38.375 1.00 46.91 583 GLY A O 1
ATOM 4475 N N . ILE A 1 584 ? -51.218 30.854 38.319 1.00 49.31 584 ILE A N 1
ATOM 4476 C CA . ILE A 1 584 ? -52.621 30.633 38.698 1.00 49.31 584 ILE A CA 1
ATOM 4477 C C . ILE A 1 584 ? -52.910 31.236 40.074 1.00 49.31 584 ILE A C 1
ATOM 4479 O O . ILE A 1 584 ? -53.846 32.014 40.188 1.00 49.31 584 ILE A O 1
ATOM 4483 N N . VAL A 1 585 ? -52.085 30.962 41.093 1.00 50.16 585 VAL A N 1
ATOM 4484 C CA . VAL A 1 585 ? -52.255 31.490 42.462 1.00 50.16 585 VAL A CA 1
ATOM 4485 C C . VAL A 1 585 ? -52.201 33.023 42.499 1.00 50.16 585 VAL A C 1
ATOM 4487 O O . VAL A 1 585 ? -52.912 33.655 43.283 1.00 50.16 585 VAL A O 1
ATOM 4490 N N . ARG A 1 586 ? -51.386 33.661 41.649 1.00 46.41 586 ARG A N 1
ATOM 4491 C CA . ARG A 1 586 ? -51.376 35.128 41.507 1.00 46.41 586 ARG A CA 1
ATOM 4492 C C . ARG A 1 586 ? -52.645 35.656 40.838 1.00 46.41 586 ARG A C 1
ATOM 4494 O O . ARG A 1 586 ? -53.177 36.664 41.296 1.00 46.41 586 ARG A O 1
ATOM 4501 N N . LEU A 1 587 ? -53.148 34.966 39.816 1.00 44.84 587 LEU A N 1
ATOM 4502 C CA . LEU A 1 587 ? -54.401 35.291 39.129 1.00 44.84 587 LEU A CA 1
ATOM 4503 C C . LEU A 1 587 ? -55.633 35.134 40.036 1.00 44.84 587 LEU A C 1
ATOM 4505 O O . LEU A 1 587 ? -56.489 36.018 40.027 1.00 44.84 587 LEU A O 1
ATOM 4509 N N . THR A 1 588 ? -55.717 34.091 40.873 1.00 48.25 588 THR A N 1
ATOM 4510 C CA . THR A 1 588 ? -56.815 33.934 41.853 1.00 48.25 588 THR A CA 1
ATOM 4511 C C . THR A 1 588 ? -56.795 35.045 42.905 1.00 48.25 588 THR A C 1
ATOM 4513 O O . THR A 1 588 ? -57.838 35.613 43.230 1.00 48.25 588 THR A O 1
ATOM 4516 N N . ASN A 1 589 ? -55.602 35.437 43.370 1.00 46.50 589 ASN A N 1
ATOM 4517 C CA . ASN A 1 589 ? -55.439 36.557 44.302 1.00 46.50 589 ASN A CA 1
ATOM 4518 C C . ASN A 1 589 ? -55.784 37.926 43.676 1.00 46.50 589 ASN A C 1
ATOM 4520 O O . ASN A 1 589 ? -56.336 38.779 44.368 1.00 46.50 589 ASN A O 1
ATOM 4524 N N . LEU A 1 590 ? -55.507 38.139 42.382 1.00 44.25 590 LEU A N 1
ATOM 4525 C CA . LEU A 1 590 ? -55.848 39.371 41.645 1.00 44.25 590 LEU A CA 1
ATOM 4526 C C . LEU A 1 590 ? -57.341 39.479 41.296 1.00 44.25 590 LEU A C 1
ATOM 4528 O O . LEU A 1 590 ? -57.889 40.578 41.282 1.00 44.25 590 LEU A O 1
ATOM 4532 N N . LEU A 1 591 ? -58.012 38.353 41.039 1.00 44.75 591 LEU A N 1
ATOM 4533 C CA . LEU A 1 591 ? -59.439 38.302 40.691 1.00 44.75 591 LEU A CA 1
ATOM 4534 C C . LEU A 1 591 ? -60.369 38.175 41.914 1.00 44.75 591 LEU A C 1
ATOM 4536 O O . LEU A 1 591 ? -61.587 38.067 41.753 1.00 44.75 591 LEU A O 1
ATOM 4540 N N . GLY A 1 592 ? -59.821 38.192 43.135 1.00 43.50 592 GLY A N 1
ATOM 4541 C CA . GLY A 1 592 ? -60.584 38.235 44.388 1.00 43.50 592 GLY A CA 1
ATOM 4542 C C . GLY A 1 592 ? -61.474 37.015 44.660 1.00 43.50 592 GLY A C 1
ATOM 4543 O O . GLY A 1 592 ? -62.369 37.091 45.502 1.00 43.50 592 GLY A O 1
ATOM 4544 N N . LYS A 1 593 ? -61.261 35.889 43.973 1.00 49.44 593 LYS A N 1
ATOM 4545 C CA . LYS A 1 593 ? -61.954 34.622 44.247 1.00 49.44 593 LYS A CA 1
ATOM 4546 C C . LYS A 1 593 ? -60.934 33.626 44.786 1.00 49.44 593 LYS A C 1
ATOM 4548 O O . LYS A 1 593 ? -59.889 33.453 44.177 1.00 49.44 593 LYS A O 1
ATOM 4553 N N . LYS A 1 594 ? -61.232 33.050 45.954 1.00 40.59 594 LYS A N 1
ATOM 4554 C CA . LYS A 1 594 ? -60.392 32.048 46.627 1.00 40.59 594 LYS A CA 1
ATOM 4555 C C . LYS A 1 594 ? -60.070 30.866 45.725 1.00 40.59 594 LYS A C 1
ATOM 4557 O O . LYS A 1 594 ? -61.024 30.371 45.083 1.00 40.59 594 LYS A O 1
#

Foldseek 3Di:
DDQPADDPPDPLQQVQVVLLVVLLVVLLVVCVVCVVLVQQQEEEEEAAEDDPLLVVVLVVLCVSCVVSSHHYHYHYHYAPHDLVVLLVVQLVLQPDPNHLAYHYTPDHHPPHDPLVSLLSHDQLRHLQQLHPVSLVQLLPDAFCVVVDQLDQPVTPGQQGLLLVLLVSSVVVCCSNVLAVALAAAEEEEEDCDSRHNVRNQSSSVSNHYHYHYHYPPDPPLLVSLVRHQEYEYAPLAAQLADLSSAAARYAYEWPHWYADPVRDIGTNHDPNNCVGYVYYHDVPNGSVSSSSSSSSVSSSSSVVVVVVVCVVPPDPVNVVVCCPDPNHDPLLLVLLVLLLLLLVLLLVQLVVFPPRDCVVPVVVNVVLNVVSVVLSVLLVVLVVQLVVLVVFDDPDPVSVVVSLVSNQVSLLSNLVSLLVSLVSLLVSLVSLVVCVVRTDPVSNVSSVVSNVSSLVSNVSSNVCLVVSLVSHPPVVSNVVSVVSNVVSVVSNVVSVVVVLVVVVVVVVVVVVVVVVVVVDDDDCVVVVVVVVVVVVVVVVVVVVVVVVVVVVVDDPDDPVVCVVVVCSVVVVVVVVVVVVVVVVVVVCVVVVHD

Radius of gyration: 33.91 Å; chains: 1; bounding box: 96×70×79 Å

Sequence (594 aa):
MTTNKISKGEKLSELPKELSHNIKTDLRTKFADLLAEGIEARLDVVLVGDNESAKAYAEFKQRIAKVLGVEVVIHHLHEGVPEDEVRKKIIKLNNDQKVHGILIESPVSEGIDYDKLMNLIHPSKDVDGLTETNLGKILSMKGEAEGKECNLVKSDGIVPATPQACITILQELIKRGVVEKIEGLEIVMVGYGKTVGGTLAPILSKMGATVTVCNRHTKDLEEKFQKADVVITATGVRGLIKPEMVNKNTVIIDAGISVDEGGKIFGDVSKDASEIAKYVSSVPGGVGTVTTAIIFKNLLKGIMMQKEEDFFELS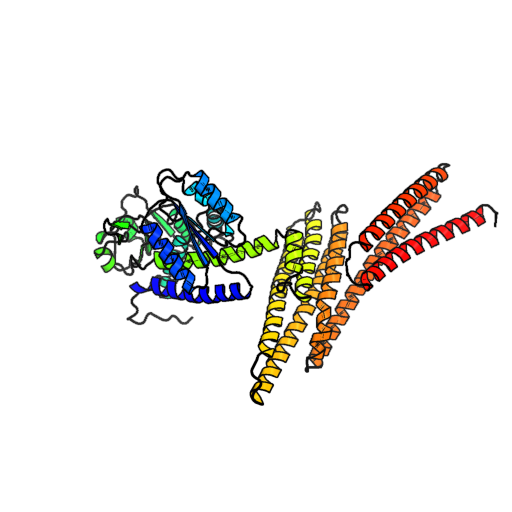LDDSISRARGPNMPGGGGIATLSAINAISMISMVYFLTKGIEKTEYEPQVDEIISKLKELYKADIQSFNAYLRALRLPKDGEKEKEFRSQEIQEALKKCSLVPIEVAKICLEIINIGKECYKVGNKNVLTDVRVGHYLAVASAMSALEPLEMNTKSIKDKDFVKKVMDQKKEIIEEIAKFLKELTSSQSNIAQELHSIMQELDSHNDSNVGEILIKMLENFNALHTQVSKEFSSSASRGIIATTNFIDSVSVTAINGIDNILKIYIAGIVRLTNLLGKK

Secondary structure (DSSP, 8-state):
-------TT--GGGHHHHHHHHHHHHHHHHHHHHHHTT---EEEEEEES--HHHHHHHHHHHHHHHHHT-EEEEEEE-TT--HHHHHHHHHHHHT-TT--EEEE-SSPPTT--HHHHHTTS-TTTBTT--SHHHHHHHHTS--GGGTS---TTS-SSPPPHHHHHHHHHHHHHHHTTSS--STT-EEEEE---TTTHHHHHHHHHHTT-EEEEE-TT-S-HHHHHHT-SEEEE----TT-B-GGG--TT-EEEE---EE-TTS-EE-SB-HHHHHHSSEE--TTTSHHHHHHHHHHHHHHHHHHHHHHHHHHS--HHHHHHHTTSTT---HHHHHHHHHHHHHHHHHHHHHT-TT--GGGTHHHHHHHHHHHHHHHHHHHHHHHHHHHHHTS--SSHHHHHHHHHHHHHHHHHHHHHHHHHHHHHHHHHHHHHHHHHHS-GGGHHHHHHHHHHHHHHHHHHHTTHHHHHHT---HHHHHHHHHHHHHHHHHHHHHHHHHHHHHHHHHHHHHHHHHHHTTS--S-HHHHHHHHHHHHHHHHHHHHHHHHHHHTS-----HHHHHHHHHHHHHHHHHHHHHHHHHHHHHHHHTT--